Protein AF-A0A533Z6V3-F1 (afdb_monomer)

Secondary structure (DSSP, 8-state):
-HHHHHHHTTTTS-PPTTBEEEEESSBSS-TT-BPPTT-EEEB-TT-EEEEEEETTEEEEE-TT-EEEEEEE-SSEEEEEEEESEEEEEES---TT-EEEEEETTEEEEE-SSEEEEEETTEEEEEEE-EEETTSS-EE-TTEEEEEETTEEEEEE--------GGG-TT-PPTTEEEEEESSBSS-TTPBPPTT-EEEB-TT-EEEEE-STTEEEEE-TT-EEEEEEEETTEEEEEEEES-EEEEESS--TTSEEEEEETTEEEEE-SSEEEEE-SSEEEESSSEEEE--SSSPPPEEEETTEEEEE-SSSEEEEE----SS--HHHHHHHHHHHHHHHHHHT--TTT-HHHHGGGSS--S-SEEEEEETTTTEEEEEESS-EE-TT--EE--HHHHSPPPPP------PPPPPPS--PPPP------PPPPPPPPPPPPPPPPPPPPPPPPPPPP-

Structure (mmCIF, N/CA/C/O backbone):
data_AF-A0A533Z6V3-F1
#
_entry.id   AF-A0A533Z6V3-F1
#
loop_
_atom_site.group_PDB
_atom_site.id
_atom_site.type_symbol
_atom_site.label_atom_id
_atom_site.label_alt_id
_atom_site.label_comp_id
_atom_site.label_asym_id
_atom_site.label_entity_id
_atom_site.label_seq_id
_atom_site.pdbx_PDB_ins_code
_atom_site.Cartn_x
_atom_site.Cartn_y
_atom_site.Cartn_z
_atom_site.occupancy
_atom_site.B_iso_or_equiv
_atom_site.auth_seq_id
_atom_site.auth_comp_id
_atom_site.auth_asym_id
_atom_site.auth_atom_id
_atom_site.pdbx_PDB_model_num
ATOM 1 N N . MET A 1 1 ? 15.317 36.370 -18.133 1.00 45.97 1 MET A N 1
ATOM 2 C CA . MET A 1 1 ? 14.034 35.686 -17.850 1.00 45.97 1 MET A CA 1
ATOM 3 C C . MET A 1 1 ? 13.417 34.982 -19.062 1.00 45.97 1 MET A C 1
ATOM 5 O O . MET A 1 1 ? 12.971 33.858 -18.901 1.00 45.97 1 MET A O 1
ATOM 9 N N . LEU A 1 2 ? 13.465 35.535 -20.282 1.00 28.42 2 LEU A N 1
ATOM 10 C CA . LEU A 1 2 ? 12.877 34.897 -21.481 1.00 28.42 2 LEU A CA 1
ATOM 11 C C . LEU A 1 2 ? 13.515 33.547 -21.901 1.00 28.42 2 LEU A C 1
ATOM 13 O O . LEU A 1 2 ? 12.857 32.722 -22.523 1.00 28.42 2 LEU A O 1
ATOM 17 N N . ARG A 1 3 ? 14.776 33.284 -21.519 1.00 26.28 3 ARG A N 1
ATOM 18 C CA . ARG A 1 3 ? 15.469 32.006 -21.789 1.00 26.28 3 ARG A CA 1
ATOM 19 C C . ARG A 1 3 ? 15.020 30.835 -20.901 1.00 26.28 3 ARG A C 1
ATOM 21 O O . ARG A 1 3 ? 15.163 29.699 -21.326 1.00 26.28 3 ARG A O 1
ATOM 28 N N . GLN A 1 4 ? 14.463 31.091 -19.712 1.00 32.66 4 GLN A N 1
ATOM 29 C CA . GLN A 1 4 ? 13.884 30.033 -18.863 1.00 32.66 4 GLN A CA 1
ATOM 30 C C . GLN A 1 4 ? 12.463 29.655 -19.309 1.00 32.66 4 GLN A C 1
ATOM 32 O O . GLN A 1 4 ? 12.070 28.501 -19.184 1.00 32.66 4 GLN A O 1
ATOM 37 N N . LEU A 1 5 ? 11.729 30.595 -19.915 1.00 29.12 5 LEU A N 1
ATOM 38 C CA . LEU A 1 5 ? 10.377 30.358 -20.429 1.00 29.12 5 LEU A CA 1
ATOM 39 C C . LEU A 1 5 ? 10.367 29.455 -21.681 1.00 29.12 5 LEU A C 1
ATOM 41 O O . LEU A 1 5 ? 9.414 28.718 -21.905 1.00 29.12 5 LEU A O 1
ATOM 45 N N . PHE A 1 6 ? 11.453 29.452 -22.464 1.00 28.50 6 PHE A N 1
ATOM 46 C CA . PHE A 1 6 ? 11.595 28.576 -23.636 1.00 28.50 6 PHE A CA 1
ATOM 47 C C . PHE A 1 6 ? 11.985 27.127 -23.288 1.00 28.50 6 PHE A C 1
ATOM 49 O O . PHE A 1 6 ? 11.748 26.229 -24.089 1.00 28.50 6 PHE A O 1
ATOM 56 N N . LEU A 1 7 ? 12.540 26.885 -22.094 1.00 33.44 7 LEU A N 1
ATOM 57 C CA . LEU A 1 7 ? 12.881 25.538 -21.615 1.00 33.44 7 LEU A CA 1
ATOM 58 C C . LEU A 1 7 ? 11.640 24.752 -21.163 1.00 33.44 7 LEU A C 1
ATOM 60 O O . LEU A 1 7 ? 11.576 23.548 -21.380 1.00 33.44 7 LEU A O 1
ATOM 64 N N . PHE A 1 8 ? 10.620 25.429 -20.626 1.00 32.91 8 PHE A N 1
ATOM 65 C CA . PHE A 1 8 ? 9.383 24.774 -20.185 1.00 32.91 8 PHE A CA 1
ATOM 66 C C . PHE A 1 8 ? 8.428 24.414 -21.333 1.00 32.91 8 PHE A C 1
ATOM 68 O O . PHE A 1 8 ? 7.726 23.412 -21.248 1.00 32.91 8 PHE A O 1
ATOM 75 N N . LEU A 1 9 ? 8.431 25.162 -22.445 1.00 25.94 9 LEU A N 1
ATOM 76 C CA . LEU A 1 9 ? 7.551 24.869 -23.588 1.00 25.94 9 LEU A CA 1
ATOM 77 C C . LEU A 1 9 ? 8.075 23.739 -24.501 1.00 25.94 9 LEU A C 1
ATOM 79 O O . LEU A 1 9 ? 7.354 23.278 -25.382 1.00 25.94 9 LEU A O 1
ATOM 83 N N . GLN A 1 10 ? 9.303 23.256 -24.277 1.00 28.12 10 GLN A N 1
ATOM 84 C CA . GLN A 1 10 ? 9.844 22.062 -24.939 1.00 28.12 10 GLN A CA 1
ATOM 85 C C . GLN A 1 10 ? 9.676 20.768 -24.130 1.00 28.12 10 GLN A C 1
ATOM 87 O O . GLN A 1 10 ? 10.006 19.708 -24.653 1.00 28.12 10 GLN A O 1
ATOM 92 N N . LEU A 1 11 ? 9.103 20.789 -22.919 1.00 33.06 11 LEU A N 1
ATOM 93 C CA . LEU A 1 11 ? 8.893 19.552 -22.146 1.00 33.06 11 LEU A CA 1
ATOM 94 C C . LEU A 1 11 ? 7.780 18.634 -22.697 1.00 33.06 11 LEU A C 1
ATOM 96 O O . LEU A 1 11 ? 7.604 17.526 -22.205 1.00 33.06 11 LEU A O 1
ATOM 100 N N . VAL A 1 12 ? 7.083 19.041 -23.764 1.00 36.91 12 VAL A N 1
ATOM 101 C CA . VAL A 1 12 ? 6.184 18.171 -24.555 1.00 36.91 12 VAL A CA 1
ATOM 102 C C . VAL A 1 12 ? 6.929 17.514 -25.743 1.00 36.91 12 VAL A C 1
ATOM 104 O O . VAL A 1 12 ? 6.346 16.791 -26.546 1.00 36.91 12 VAL A O 1
ATOM 107 N N . VAL A 1 13 ? 8.250 17.708 -25.864 1.00 40.09 13 VAL A N 1
ATOM 108 C CA . VAL A 1 13 ? 9.100 17.108 -26.906 1.00 40.09 13 VAL A CA 1
ATOM 109 C C . VAL A 1 13 ? 9.956 16.005 -26.284 1.00 40.09 13 VAL A C 1
ATOM 111 O O . VAL A 1 13 ? 10.940 16.304 -25.622 1.00 40.09 13 VAL A O 1
ATOM 114 N N . SER A 1 14 ? 9.563 14.741 -26.499 1.00 50.19 14 SER A N 1
ATOM 115 C CA . SER A 1 14 ? 10.246 13.490 -26.101 1.00 50.19 14 SER A CA 1
ATOM 116 C C . SER A 1 14 ? 11.380 13.670 -25.075 1.00 50.19 14 SER A C 1
ATOM 118 O O . SER A 1 14 ? 12.535 13.893 -25.465 1.00 50.19 14 SER A O 1
ATOM 120 N N . ALA A 1 15 ? 11.062 13.575 -23.780 1.00 58.72 15 ALA A N 1
ATOM 121 C CA . ALA A 1 15 ? 12.078 13.589 -22.732 1.00 58.72 15 ALA A CA 1
ATOM 122 C C . ALA A 1 15 ? 13.212 12.620 -23.107 1.00 58.72 15 ALA A C 1
ATOM 124 O O . ALA A 1 15 ? 12.973 11.483 -23.534 1.00 58.72 15 ALA A O 1
ATOM 125 N N . ARG A 1 16 ? 14.454 13.114 -23.061 1.00 78.81 16 ARG A N 1
ATOM 126 C CA . ARG A 1 16 ? 15.626 12.263 -23.275 1.00 78.81 16 ARG A CA 1
ATOM 127 C C . ARG A 1 16 ? 15.628 11.207 -22.162 1.00 78.81 16 ARG A C 1
ATOM 129 O O . ARG A 1 16 ? 15.336 11.571 -21.023 1.00 78.81 16 ARG A O 1
ATOM 136 N N . PRO A 1 17 ? 15.956 9.938 -22.461 1.00 85.06 17 PRO A N 1
ATOM 137 C CA . PRO A 1 17 ? 16.124 8.944 -21.410 1.00 85.06 17 PRO A CA 1
ATOM 138 C C . PRO A 1 17 ? 17.102 9.458 -20.345 1.00 85.06 17 PRO A C 1
ATOM 140 O O . PRO A 1 17 ? 18.105 10.087 -20.686 1.00 85.06 17 PRO A O 1
ATOM 143 N N . GLY A 1 18 ? 16.790 9.213 -19.077 1.00 78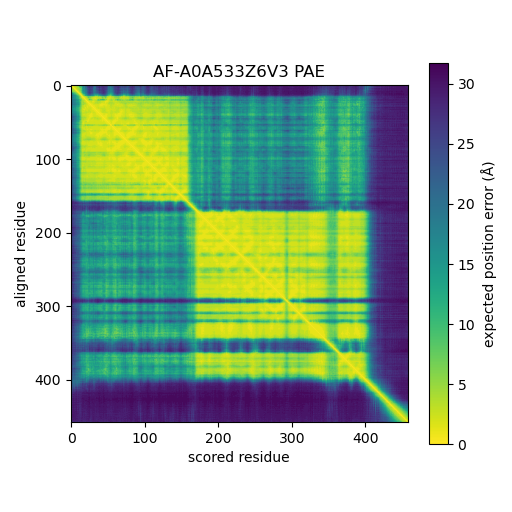.81 18 GLY A N 1
ATOM 144 C CA . GLY A 1 18 ? 17.560 9.627 -17.910 1.00 78.81 18 GLY A CA 1
ATOM 145 C C . GLY A 1 18 ? 17.136 10.945 -17.261 1.00 78.81 18 GLY A C 1
ATOM 146 O O . GLY A 1 18 ? 17.854 11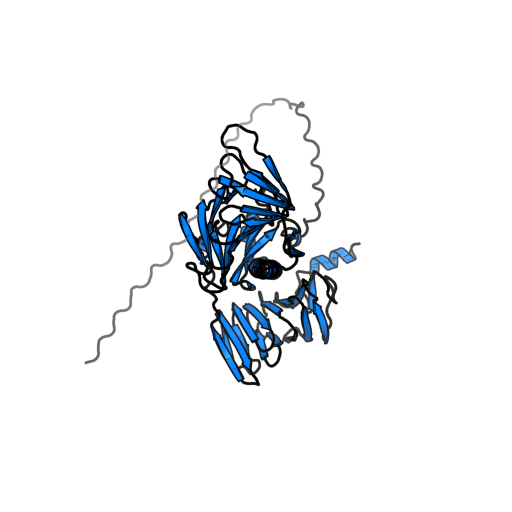.400 -16.389 1.00 78.81 18 GLY A O 1
ATOM 147 N N . LEU A 1 19 ? 16.041 11.597 -17.657 1.00 81.00 19 LEU A N 1
ATOM 148 C CA . LEU A 1 19 ? 15.552 12.761 -16.904 1.00 81.00 19 LEU A CA 1
ATOM 149 C C . LEU A 1 19 ? 14.813 12.300 -15.637 1.00 81.00 19 LEU A C 1
ATOM 151 O O . LEU A 1 19 ? 13.793 11.622 -15.765 1.00 81.00 19 LEU A O 1
ATOM 155 N N . ASP A 1 20 ? 15.309 12.678 -14.460 1.00 70.31 20 ASP A N 1
ATOM 156 C CA . ASP A 1 20 ? 14.656 12.451 -13.165 1.00 70.31 20 ASP A CA 1
ATOM 157 C C . ASP A 1 20 ? 13.398 13.318 -13.048 1.00 70.31 20 ASP A C 1
ATOM 159 O O . ASP A 1 20 ? 13.476 14.543 -13.144 1.00 70.31 20 ASP A O 1
ATOM 163 N N . ASP A 1 21 ? 12.239 12.703 -12.834 1.00 63.62 21 ASP A N 1
ATOM 164 C CA . ASP A 1 21 ? 10.954 13.414 -12.750 1.00 63.62 21 ASP A CA 1
ATOM 165 C C . ASP A 1 21 ? 10.521 13.589 -11.288 1.00 63.62 21 ASP A C 1
ATOM 167 O O . ASP A 1 21 ? 10.210 14.693 -10.826 1.00 63.62 21 ASP A O 1
ATOM 171 N N . ILE A 1 22 ? 10.610 12.506 -10.510 1.00 65.38 22 ILE A N 1
ATOM 172 C CA . ILE A 1 22 ? 10.210 12.483 -9.103 1.00 65.38 22 ILE A CA 1
ATOM 173 C C . ILE A 1 22 ? 11.339 11.904 -8.261 1.00 65.38 22 ILE A C 1
ATOM 175 O O . ILE A 1 22 ? 11.894 10.853 -8.569 1.00 65.38 22 ILE A O 1
ATOM 179 N N . VAL A 1 23 ? 11.665 12.602 -7.179 1.00 71.19 23 VAL A N 1
ATOM 180 C CA . VAL A 1 23 ? 12.683 12.200 -6.216 1.00 71.19 23 VAL A CA 1
ATOM 181 C C . VAL A 1 23 ? 12.122 12.411 -4.814 1.00 71.19 23 VAL A C 1
ATOM 183 O O . VAL A 1 23 ? 11.740 13.535 -4.484 1.00 71.19 23 VAL A O 1
ATOM 186 N N . ASP A 1 24 ? 12.078 11.351 -4.009 1.00 66.69 24 ASP A N 1
ATOM 187 C CA . ASP A 1 24 ? 11.649 11.399 -2.610 1.00 66.69 24 ASP A CA 1
ATOM 188 C C . ASP A 1 24 ? 12.590 10.595 -1.701 1.00 66.69 24 ASP A C 1
ATOM 190 O O . ASP A 1 24 ? 13.068 9.520 -2.067 1.00 66.69 24 ASP A O 1
ATOM 194 N N . GLY A 1 25 ? 12.842 11.120 -0.502 1.00 76.06 25 GLY A N 1
ATOM 195 C CA . GLY A 1 25 ? 13.687 10.482 0.510 1.00 76.06 25 GLY A CA 1
ATOM 196 C C . GLY A 1 25 ? 15.205 10.621 0.311 1.00 76.06 25 GLY A C 1
ATOM 197 O O . GLY A 1 25 ? 15.705 11.576 -0.289 1.00 76.06 25 GLY A O 1
ATOM 198 N N . ASP A 1 26 ? 15.942 9.681 0.903 1.00 86.88 26 ASP A N 1
ATOM 199 C CA . ASP A 1 26 ? 17.400 9.564 0.851 1.00 86.88 26 ASP A CA 1
ATOM 200 C C . ASP A 1 26 ? 17.829 8.913 -0.469 1.00 86.88 26 ASP A C 1
ATOM 202 O O . ASP A 1 26 ? 17.736 7.697 -0.657 1.00 86.88 26 ASP A O 1
ATOM 206 N N . VAL A 1 27 ? 18.256 9.742 -1.420 1.00 90.56 27 VAL A N 1
ATOM 207 C CA . VAL A 1 27 ? 18.645 9.311 -2.765 1.00 90.56 27 VAL A CA 1
ATOM 208 C C . VAL A 1 27 ? 19.910 10.030 -3.233 1.00 90.56 27 VAL A C 1
ATOM 210 O O . VAL A 1 27 ? 20.238 11.130 -2.782 1.00 90.56 27 VAL A O 1
ATOM 213 N N . ASN A 1 28 ? 20.619 9.445 -4.199 1.00 95.94 28 ASN A N 1
ATOM 214 C CA . ASN A 1 28 ? 21.859 10.017 -4.743 1.00 95.94 28 ASN A CA 1
ATOM 215 C C . ASN A 1 28 ? 21.671 10.862 -6.029 1.00 95.94 28 ASN A C 1
ATOM 217 O O . ASN A 1 28 ? 22.651 11.212 -6.700 1.00 95.94 28 ASN A O 1
ATOM 221 N N . VAL A 1 29 ? 20.426 11.180 -6.383 1.00 92.81 29 VAL A N 1
ATOM 222 C CA . VAL A 1 29 ? 20.042 12.008 -7.538 1.00 92.81 29 VAL A CA 1
ATOM 223 C C . VAL A 1 29 ? 19.205 13.205 -7.094 1.00 92.81 29 VAL A C 1
ATOM 225 O O . VAL A 1 29 ? 18.727 13.260 -5.962 1.00 92.81 29 VAL A O 1
ATOM 228 N N . ARG A 1 30 ? 19.037 14.194 -7.974 1.00 87.12 30 ARG A N 1
ATOM 229 C CA . ARG A 1 30 ? 18.175 15.356 -7.719 1.00 87.12 30 ARG A CA 1
ATOM 230 C C . ARG A 1 30 ? 17.009 15.381 -8.689 1.00 87.12 30 ARG A C 1
ATOM 232 O O . ARG A 1 30 ? 17.155 15.020 -9.848 1.00 87.12 30 ARG A O 1
ATOM 239 N N . GLN A 1 31 ? 15.870 15.895 -8.235 1.00 75.31 31 GLN A N 1
ATOM 240 C CA . GLN A 1 31 ? 14.732 16.115 -9.121 1.00 75.31 31 GLN A CA 1
ATOM 241 C C . GLN A 1 31 ? 15.146 16.975 -10.329 1.00 75.31 31 GLN A C 1
ATOM 243 O O . GLN A 1 31 ? 15.828 17.993 -10.161 1.00 75.31 31 GLN A O 1
ATOM 248 N N . TYR A 1 32 ? 14.734 16.563 -11.531 1.00 80.56 32 TYR A N 1
ATOM 249 C CA . TYR A 1 32 ? 15.093 17.163 -12.822 1.00 80.56 32 TYR A CA 1
ATOM 250 C C . TYR A 1 32 ? 16.571 17.060 -13.211 1.00 80.56 32 TYR A C 1
ATOM 252 O O . TYR A 1 32 ? 17.021 17.743 -14.138 1.00 80.56 32 TYR A O 1
ATOM 260 N N . GLU A 1 33 ? 17.346 16.214 -12.535 1.00 87.12 33 GLU A N 1
ATOM 261 C CA . GLU A 1 33 ? 18.684 15.866 -12.987 1.00 87.12 33 GLU A CA 1
ATOM 262 C C . GLU A 1 33 ? 18.617 15.013 -14.266 1.00 87.12 33 GLU A C 1
ATOM 264 O O . GLU A 1 33 ? 17.751 14.163 -14.448 1.00 87.12 33 GLU A O 1
ATOM 269 N N . GLN A 1 34 ? 19.546 15.260 -15.191 1.00 93.25 34 GLN A N 1
ATOM 270 C CA . GLN A 1 34 ? 19.751 14.397 -16.348 1.00 93.25 34 GLN A CA 1
ATOM 271 C C . GLN A 1 34 ? 20.813 13.349 -15.998 1.00 93.25 34 GLN A C 1
ATOM 273 O O . GLN A 1 34 ? 22.012 13.630 -16.028 1.00 93.25 34 GLN A O 1
ATOM 278 N N . ILE A 1 35 ? 20.370 12.130 -15.722 1.00 91.62 35 ILE A N 1
ATOM 279 C CA . ILE A 1 35 ? 21.204 10.950 -15.519 1.00 91.62 35 ILE A CA 1
ATOM 280 C C . ILE A 1 35 ? 21.983 10.654 -16.804 1.00 91.62 35 ILE A C 1
ATOM 282 O O . ILE A 1 35 ? 21.416 10.481 -17.889 1.00 91.62 35 ILE A O 1
ATOM 286 N N . ALA A 1 36 ? 23.307 10.577 -16.670 1.00 91.88 36 ALA A N 1
ATOM 287 C CA . ALA A 1 36 ? 24.202 10.107 -17.718 1.00 91.88 36 ALA A CA 1
ATOM 288 C C . ALA A 1 36 ? 24.273 8.574 -17.733 1.00 91.88 36 ALA A C 1
ATOM 290 O O . ALA A 1 36 ? 24.183 7.929 -16.686 1.00 91.88 36 ALA A O 1
ATOM 291 N N . SER A 1 37 ? 24.500 7.984 -18.909 1.00 94.88 37 SER A N 1
ATOM 292 C CA . SER A 1 37 ? 24.711 6.539 -18.999 1.00 94.88 37 SER A CA 1
ATOM 293 C C . SER A 1 37 ? 25.888 6.091 -18.124 1.00 94.88 37 SER A C 1
ATOM 295 O O . SER A 1 37 ? 26.932 6.741 -18.097 1.00 94.88 37 SER A O 1
ATOM 297 N N . GLY A 1 38 ? 25.706 4.993 -17.395 1.00 94.94 38 GLY A N 1
ATOM 298 C CA . GLY A 1 38 ? 26.668 4.464 -16.428 1.00 94.94 38 GLY A CA 1
ATOM 299 C C . GLY A 1 38 ? 26.573 5.066 -15.021 1.00 94.94 38 GLY A C 1
ATOM 300 O O . GLY A 1 38 ? 27.189 4.519 -14.109 1.00 94.94 38 GLY A O 1
ATOM 301 N N . LYS A 1 39 ? 25.798 6.142 -14.801 1.00 94.56 39 LYS A N 1
ATOM 302 C CA . LYS A 1 39 ? 25.540 6.649 -13.445 1.00 94.56 39 LYS A CA 1
ATOM 303 C C . LYS A 1 39 ? 24.688 5.636 -12.670 1.00 94.56 39 LYS A C 1
ATOM 305 O O . LYS A 1 39 ? 23.670 5.160 -13.170 1.00 94.56 39 LYS A O 1
ATOM 310 N N . ILE A 1 40 ? 25.118 5.342 -11.445 1.00 96.56 40 ILE A N 1
ATOM 311 C CA . ILE A 1 40 ? 24.363 4.545 -10.476 1.00 96.56 40 ILE A CA 1
ATOM 312 C C . ILE A 1 40 ? 23.321 5.446 -9.814 1.00 96.56 40 ILE A C 1
ATOM 314 O O . ILE A 1 40 ? 23.666 6.517 -9.310 1.00 96.56 40 ILE A O 1
ATOM 318 N N . ILE A 1 41 ? 22.072 4.996 -9.793 1.00 96.69 41 ILE A N 1
ATOM 319 C CA . ILE A 1 41 ? 20.966 5.608 -9.056 1.00 96.69 41 ILE A CA 1
ATOM 320 C C . ILE A 1 41 ? 20.635 4.696 -7.882 1.00 96.69 41 ILE A C 1
ATOM 322 O O . ILE A 1 41 ? 20.494 3.488 -8.074 1.00 96.69 41 ILE A O 1
ATOM 326 N N . GLN A 1 42 ? 20.535 5.266 -6.686 1.00 96.75 42 GLN A N 1
ATOM 327 C CA . GLN A 1 42 ? 20.331 4.526 -5.449 1.00 96.75 42 GLN A CA 1
ATOM 328 C C . GLN A 1 42 ? 19.268 5.197 -4.581 1.00 96.75 42 GLN A C 1
ATOM 330 O O . GLN A 1 42 ? 19.284 6.419 -4.411 1.00 96.75 42 GLN A O 1
ATOM 335 N N . THR A 1 43 ? 18.388 4.376 -4.013 1.00 87.62 43 THR A N 1
ATOM 336 C CA . THR A 1 43 ? 17.396 4.754 -3.002 1.00 87.62 43 THR A CA 1
ATOM 337 C C . THR A 1 43 ? 17.756 4.141 -1.648 1.00 87.62 43 THR A C 1
ATOM 339 O O . THR A 1 43 ? 18.217 3.000 -1.568 1.00 87.62 43 THR A O 1
ATOM 342 N N . GLY A 1 44 ? 17.564 4.905 -0.574 1.00 81.62 44 GLY A N 1
ATOM 343 C CA . GLY A 1 44 ? 17.601 4.424 0.805 1.00 81.62 44 GLY A CA 1
ATOM 344 C C . GLY A 1 44 ? 16.266 3.819 1.245 1.00 81.62 44 GLY A C 1
ATOM 345 O O . GLY A 1 44 ? 15.384 3.547 0.425 1.00 81.62 44 GLY A O 1
ATOM 346 N N . ALA A 1 45 ? 16.103 3.626 2.554 1.00 76.56 45 ALA A N 1
ATOM 347 C CA . ALA A 1 45 ? 14.828 3.220 3.145 1.00 76.56 45 ALA A CA 1
ATOM 348 C C . ALA A 1 45 ? 13.769 4.318 2.954 1.00 76.56 45 ALA A C 1
ATOM 350 O O . ALA A 1 45 ? 14.094 5.505 3.040 1.00 76.56 45 ALA A O 1
ATOM 351 N N . ASN A 1 46 ? 12.511 3.940 2.712 1.00 64.88 46 ASN A N 1
ATOM 352 C CA . ASN A 1 46 ? 11.397 4.874 2.494 1.00 64.88 46 ASN A CA 1
ATOM 353 C C . ASN A 1 46 ? 11.654 5.924 1.397 1.00 64.88 46 ASN A C 1
ATOM 355 O O . ASN A 1 46 ? 11.172 7.049 1.499 1.00 64.88 46 ASN A O 1
ATOM 359 N N . SER A 1 47 ? 12.467 5.585 0.397 1.00 73.50 47 SER A N 1
ATOM 360 C CA . SER A 1 47 ? 12.923 6.519 -0.635 1.00 73.50 47 SER A CA 1
ATOM 361 C C . SER A 1 47 ? 12.599 5.979 -2.021 1.00 73.50 47 SER A C 1
ATOM 363 O O . SER A 1 47 ? 12.661 4.769 -2.247 1.00 73.50 47 SER A O 1
ATOM 365 N N . HIS A 1 48 ? 12.293 6.873 -2.959 1.00 77.00 48 HIS A N 1
ATOM 366 C CA . HIS A 1 48 ? 11.842 6.521 -4.304 1.00 77.00 48 HIS A CA 1
ATOM 367 C C . HIS A 1 48 ? 12.422 7.482 -5.340 1.00 77.00 48 HIS A C 1
ATOM 369 O O . HIS A 1 48 ? 12.587 8.679 -5.097 1.00 77.00 48 HIS A O 1
ATOM 375 N N . VAL A 1 49 ? 12.705 6.957 -6.530 1.00 82.94 49 VAL A N 1
ATOM 376 C CA . VAL A 1 49 ? 13.136 7.756 -7.686 1.00 82.94 49 VAL A CA 1
ATOM 377 C C . VAL A 1 49 ? 12.358 7.311 -8.911 1.00 82.94 49 VAL A C 1
ATOM 379 O O . VAL A 1 49 ? 12.291 6.117 -9.189 1.00 82.94 49 VAL A O 1
ATOM 382 N N . GLU A 1 50 ? 11.821 8.263 -9.668 1.00 83.69 50 GLU A N 1
ATOM 383 C CA . GLU A 1 50 ? 11.296 8.066 -11.016 1.00 83.69 50 GLU A CA 1
ATOM 384 C C . GLU A 1 50 ? 12.179 8.797 -12.022 1.00 83.69 50 GLU A C 1
ATOM 386 O O . GLU A 1 50 ? 12.422 9.997 -11.882 1.00 83.69 50 GLU A O 1
ATOM 391 N N . PHE A 1 51 ? 12.575 8.103 -13.088 1.00 84.75 51 PHE A N 1
ATOM 392 C CA . PHE A 1 51 ? 13.209 8.746 -14.230 1.00 84.75 51 PHE A CA 1
ATOM 393 C C . PHE A 1 51 ? 12.705 8.222 -15.569 1.00 84.75 51 PHE A C 1
ATOM 395 O O . PHE A 1 51 ? 12.304 7.065 -15.730 1.00 84.75 51 PHE A O 1
ATOM 402 N N . SER A 1 52 ? 12.731 9.107 -16.564 1.00 87.75 52 SER A N 1
ATOM 403 C CA . SER A 1 52 ? 12.260 8.810 -17.910 1.00 87.75 52 SER A CA 1
ATOM 404 C C . SER A 1 52 ? 13.179 7.818 -18.619 1.00 87.75 52 SER A C 1
ATOM 406 O O . SER A 1 52 ? 14.397 7.972 -18.632 1.00 87.75 52 SER A O 1
ATOM 408 N N . LEU A 1 53 ? 12.598 6.850 -19.318 1.00 91.31 53 LEU A N 1
ATOM 409 C CA . LEU A 1 53 ? 13.283 5.989 -20.283 1.00 91.31 53 LEU A CA 1
ATOM 410 C C . LEU A 1 53 ? 13.047 6.446 -21.733 1.00 91.31 53 LEU A C 1
ATOM 412 O O . LEU A 1 53 ? 13.402 5.737 -22.670 1.00 91.31 53 LEU A O 1
ATOM 416 N N . GLY A 1 54 ? 12.461 7.630 -21.939 1.00 86.19 54 GLY A N 1
ATOM 417 C CA . GLY A 1 54 ? 11.977 8.088 -23.243 1.00 86.19 54 GLY A CA 1
ATOM 418 C C . GLY A 1 54 ? 10.653 7.427 -23.656 1.00 86.19 54 GLY A C 1
ATOM 419 O O . GLY A 1 54 ? 10.138 6.558 -22.974 1.00 86.19 54 GLY A O 1
ATOM 420 N N . TRP A 1 55 ? 10.071 7.859 -24.778 1.00 80.69 55 TRP A N 1
ATOM 421 C CA . TRP A 1 55 ? 8.818 7.323 -25.360 1.00 80.69 55 TRP A CA 1
ATOM 422 C C . TRP A 1 55 ? 7.585 7.234 -24.441 1.00 80.69 55 TRP A C 1
ATOM 424 O O . TRP A 1 55 ? 6.735 6.398 -24.698 1.00 80.69 55 TRP A O 1
ATOM 434 N N . GLU A 1 56 ? 7.426 8.082 -23.421 1.00 79.88 56 GLU A N 1
ATOM 435 C CA . GLU A 1 56 ? 6.376 7.888 -22.391 1.00 79.88 56 GLU A CA 1
ATOM 436 C C . GLU A 1 56 ? 6.573 6.584 -21.593 1.00 79.88 56 GLU A C 1
ATOM 438 O O . GLU A 1 56 ? 5.615 5.951 -21.141 1.00 79.88 56 GLU A O 1
ATOM 443 N N . ALA A 1 57 ? 7.828 6.161 -21.457 1.00 84.38 57 ALA A N 1
ATOM 444 C CA . ALA A 1 57 ? 8.246 5.113 -20.556 1.00 84.38 57 ALA A CA 1
ATOM 445 C C . ALA A 1 57 ? 9.028 5.697 -19.383 1.00 84.38 57 ALA A C 1
ATOM 447 O O . ALA A 1 57 ? 9.818 6.634 -19.537 1.00 84.38 57 ALA A O 1
ATOM 448 N N . TYR A 1 58 ? 8.812 5.105 -18.219 1.00 85.56 58 TYR A N 1
ATOM 449 C CA . TYR A 1 58 ? 9.367 5.535 -16.947 1.00 85.56 58 TYR A CA 1
ATOM 450 C C . TYR A 1 58 ? 9.810 4.304 -16.177 1.00 85.56 58 TYR A C 1
ATOM 452 O O . TYR A 1 58 ? 9.166 3.254 -16.240 1.00 85.56 58 TYR A O 1
ATOM 460 N N . ILE A 1 59 ? 10.912 4.440 -15.454 1.00 90.75 59 ILE A N 1
ATOM 461 C CA . ILE A 1 59 ? 11.302 3.490 -14.424 1.00 90.75 59 ILE A CA 1
ATOM 462 C C . ILE A 1 59 ? 11.206 4.176 -13.078 1.00 90.75 59 ILE A C 1
ATOM 464 O O . ILE A 1 59 ? 11.569 5.341 -12.926 1.00 90.75 59 ILE A O 1
ATOM 468 N N . ARG A 1 60 ? 10.721 3.420 -12.107 1.00 86.38 60 ARG A N 1
ATOM 469 C CA . ARG A 1 60 ? 10.580 3.839 -10.729 1.00 86.38 60 ARG A CA 1
ATOM 470 C C . ARG A 1 60 ? 11.293 2.834 -9.845 1.00 86.38 60 ARG A C 1
ATOM 472 O O . ARG A 1 60 ? 10.957 1.650 -9.872 1.00 86.38 60 ARG A O 1
ATOM 479 N N . LEU A 1 61 ? 12.288 3.296 -9.105 1.00 85.50 61 LEU A N 1
ATOM 480 C CA . LEU A 1 61 ? 13.009 2.484 -8.135 1.00 85.50 61 LEU A CA 1
ATOM 481 C C . LEU A 1 61 ? 12.241 2.484 -6.813 1.00 85.50 61 LEU A C 1
ATOM 483 O O . LEU A 1 61 ? 11.810 3.540 -6.345 1.00 85.50 61 LEU A O 1
ATOM 487 N N . GLU A 1 62 ? 12.054 1.292 -6.247 1.00 83.06 62 GLU A N 1
ATOM 488 C CA . GLU A 1 62 ? 11.514 1.117 -4.895 1.00 83.06 62 GLU A CA 1
ATOM 489 C C . GLU A 1 62 ? 12.595 1.463 -3.855 1.00 83.06 62 GLU A C 1
ATOM 491 O O . GLU A 1 62 ? 13.673 1.941 -4.209 1.00 83.06 62 GLU A O 1
ATOM 496 N N . GLU A 1 63 ? 12.334 1.259 -2.567 1.00 80.62 63 GLU A N 1
ATOM 497 C CA . GLU A 1 63 ? 13.331 1.539 -1.529 1.00 80.62 63 GLU A CA 1
ATOM 498 C C . GLU A 1 63 ? 14.514 0.567 -1.608 1.00 80.62 63 GLU A C 1
ATOM 500 O O . GLU A 1 63 ? 14.395 -0.529 -2.164 1.00 80.62 63 GLU A O 1
ATOM 505 N N . ASN A 1 64 ? 15.662 0.955 -1.047 1.00 88.88 64 ASN A N 1
ATOM 506 C CA . ASN A 1 64 ? 16.868 0.118 -0.986 1.00 88.88 64 ASN A CA 1
ATOM 507 C C . ASN A 1 64 ? 17.269 -0.492 -2.347 1.00 88.88 64 ASN A C 1
ATOM 509 O O . ASN A 1 64 ? 17.792 -1.610 -2.432 1.00 88.88 64 ASN A O 1
ATOM 513 N N . SER A 1 65 ? 16.993 0.235 -3.426 1.00 94.12 65 SER A N 1
ATOM 514 C CA . SER A 1 65 ? 17.146 -0.226 -4.798 1.00 94.12 65 SER A CA 1
ATOM 515 C C . SER A 1 65 ? 18.295 0.495 -5.481 1.00 94.12 65 SER A C 1
ATOM 517 O O . SER A 1 65 ? 18.595 1.656 -5.199 1.00 94.12 65 SER A O 1
ATOM 519 N N . MET A 1 66 ? 18.954 -0.211 -6.395 1.00 97.62 66 MET A N 1
ATOM 520 C CA . MET A 1 66 ? 20.070 0.319 -7.165 1.00 97.62 66 MET A CA 1
ATOM 521 C C . MET A 1 66 ? 19.889 -0.030 -8.634 1.00 97.62 66 MET A C 1
ATOM 523 O O . MET A 1 66 ? 19.688 -1.195 -8.981 1.00 97.62 66 MET A O 1
ATOM 527 N N . ALA A 1 67 ? 19.992 0.969 -9.504 1.00 97.94 67 ALA A N 1
ATOM 528 C CA . ALA A 1 67 ? 19.937 0.766 -10.942 1.00 97.94 67 ALA A CA 1
ATOM 529 C C . ALA A 1 67 ? 20.975 1.608 -11.682 1.00 97.94 67 ALA A C 1
ATOM 531 O O . ALA A 1 67 ? 21.475 2.615 -11.185 1.00 97.94 67 ALA A O 1
ATOM 532 N N . VAL A 1 68 ? 21.286 1.191 -12.904 1.00 97.94 68 VAL A N 1
ATOM 533 C CA . VAL A 1 68 ? 22.191 1.879 -13.820 1.00 97.94 68 VAL A CA 1
ATOM 534 C C . VAL A 1 68 ? 21.488 2.054 -15.154 1.00 97.94 68 VAL A C 1
ATOM 536 O O . VAL A 1 68 ? 21.052 1.078 -15.767 1.00 97.94 68 VAL A O 1
ATOM 539 N N . LEU A 1 69 ? 21.418 3.292 -15.641 1.00 97.25 69 LEU A N 1
ATOM 540 C CA . LEU A 1 69 ? 21.055 3.563 -17.030 1.00 97.25 69 LEU A CA 1
ATOM 541 C C . LEU A 1 69 ? 22.253 3.194 -17.915 1.00 97.25 69 LEU A C 1
ATOM 543 O O . LEU A 1 69 ? 23.186 3.974 -18.058 1.00 97.25 69 LEU A O 1
ATOM 547 N N . GLU A 1 70 ? 22.278 1.998 -18.490 1.00 97.38 70 GLU A N 1
ATOM 548 C CA . GLU A 1 70 ? 23.410 1.516 -19.297 1.00 97.38 70 GLU A CA 1
ATOM 549 C C . GLU A 1 70 ? 23.468 2.185 -20.677 1.00 97.38 70 GLU A C 1
ATOM 551 O O . GLU A 1 70 ? 24.548 2.465 -21.193 1.00 97.38 70 GLU A O 1
ATOM 556 N N . SER A 1 71 ? 22.307 2.468 -21.273 1.00 96.06 71 SER A N 1
ATOM 557 C CA . SER A 1 71 ? 22.192 3.115 -22.583 1.00 96.06 71 SER A CA 1
ATOM 558 C C . SER A 1 71 ? 20.995 4.055 -22.621 1.00 96.06 71 SER A C 1
ATOM 560 O O . SER A 1 71 ? 19.889 3.666 -22.253 1.00 96.06 71 SER A O 1
ATOM 562 N N . ALA A 1 72 ? 21.207 5.264 -23.141 1.00 93.25 72 ALA A N 1
ATOM 563 C CA . ALA A 1 72 ? 20.168 6.252 -23.442 1.00 93.25 72 ALA A CA 1
ATOM 564 C C . ALA A 1 72 ? 19.883 6.369 -24.961 1.00 93.25 72 ALA A C 1
ATOM 566 O O . ALA A 1 72 ? 19.396 7.401 -25.433 1.00 93.25 72 ALA A O 1
ATOM 567 N N . ASP A 1 73 ? 20.226 5.343 -25.753 1.00 92.69 73 ASP A N 1
ATOM 568 C CA . ASP A 1 73 ? 20.034 5.346 -27.209 1.00 92.69 73 ASP A CA 1
ATOM 569 C C . ASP A 1 73 ? 18.543 5.392 -27.604 1.00 92.69 73 ASP A C 1
ATOM 571 O O . ASP A 1 73 ? 17.700 4.669 -27.077 1.00 92.69 73 ASP A O 1
ATOM 575 N N . ARG A 1 74 ? 18.214 6.220 -28.608 1.00 86.00 74 ARG A N 1
ATOM 576 C CA . ARG A 1 74 ? 16.841 6.462 -29.097 1.00 86.00 74 ARG A CA 1
ATOM 577 C C . ARG A 1 74 ? 16.163 5.277 -29.808 1.00 86.00 74 ARG A C 1
ATOM 579 O O . ARG A 1 74 ? 15.013 5.397 -30.238 1.00 86.00 74 ARG A O 1
ATOM 586 N N . LYS A 1 75 ? 16.834 4.152 -29.983 1.00 91.69 75 LYS A N 1
ATOM 587 C CA . LYS A 1 75 ? 16.246 2.891 -30.448 1.00 91.69 75 LYS A CA 1
ATOM 588 C C . LYS A 1 75 ? 16.381 1.793 -29.400 1.00 91.69 75 LYS A C 1
ATOM 590 O O . LYS A 1 75 ? 15.641 0.814 -29.461 1.00 91.69 75 LYS A O 1
ATOM 595 N N . MET A 1 76 ? 17.295 1.945 -28.447 1.00 94.81 76 MET A N 1
ATOM 596 C CA . MET A 1 76 ? 17.584 0.935 -27.441 1.00 94.81 76 MET A CA 1
ATOM 597 C C . MET A 1 76 ? 18.044 1.580 -26.135 1.00 94.81 76 MET A C 1
ATOM 599 O O . MET A 1 76 ? 19.238 1.782 -25.893 1.00 94.81 76 MET A O 1
ATOM 603 N N . VAL A 1 77 ? 17.079 1.847 -25.265 1.00 96.75 77 VAL A N 1
ATOM 604 C CA . VAL A 1 77 ? 17.378 2.211 -23.882 1.00 96.75 77 VAL A CA 1
ATOM 605 C C . VAL A 1 77 ? 17.661 0.931 -23.114 1.00 96.75 77 VAL A C 1
ATOM 607 O O . VAL A 1 77 ? 16.960 -0.063 -23.294 1.00 96.75 77 VAL A O 1
ATOM 610 N N . ALA A 1 78 ? 18.711 0.929 -22.301 1.00 97.88 78 ALA A N 1
ATOM 611 C CA . ALA A 1 78 ? 19.078 -0.222 -21.488 1.00 97.88 78 ALA A CA 1
ATOM 612 C C . ALA A 1 78 ? 19.243 0.204 -20.035 1.00 97.88 78 ALA A C 1
ATOM 614 O O . ALA A 1 78 ? 19.902 1.206 -19.758 1.00 97.88 78 ALA A O 1
ATOM 615 N N . VAL A 1 79 ? 18.643 -0.561 -19.130 1.00 98.06 79 VAL A N 1
ATOM 616 C CA . VAL A 1 79 ? 18.739 -0.368 -17.686 1.00 98.06 79 VAL A CA 1
ATOM 617 C C . VAL A 1 79 ? 19.116 -1.687 -17.033 1.00 98.06 79 VAL A C 1
ATOM 619 O O . VAL A 1 79 ? 18.600 -2.746 -17.399 1.00 98.06 79 VAL A O 1
ATOM 622 N N . ARG A 1 80 ? 19.996 -1.612 -16.040 1.00 98.38 80 ARG A N 1
ATOM 623 C CA . ARG A 1 80 ? 20.352 -2.730 -15.172 1.00 98.38 80 ARG A CA 1
ATOM 624 C C . ARG A 1 80 ? 19.916 -2.428 -13.745 1.00 98.38 80 ARG A C 1
ATOM 626 O O . ARG A 1 80 ? 20.183 -1.338 -13.257 1.00 98.38 80 ARG A O 1
ATOM 633 N N . ILE A 1 81 ? 19.230 -3.371 -13.112 1.00 98.12 81 ILE A N 1
ATOM 634 C CA . ILE A 1 81 ? 18.799 -3.330 -11.714 1.00 98.12 81 ILE A CA 1
ATOM 635 C C . ILE A 1 81 ? 19.749 -4.241 -10.943 1.00 98.12 81 ILE A C 1
ATOM 637 O O . ILE A 1 81 ? 19.782 -5.453 -11.170 1.00 98.12 81 ILE A O 1
ATOM 641 N N . ASP A 1 82 ? 20.544 -3.634 -10.071 1.00 96.88 82 ASP A N 1
ATOM 642 C CA . ASP A 1 82 ? 21.622 -4.299 -9.341 1.00 96.88 82 ASP A CA 1
ATOM 643 C C . ASP A 1 82 ? 21.138 -4.854 -8.004 1.00 96.88 82 ASP A C 1
ATOM 645 O O . ASP A 1 82 ? 21.570 -5.927 -7.586 1.00 96.88 82 ASP A O 1
ATOM 649 N N . SER A 1 83 ? 20.223 -4.142 -7.346 1.00 96.06 83 SER A N 1
ATOM 650 C CA . SER A 1 83 ? 19.583 -4.568 -6.104 1.00 96.06 83 SER A CA 1
ATOM 651 C C . SER A 1 83 ? 18.190 -3.961 -5.964 1.00 96.06 83 SER A C 1
ATOM 653 O O . SER A 1 83 ? 17.871 -2.958 -6.606 1.00 96.06 83 SER A O 1
ATOM 655 N N . GLY A 1 84 ? 17.379 -4.563 -5.093 1.00 92.06 84 GLY A N 1
ATOM 656 C CA . GLY A 1 84 ? 16.012 -4.128 -4.825 1.00 92.06 84 GLY A CA 1
ATOM 657 C C . GLY A 1 84 ? 15.061 -4.430 -5.980 1.00 92.06 84 GLY A C 1
ATOM 658 O O . GLY A 1 84 ? 15.160 -5.482 -6.624 1.00 92.06 84 GLY A O 1
ATOM 659 N N . SER A 1 85 ? 14.135 -3.508 -6.218 1.00 90.25 85 SER A N 1
ATOM 660 C CA . SER A 1 85 ? 13.038 -3.674 -7.164 1.00 90.25 85 SER A CA 1
ATOM 661 C C . SER A 1 85 ? 12.807 -2.401 -7.969 1.00 90.25 85 SER A C 1
ATOM 663 O O . SER A 1 85 ? 13.043 -1.284 -7.508 1.00 90.25 85 SER A O 1
ATOM 665 N N . ALA A 1 86 ? 12.301 -2.565 -9.186 1.00 90.81 86 ALA A N 1
ATOM 666 C CA . ALA A 1 86 ? 11.877 -1.446 -10.009 1.00 90.81 86 ALA A CA 1
ATOM 667 C C . ALA A 1 86 ? 10.577 -1.752 -10.744 1.00 90.81 86 ALA A C 1
ATOM 669 O O . ALA A 1 86 ? 10.378 -2.857 -11.253 1.00 90.81 86 ALA A O 1
ATOM 670 N N . LEU A 1 87 ? 9.716 -0.748 -10.869 1.00 87.56 87 LEU A N 1
ATOM 671 C CA . LEU A 1 87 ? 8.578 -0.780 -11.774 1.00 87.56 87 LEU A CA 1
ATOM 672 C C . LEU A 1 87 ? 8.942 -0.046 -13.060 1.00 87.56 87 LEU A C 1
ATOM 674 O O . LEU A 1 87 ? 9.458 1.068 -13.024 1.00 87.56 87 LEU A O 1
ATOM 678 N N . ILE A 1 88 ? 8.635 -0.649 -14.199 1.00 90.25 88 ILE A N 1
ATOM 679 C CA . ILE A 1 88 ? 8.755 -0.022 -15.507 1.00 90.25 88 ILE A CA 1
ATOM 680 C C . ILE A 1 88 ? 7.364 0.092 -16.108 1.00 90.25 88 ILE A C 1
ATOM 682 O O . ILE A 1 88 ? 6.678 -0.906 -16.344 1.00 90.25 88 ILE A O 1
ATOM 686 N N . GLU A 1 89 ? 6.966 1.326 -16.377 1.00 83.19 89 GLU A N 1
ATOM 687 C CA . GLU A 1 89 ? 5.742 1.661 -17.081 1.00 83.19 89 GLU A CA 1
ATOM 688 C C . GLU A 1 89 ? 6.084 2.102 -18.498 1.00 83.19 89 GLU A C 1
ATOM 690 O O . GLU A 1 89 ? 6.957 2.940 -18.701 1.00 83.19 89 GLU A O 1
ATOM 695 N N . VAL A 1 90 ? 5.364 1.568 -19.481 1.00 87.19 90 VAL A N 1
ATOM 696 C CA . VAL A 1 90 ? 5.499 1.934 -20.890 1.00 87.19 90 VAL A CA 1
ATOM 697 C C . VAL A 1 90 ? 4.121 2.309 -21.420 1.00 87.19 90 VAL A C 1
ATOM 699 O O . VAL A 1 90 ? 3.334 1.443 -21.812 1.00 87.19 90 VAL A O 1
ATOM 702 N N . SER A 1 91 ? 3.818 3.607 -21.432 1.00 78.19 91 SER A N 1
ATOM 703 C CA . SER A 1 91 ? 2.566 4.143 -21.986 1.00 78.19 91 SER A CA 1
ATOM 704 C C . SER A 1 91 ? 2.642 4.343 -23.504 1.00 78.19 91 SER A C 1
ATOM 706 O O . SER A 1 91 ? 1.632 4.225 -24.211 1.00 78.19 91 SER A O 1
ATOM 708 N N . GLY A 1 92 ? 3.854 4.508 -24.031 1.00 82.12 92 GLY A N 1
ATOM 709 C CA . GLY A 1 92 ? 4.168 4.587 -25.450 1.00 82.12 92 GLY A CA 1
ATOM 710 C C . GLY A 1 92 ? 5.495 3.898 -25.762 1.00 82.12 92 GLY A C 1
ATOM 711 O O . GLY A 1 92 ? 6.359 3.746 -24.908 1.00 82.12 92 GLY A O 1
ATOM 712 N N . ILE A 1 93 ? 5.657 3.426 -26.997 1.00 88.69 93 ILE A N 1
ATOM 713 C CA . ILE A 1 93 ? 6.971 3.055 -27.527 1.00 88.69 93 ILE A CA 1
ATOM 714 C C . ILE A 1 93 ? 6.946 3.173 -29.047 1.00 88.69 93 ILE A C 1
ATOM 716 O O . ILE A 1 93 ? 5.974 2.782 -29.700 1.00 88.69 93 ILE A O 1
ATOM 720 N N . ASN A 1 94 ? 7.999 3.750 -29.623 1.00 89.94 94 ASN A N 1
ATOM 721 C CA . ASN A 1 94 ? 8.096 3.887 -31.071 1.00 89.94 94 ASN A CA 1
ATOM 722 C C . ASN A 1 94 ? 8.345 2.528 -31.731 1.00 89.94 94 ASN A C 1
ATOM 724 O O . ASN A 1 94 ? 9.068 1.679 -31.209 1.00 89.94 94 ASN A O 1
ATOM 728 N N . LYS A 1 95 ? 7.792 2.331 -32.932 1.00 89.88 95 LYS A N 1
ATOM 729 C CA . LYS A 1 95 ? 8.027 1.111 -33.712 1.00 89.88 95 LYS A CA 1
ATOM 730 C C . LYS A 1 95 ? 9.528 0.929 -33.971 1.00 89.88 95 LYS A C 1
ATOM 732 O O . LYS A 1 95 ? 10.169 1.800 -34.552 1.00 89.88 95 LYS A O 1
ATOM 737 N N . GLY A 1 96 ? 10.063 -0.228 -33.583 1.00 90.44 96 GLY A N 1
ATOM 738 C CA . GLY A 1 96 ? 11.484 -0.555 -33.729 1.00 90.44 96 GLY A CA 1
ATOM 739 C C . GLY A 1 96 ? 12.380 -0.032 -32.601 1.00 90.44 96 GLY A C 1
ATOM 740 O O . GLY A 1 96 ? 13.567 -0.347 -32.611 1.00 90.44 96 GLY A O 1
ATOM 741 N N . SER A 1 97 ? 11.829 0.718 -31.642 1.00 93.94 97 SER A N 1
ATOM 742 C CA . SER A 1 97 ? 12.490 1.016 -30.371 1.00 93.94 97 SER A CA 1
ATOM 743 C C . SER A 1 97 ? 12.214 -0.093 -29.355 1.00 93.94 97 SER A C 1
ATOM 745 O O . SER A 1 97 ? 11.215 -0.807 -29.458 1.00 93.94 97 SER A O 1
ATOM 747 N N . ARG A 1 98 ? 13.102 -0.234 -28.370 1.00 95.69 98 ARG A N 1
ATOM 748 C CA . ARG A 1 98 ? 12.950 -1.179 -27.262 1.00 95.69 98 ARG A CA 1
ATOM 749 C C . ARG A 1 98 ? 13.629 -0.702 -25.993 1.00 95.69 98 ARG A C 1
ATOM 751 O O . ARG A 1 98 ? 14.606 0.046 -26.051 1.00 95.69 98 ARG A O 1
ATOM 758 N N . ILE A 1 99 ? 13.140 -1.210 -24.870 1.00 97.75 99 ILE A N 1
ATOM 759 C CA . ILE A 1 99 ? 13.778 -1.073 -23.562 1.00 97.75 99 ILE A CA 1
ATOM 760 C C . ILE A 1 99 ? 14.343 -2.438 -23.181 1.00 97.75 99 ILE A C 1
ATOM 762 O O . ILE A 1 99 ? 13.621 -3.434 -23.184 1.00 97.75 99 ILE A O 1
ATOM 766 N N . VAL A 1 100 ? 15.639 -2.495 -22.899 1.00 98.00 100 VAL A N 1
ATOM 767 C CA . VAL A 1 100 ? 16.332 -3.690 -22.418 1.00 98.00 100 VAL A CA 1
ATOM 768 C C . VAL A 1 100 ? 16.481 -3.575 -20.912 1.00 98.00 100 VAL A C 1
ATOM 770 O O . VAL A 1 100 ? 16.975 -2.565 -20.418 1.00 98.00 100 VAL A O 1
ATOM 773 N N . VAL A 1 101 ? 16.062 -4.610 -20.194 1.00 98.31 101 VAL A N 1
ATOM 774 C CA . VAL A 1 101 ? 16.119 -4.638 -18.732 1.00 98.31 101 VAL A CA 1
ATOM 775 C C . VAL A 1 101 ? 16.932 -5.843 -18.300 1.00 98.31 101 VAL A C 1
ATOM 777 O O . VAL A 1 101 ? 16.618 -6.975 -18.685 1.00 98.31 101 VAL A O 1
ATOM 780 N N . THR A 1 102 ? 17.972 -5.590 -17.516 1.00 98.19 102 THR A N 1
ATOM 781 C CA . THR A 1 102 ? 18.788 -6.617 -16.866 1.00 98.19 102 THR A CA 1
ATOM 782 C C . THR A 1 102 ? 18.512 -6.578 -15.362 1.00 98.19 102 THR A C 1
ATOM 784 O O . THR A 1 102 ? 18.651 -5.521 -14.762 1.00 98.19 102 THR A O 1
ATOM 787 N N . ALA A 1 103 ? 18.126 -7.694 -14.747 1.00 97.19 103 ALA A N 1
ATOM 788 C CA . ALA A 1 103 ? 17.888 -7.810 -13.306 1.00 97.19 103 ALA A CA 1
ATOM 789 C C . ALA A 1 103 ? 18.409 -9.170 -12.812 1.00 97.19 103 ALA A C 1
ATOM 791 O O . ALA A 1 103 ? 17.829 -10.215 -13.111 1.00 97.19 103 ALA A O 1
ATOM 792 N N . GLY A 1 104 ? 19.544 -9.181 -12.111 1.00 94.12 104 GLY A N 1
ATOM 793 C CA . GLY A 1 104 ? 20.292 -10.422 -11.868 1.00 94.12 104 GLY A CA 1
ATOM 794 C C . GLY A 1 104 ? 20.694 -11.108 -13.184 1.00 94.12 104 GLY A C 1
ATOM 795 O O . GLY A 1 104 ? 21.246 -10.482 -14.087 1.00 94.12 104 GLY A O 1
ATOM 796 N N . ASN A 1 105 ? 20.373 -12.392 -13.317 1.00 94.31 105 ASN A N 1
ATOM 797 C CA . ASN A 1 105 ? 20.564 -13.213 -14.515 1.00 94.31 105 ASN A CA 1
ATOM 798 C C . ASN A 1 105 ? 19.453 -13.015 -15.559 1.00 94.31 105 ASN A C 1
ATOM 800 O O . ASN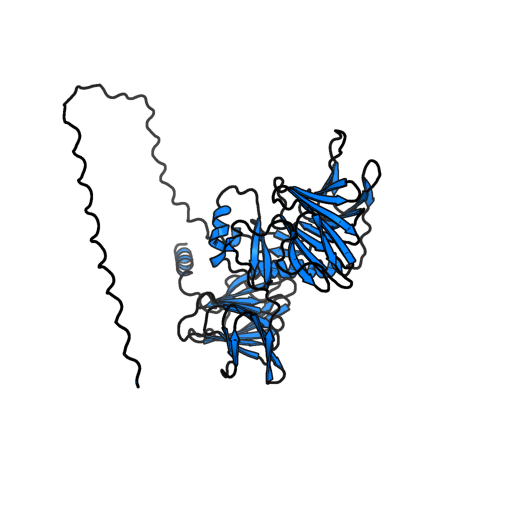 A 1 105 ? 19.532 -13.536 -16.677 1.00 94.31 105 ASN A O 1
ATOM 804 N N . LEU A 1 106 ? 18.376 -12.305 -15.221 1.00 96.38 106 LEU A N 1
ATOM 805 C CA . LEU A 1 106 ? 17.281 -12.052 -16.144 1.00 96.38 106 LEU A CA 1
ATOM 806 C C . LEU A 1 106 ? 17.644 -10.897 -17.083 1.00 96.38 106 LEU A C 1
ATOM 808 O O . LEU A 1 106 ? 17.874 -9.778 -16.640 1.00 96.38 106 LEU A O 1
ATOM 812 N N . LYS A 1 107 ? 17.639 -11.153 -18.396 1.00 97.00 107 LYS A N 1
ATOM 813 C CA . LYS A 1 107 ? 17.776 -10.121 -19.432 1.00 97.00 107 LYS A CA 1
ATOM 814 C C . LYS A 1 107 ? 16.594 -10.175 -20.388 1.00 97.00 107 LYS A C 1
ATOM 816 O O . LYS A 1 107 ? 16.362 -11.191 -21.047 1.00 97.00 107 LYS A O 1
ATOM 821 N N . THR A 1 108 ? 15.843 -9.085 -20.467 1.00 98.06 108 THR A N 1
ATOM 822 C CA . THR A 1 108 ? 14.567 -9.015 -21.192 1.00 98.06 108 THR A CA 1
ATOM 823 C C . THR A 1 108 ? 14.482 -7.785 -22.087 1.00 98.06 108 THR A C 1
ATOM 825 O O . THR A 1 108 ? 15.299 -6.869 -21.996 1.00 98.06 108 THR A O 1
ATOM 828 N N . ALA A 1 109 ? 13.510 -7.796 -22.995 1.00 97.56 109 ALA A N 1
ATOM 829 C CA . ALA A 1 109 ? 13.177 -6.697 -23.881 1.00 97.56 109 ALA A CA 1
ATOM 830 C C . ALA A 1 109 ? 11.678 -6.377 -23.801 1.00 97.56 109 ALA A C 1
ATOM 832 O O . ALA A 1 109 ? 10.828 -7.268 -23.912 1.00 97.56 109 ALA A O 1
ATOM 833 N N . ILE A 1 110 ? 11.377 -5.088 -23.662 1.00 97.44 110 ILE A N 1
ATOM 834 C CA . ILE A 1 110 ? 10.039 -4.512 -23.747 1.00 97.44 110 ILE A CA 1
ATOM 835 C C . ILE A 1 110 ? 9.933 -3.805 -25.100 1.00 97.44 110 ILE A C 1
ATOM 837 O O . ILE A 1 110 ? 10.597 -2.797 -25.348 1.00 97.44 110 ILE A O 1
ATOM 841 N N . ASP A 1 111 ? 9.111 -4.371 -25.984 1.00 95.06 111 ASP A N 1
ATOM 842 C CA . ASP A 1 111 ? 8.884 -3.874 -27.350 1.00 95.06 111 ASP A CA 1
ATOM 843 C C . ASP A 1 111 ? 7.484 -3.235 -27.516 1.00 95.06 111 ASP A C 1
ATOM 845 O O . ASP A 1 111 ? 7.103 -2.834 -28.616 1.00 95.06 111 ASP A O 1
ATOM 849 N N . SER A 1 112 ? 6.673 -3.200 -26.455 1.00 93.56 112 SER A N 1
ATOM 850 C CA . SER A 1 112 ? 5.282 -2.734 -26.486 1.00 93.56 112 SER A CA 1
ATOM 851 C C . SER A 1 112 ? 4.883 -2.060 -25.177 1.00 93.56 112 SER A C 1
ATOM 853 O O . SER A 1 112 ? 5.593 -2.160 -24.182 1.00 93.56 112 SER A O 1
ATOM 855 N N . LYS A 1 113 ? 3.712 -1.417 -25.175 1.00 90.19 113 LYS A N 1
ATOM 856 C CA . LYS A 1 113 ? 3.107 -0.855 -23.964 1.00 90.19 113 LYS A CA 1
ATOM 857 C C . LYS A 1 113 ? 2.890 -1.931 -22.898 1.00 90.19 113 LYS A C 1
ATOM 859 O O . LYS A 1 113 ? 2.543 -3.066 -23.239 1.00 90.19 113 LYS A O 1
ATOM 864 N N . GLY A 1 114 ? 3.031 -1.554 -21.634 1.00 86.00 114 GLY A N 1
ATOM 865 C CA . GLY A 1 114 ? 2.860 -2.467 -20.511 1.00 86.00 114 GLY A CA 1
ATOM 866 C C . GLY A 1 114 ? 3.307 -1.886 -19.176 1.00 86.00 114 GLY A C 1
ATOM 867 O O . GLY A 1 114 ? 3.776 -0.751 -19.102 1.00 86.00 114 GLY A O 1
ATOM 868 N N . ILE A 1 115 ? 3.134 -2.682 -18.127 1.00 83.25 115 ILE A N 1
ATOM 869 C CA . ILE A 1 115 ? 3.580 -2.402 -16.765 1.00 83.25 115 ILE A CA 1
ATOM 870 C C . ILE A 1 115 ? 4.270 -3.663 -16.257 1.00 83.25 115 ILE A C 1
ATOM 872 O O . ILE A 1 115 ? 3.695 -4.756 -16.288 1.00 83.25 115 ILE A O 1
ATOM 876 N N . TYR A 1 116 ? 5.499 -3.499 -15.792 1.00 90.88 116 TYR A N 1
ATOM 877 C CA . TYR A 1 116 ? 6.382 -4.598 -15.439 1.00 90.88 116 TYR A CA 1
ATOM 878 C C . TYR A 1 116 ? 7.051 -4.289 -14.107 1.00 90.88 116 TYR A C 1
ATOM 880 O O . TYR A 1 116 ? 7.564 -3.188 -13.936 1.00 90.88 116 TYR A O 1
ATOM 888 N N . ARG A 1 117 ? 7.084 -5.242 -13.176 1.00 90.81 117 ARG A N 1
ATOM 889 C CA . ARG A 1 117 ? 7.907 -5.139 -11.963 1.00 90.81 117 ARG A CA 1
ATOM 890 C C . ARG A 1 117 ? 9.096 -6.075 -12.097 1.00 90.81 117 ARG A C 1
ATOM 892 O O . ARG A 1 117 ? 8.920 -7.240 -12.432 1.00 90.81 117 ARG A O 1
ATOM 899 N N . PHE A 1 118 ? 10.288 -5.573 -11.833 1.00 95.56 118 PHE A N 1
ATOM 900 C CA . PHE A 1 118 ? 11.535 -6.317 -11.873 1.00 95.56 118 PHE A CA 1
ATOM 901 C C . PHE A 1 118 ? 12.151 -6.363 -10.482 1.00 95.56 118 PHE A C 1
ATOM 903 O O . PHE A 1 118 ? 12.148 -5.364 -9.770 1.00 95.56 118 PHE A O 1
ATOM 910 N N . SER A 1 119 ? 12.706 -7.511 -10.130 1.00 94.31 119 SER A N 1
ATOM 911 C CA . SER A 1 119 ? 13.570 -7.717 -8.969 1.00 94.31 119 SER A CA 1
ATOM 912 C C . SER A 1 119 ? 14.646 -8.737 -9.349 1.00 94.31 119 SER A C 1
ATOM 914 O O . SER A 1 119 ? 14.688 -9.195 -10.496 1.00 94.31 119 SER A O 1
ATOM 916 N N . ALA A 1 120 ? 15.548 -9.078 -8.426 1.00 93.69 120 ALA A N 1
ATOM 917 C CA . ALA A 1 120 ? 16.613 -10.042 -8.696 1.00 93.69 120 ALA A CA 1
ATOM 918 C C . ALA A 1 120 ? 16.064 -11.314 -9.374 1.00 93.69 120 ALA A C 1
ATOM 920 O O . ALA A 1 120 ? 15.171 -11.988 -8.854 1.00 93.69 120 ALA A O 1
ATOM 921 N N . ASP A 1 121 ? 16.581 -11.599 -10.572 1.00 95.69 121 ASP A N 1
ATOM 922 C CA . ASP A 1 121 ? 16.235 -12.760 -11.394 1.00 95.69 121 ASP A CA 1
ATOM 923 C C . ASP A 1 121 ? 14.765 -12.867 -11.834 1.00 95.69 121 ASP A C 1
ATOM 925 O O . ASP A 1 121 ? 14.393 -13.861 -12.458 1.00 95.69 121 ASP A O 1
ATOM 929 N N . THR A 1 122 ? 13.917 -11.874 -11.556 1.00 95.56 122 THR A N 1
ATOM 930 C CA . THR A 1 122 ? 12.461 -11.996 -11.701 1.00 95.56 122 THR A CA 1
ATOM 931 C C . THR A 1 122 ? 11.841 -10.787 -12.395 1.00 95.56 122 THR A C 1
ATOM 933 O O . THR A 1 122 ? 12.207 -9.641 -12.149 1.00 95.56 122 THR A O 1
ATOM 936 N N . ALA A 1 123 ? 10.852 -11.045 -13.251 1.00 96.50 123 ALA A N 1
ATOM 937 C CA . ALA A 1 123 ? 9.970 -10.038 -13.821 1.00 96.50 123 ALA A CA 1
ATOM 938 C C . ALA A 1 123 ? 8.505 -10.462 -13.693 1.00 96.50 123 ALA A C 1
ATOM 940 O O . ALA A 1 123 ? 8.120 -11.543 -14.131 1.00 96.50 123 ALA A O 1
ATOM 941 N N . GLN A 1 124 ? 7.676 -9.591 -13.135 1.00 92.00 124 GLN A N 1
ATOM 942 C CA . GLN A 1 124 ? 6.227 -9.719 -13.064 1.00 92.00 124 GLN A CA 1
ATOM 943 C C . GLN A 1 124 ? 5.598 -8.869 -14.167 1.00 92.00 124 GLN A C 1
ATOM 945 O O . GLN A 1 124 ? 5.834 -7.662 -14.249 1.00 92.00 124 GLN A O 1
ATOM 950 N N . ILE A 1 125 ? 4.798 -9.496 -15.026 1.00 92.25 125 ILE A N 1
ATOM 951 C CA . ILE A 1 125 ? 4.104 -8.851 -16.135 1.00 92.25 125 ILE A CA 1
ATOM 952 C C . ILE A 1 125 ? 2.697 -8.498 -15.661 1.00 92.25 125 ILE A C 1
ATOM 954 O O . ILE A 1 125 ? 1.758 -9.290 -15.770 1.00 92.25 125 ILE A O 1
ATOM 958 N N . LEU A 1 126 ? 2.571 -7.294 -15.105 1.00 79.81 126 LEU A N 1
ATOM 959 C CA . LEU A 1 126 ? 1.304 -6.758 -14.607 1.00 79.81 126 LEU A CA 1
ATOM 960 C C . LEU A 1 126 ? 0.353 -6.459 -15.766 1.00 79.81 126 LEU A C 1
ATOM 962 O O . LEU A 1 126 ? -0.838 -6.745 -15.693 1.00 79.81 126 LEU A O 1
ATOM 966 N N . ARG A 1 127 ? 0.906 -5.938 -16.864 1.00 80.88 127 ARG A N 1
ATOM 967 C CA . ARG A 1 127 ? 0.194 -5.687 -18.117 1.00 80.88 127 ARG A CA 1
ATOM 968 C C . ARG A 1 127 ? 1.168 -5.678 -19.291 1.00 80.88 127 ARG A C 1
ATOM 970 O O . ARG A 1 127 ? 2.269 -5.152 -19.167 1.00 80.88 127 ARG A O 1
ATOM 977 N N . GLY A 1 128 ? 0.748 -6.155 -20.455 1.00 89.75 128 GLY A N 1
ATOM 978 C CA . GLY A 1 128 ? 1.544 -6.138 -21.678 1.00 89.75 128 GLY A CA 1
ATOM 979 C C . GLY A 1 128 ? 2.364 -7.409 -21.892 1.00 89.75 128 GLY A C 1
ATOM 980 O O . GLY A 1 128 ? 2.089 -8.478 -21.362 1.00 89.75 128 GLY A O 1
ATOM 981 N N . LYS A 1 129 ? 3.383 -7.308 -22.745 1.00 94.75 129 LYS A N 1
ATOM 982 C CA . LYS A 1 129 ? 4.193 -8.457 -23.168 1.00 94.75 129 LYS A CA 1
ATOM 983 C C . LYS A 1 129 ? 5.655 -8.235 -22.856 1.00 94.75 129 LYS A C 1
ATOM 985 O O . LYS A 1 129 ? 6.176 -7.152 -23.114 1.00 94.75 129 LYS A O 1
ATOM 990 N N . LEU A 1 130 ? 6.312 -9.266 -22.349 1.00 96.56 130 LEU A N 1
ATOM 991 C CA . LEU A 1 130 ? 7.738 -9.270 -22.069 1.00 96.56 130 LEU A CA 1
ATOM 992 C C . LEU A 1 130 ? 8.404 -10.416 -22.825 1.00 96.56 130 LEU A C 1
ATOM 994 O O . LEU A 1 130 ? 7.886 -11.534 -22.853 1.00 96.56 130 LEU A O 1
ATOM 998 N N . LYS A 1 131 ? 9.556 -10.140 -23.434 1.00 96.69 131 LYS A N 1
ATOM 999 C CA . LYS A 1 131 ? 10.372 -11.152 -24.111 1.00 96.69 131 LYS A CA 1
ATOM 1000 C C . LYS A 1 131 ? 11.714 -11.289 -23.423 1.00 96.69 131 LYS A C 1
ATOM 1002 O O . LYS A 1 131 ? 12.285 -10.290 -22.992 1.00 96.69 131 LYS A O 1
ATOM 1007 N N . THR A 1 132 ? 12.268 -12.491 -23.382 1.00 95.69 132 THR A N 1
ATOM 1008 C CA . THR A 1 132 ? 13.694 -12.655 -23.090 1.00 95.69 132 THR A CA 1
ATOM 1009 C C . THR A 1 132 ? 14.523 -12.017 -24.204 1.00 95.69 132 THR A C 1
ATOM 1011 O O . THR A 1 132 ? 14.078 -11.890 -25.350 1.00 95.69 132 THR A O 1
ATOM 1014 N N . PHE A 1 133 ? 15.726 -11.547 -23.879 1.00 90.88 133 PHE A N 1
ATOM 1015 C CA . PHE A 1 133 ? 16.550 -10.807 -24.839 1.00 90.88 133 PHE A CA 1
ATOM 1016 C C . PHE A 1 133 ? 16.985 -11.667 -26.038 1.00 90.88 133 PHE A C 1
ATOM 1018 O O . PHE A 1 133 ? 17.025 -11.182 -27.170 1.00 90.88 133 PHE A O 1
ATOM 1025 N N . ASP A 1 134 ? 17.233 -12.954 -25.795 1.00 89.75 134 ASP A N 1
ATOM 1026 C CA . ASP A 1 134 ? 17.486 -13.991 -26.806 1.00 89.75 134 ASP A CA 1
ATOM 1027 C C . ASP A 1 134 ? 16.224 -14.394 -27.600 1.00 89.75 134 ASP A C 1
ATOM 1029 O O . ASP A 1 134 ? 16.314 -15.157 -28.560 1.00 89.75 134 ASP A O 1
ATOM 1033 N N . LYS A 1 135 ? 15.053 -13.858 -27.225 1.00 88.50 135 LYS A N 1
ATOM 1034 C CA . LYS A 1 135 ? 13.728 -14.144 -27.790 1.00 88.50 135 LYS A CA 1
ATOM 1035 C C . LYS A 1 135 ? 13.286 -15.604 -27.658 1.00 88.50 135 LYS A C 1
ATOM 1037 O O . LYS A 1 135 ? 12.361 -16.009 -28.360 1.00 88.50 135 LYS A O 1
ATOM 1042 N N . SER A 1 136 ? 13.904 -16.385 -26.773 1.00 88.44 136 SER A N 1
ATOM 1043 C CA . SER A 1 136 ? 13.496 -17.771 -26.523 1.00 88.44 136 SER A CA 1
ATOM 1044 C C . SER A 1 136 ? 12.116 -17.861 -25.865 1.00 88.44 136 SER A C 1
ATOM 1046 O O . SER A 1 136 ? 11.393 -18.838 -26.071 1.00 88.44 136 SER A O 1
ATOM 1048 N N . ILE A 1 137 ? 11.718 -16.842 -25.096 1.00 92.75 137 ILE A N 1
ATOM 1049 C CA . ILE A 1 137 ? 10.472 -16.825 -24.332 1.00 92.75 137 ILE A CA 1
ATOM 1050 C C . ILE A 1 137 ? 9.744 -15.486 -24.487 1.00 92.75 137 ILE A C 1
ATOM 1052 O O . ILE A 1 137 ? 10.336 -14.418 -24.359 1.00 92.75 137 ILE A O 1
ATOM 1056 N N . GLU A 1 138 ? 8.428 -15.561 -24.701 1.00 95.69 138 GLU A N 1
ATOM 1057 C CA . GLU A 1 138 ? 7.478 -14.450 -24.566 1.00 95.69 138 GLU A CA 1
ATOM 1058 C C . GLU A 1 138 ? 6.447 -14.800 -23.485 1.00 95.69 138 GLU A C 1
ATOM 1060 O O . GLU A 1 138 ? 5.921 -15.920 -23.453 1.00 95.69 138 GLU A O 1
ATOM 1065 N N . VAL A 1 139 ? 6.167 -13.841 -22.603 1.00 94.19 139 VAL A N 1
ATOM 1066 C CA . VAL A 1 139 ? 5.191 -13.956 -21.515 1.00 94.19 139 VAL A CA 1
ATOM 1067 C C . VAL A 1 139 ? 4.301 -12.708 -21.500 1.00 94.19 139 VAL A C 1
ATOM 1069 O O . VAL A 1 139 ? 4.775 -11.609 -21.787 1.00 94.19 139 VAL A O 1
ATOM 1072 N N . GLY A 1 140 ? 3.007 -12.884 -21.229 1.00 91.56 140 GLY A N 1
ATOM 1073 C CA . GLY A 1 140 ? 2.014 -11.804 -21.200 1.00 91.56 140 GLY A CA 1
ATOM 1074 C C . GLY A 1 140 ? 1.487 -11.498 -19.798 1.00 91.56 140 GLY A C 1
ATOM 1075 O O . GLY A 1 140 ? 1.984 -12.039 -18.814 1.00 91.56 140 GLY A O 1
ATOM 1076 N N . ASP A 1 141 ? 0.457 -10.660 -19.740 1.00 86.06 141 ASP A N 1
ATOM 1077 C CA . ASP A 1 141 ? -0.282 -10.230 -18.549 1.00 86.06 141 ASP A CA 1
ATOM 1078 C C . ASP A 1 141 ? -0.588 -11.384 -17.579 1.00 86.06 141 ASP A C 1
ATOM 1080 O O . ASP A 1 141 ? -1.023 -12.463 -17.993 1.00 86.06 141 ASP A O 1
ATOM 1084 N N . GLY A 1 142 ? -0.423 -11.146 -16.276 1.00 81.00 142 GLY A N 1
ATOM 1085 C CA . GLY A 1 142 ? -0.799 -12.128 -15.255 1.00 81.00 142 GLY A CA 1
ATOM 1086 C C . GLY A 1 142 ? 0.268 -13.183 -14.971 1.00 81.00 142 GLY A C 1
ATOM 1087 O O . GLY A 1 142 ? -0.024 -14.176 -14.308 1.00 81.00 142 GLY A O 1
ATOM 1088 N N . TRP A 1 143 ? 1.492 -13.009 -15.466 1.00 91.50 143 TRP A N 1
ATOM 1089 C CA . TRP A 1 143 ? 2.566 -13.986 -15.308 1.00 91.50 143 TRP A CA 1
ATOM 1090 C C . TRP A 1 143 ? 3.822 -13.384 -14.697 1.00 91.50 143 TRP A C 1
ATOM 1092 O O . TRP A 1 143 ? 4.125 -12.207 -14.865 1.00 91.50 143 TRP A O 1
ATOM 1102 N N . GLN A 1 144 ? 4.592 -14.240 -14.045 1.00 93.50 144 GLN A N 1
ATOM 1103 C CA . GLN A 1 144 ? 5.948 -13.994 -13.604 1.00 93.50 144 GLN A CA 1
ATOM 1104 C C . GLN A 1 144 ? 6.909 -14.839 -14.443 1.00 93.50 144 GLN A C 1
ATOM 1106 O O . GLN A 1 144 ? 6.645 -16.008 -14.729 1.00 93.50 144 GLN A O 1
ATOM 1111 N N . LEU A 1 145 ? 8.025 -14.234 -14.831 1.00 95.69 145 LEU A N 1
ATOM 1112 C CA . LEU A 1 145 ? 9.165 -14.862 -15.480 1.00 95.69 145 LEU A CA 1
ATOM 1113 C C . LEU A 1 145 ? 10.353 -14.803 -14.516 1.00 95.69 145 LEU A C 1
ATOM 1115 O O . LEU A 1 145 ? 10.741 -13.717 -14.097 1.00 95.69 145 LEU A O 1
ATOM 1119 N N . THR A 1 146 ? 10.945 -15.949 -14.199 1.00 95.38 146 THR A N 1
ATOM 1120 C CA . THR A 1 146 ? 12.124 -16.051 -13.325 1.00 95.38 146 THR A CA 1
ATOM 1121 C C . THR A 1 146 ? 13.271 -16.719 -14.083 1.00 95.38 146 THR A C 1
ATOM 1123 O O . THR A 1 146 ? 13.025 -17.638 -14.862 1.00 95.38 146 THR A O 1
ATOM 1126 N N . ASN A 1 147 ? 14.512 -16.268 -13.887 1.00 94.31 147 ASN A N 1
ATOM 1127 C CA . ASN A 1 147 ? 15.718 -16.925 -14.393 1.00 94.31 147 ASN A CA 1
ATOM 1128 C C . ASN A 1 147 ? 16.540 -17.503 -13.234 1.00 94.31 147 ASN A C 1
ATOM 1130 O O . ASN A 1 147 ? 17.259 -16.780 -12.555 1.00 94.31 147 ASN A O 1
ATOM 1134 N N . SER A 1 148 ? 16.480 -18.816 -13.040 1.00 88.69 148 SER A N 1
ATOM 1135 C CA . SER A 1 148 ? 17.286 -19.507 -12.035 1.00 88.69 148 SER A CA 1
ATOM 1136 C C . SER A 1 148 ? 18.466 -20.194 -12.716 1.00 88.69 148 SER A C 1
ATOM 1138 O O . SER A 1 148 ? 18.286 -21.181 -13.427 1.00 88.69 148 SER A O 1
ATOM 1140 N N . ALA A 1 149 ? 19.677 -19.668 -12.506 1.00 83.56 149 ALA A N 1
ATOM 1141 C CA . ALA A 1 149 ? 20.925 -20.241 -13.025 1.00 83.56 149 ALA A CA 1
ATOM 1142 C C . ALA A 1 149 ? 20.938 -20.476 -14.555 1.00 83.56 149 ALA A C 1
ATOM 1144 O O . ALA A 1 149 ? 21.483 -21.466 -15.041 1.00 83.56 149 ALA A O 1
ATOM 1145 N N . GLY A 1 150 ? 20.329 -19.569 -15.325 1.00 81.50 150 GLY A N 1
ATOM 1146 C CA . GLY A 1 150 ? 20.268 -19.638 -16.788 1.00 81.50 150 GLY A CA 1
ATOM 1147 C C . GLY A 1 150 ? 19.031 -20.351 -17.342 1.00 81.50 150 GLY A C 1
ATOM 1148 O O . GLY A 1 150 ? 18.834 -20.349 -18.556 1.00 81.50 150 GLY A O 1
ATOM 1149 N N . ALA A 1 151 ? 18.186 -20.932 -16.485 1.00 88.56 151 ALA A N 1
ATOM 1150 C CA . ALA A 1 151 ? 16.927 -21.548 -16.882 1.00 88.56 151 ALA A CA 1
ATOM 1151 C C . ALA A 1 151 ? 15.739 -20.628 -16.579 1.00 88.56 151 ALA A C 1
ATOM 1153 O O . ALA A 1 151 ? 15.528 -20.194 -15.446 1.00 88.56 151 ALA A O 1
ATOM 1154 N N . TYR A 1 152 ? 14.920 -20.378 -17.597 1.00 92.69 152 TYR A N 1
ATOM 1155 C CA . TYR A 1 152 ? 13.715 -19.573 -17.459 1.00 92.69 152 TYR A CA 1
ATOM 1156 C C . TYR A 1 152 ? 12.515 -20.405 -16.993 1.00 92.69 152 TYR A C 1
ATOM 1158 O O . TYR A 1 152 ? 12.192 -21.439 -17.579 1.00 92.69 152 TYR A O 1
ATOM 1166 N N . GLN A 1 153 ? 11.795 -19.901 -15.997 1.00 92.88 153 GLN A N 1
ATOM 1167 C CA . GLN A 1 153 ? 10.553 -20.470 -15.482 1.00 92.88 153 GLN A CA 1
ATOM 1168 C C . GLN A 1 153 ? 9.422 -19.448 -15.551 1.00 92.88 153 GLN A C 1
ATOM 1170 O O . GLN A 1 153 ? 9.652 -18.245 -15.431 1.00 92.88 153 GLN A O 1
ATOM 1175 N N . ARG A 1 154 ? 8.191 -19.931 -15.751 1.00 93.25 154 ARG A N 1
ATOM 1176 C CA . ARG A 1 154 ? 6.986 -19.095 -15.785 1.00 93.25 154 ARG A CA 1
ATOM 1177 C C . ARG A 1 154 ? 6.008 -19.565 -14.719 1.00 93.25 154 ARG A C 1
ATOM 1179 O O . ARG A 1 154 ? 5.704 -20.755 -14.662 1.00 93.25 154 ARG A O 1
ATOM 1186 N N . SER A 1 155 ? 5.464 -18.641 -13.944 1.00 90.44 155 SER A N 1
ATOM 1187 C CA . SER A 1 155 ? 4.378 -18.903 -12.996 1.00 90.44 155 SER A CA 1
ATOM 1188 C C . SER A 1 155 ? 3.265 -17.877 -13.185 1.00 90.44 155 SER A C 1
ATOM 1190 O O . SER A 1 155 ? 3.515 -16.749 -13.603 1.00 90.44 155 SER A O 1
ATOM 1192 N N . LYS A 1 156 ? 2.011 -18.264 -12.935 1.00 84.25 156 LYS A N 1
ATOM 1193 C CA . LYS A 1 156 ? 0.910 -17.294 -12.919 1.00 84.25 156 LYS A CA 1
ATOM 1194 C C . LYS A 1 156 ? 1.000 -16.458 -11.652 1.00 84.25 156 LYS A C 1
ATOM 1196 O O . LYS A 1 156 ? 1.206 -16.997 -10.568 1.00 84.25 156 LYS A O 1
ATOM 1201 N N . LEU A 1 157 ? 0.798 -15.159 -11.803 1.00 77.12 157 LEU A N 1
ATOM 1202 C CA . LEU A 1 157 ? 0.570 -14.262 -10.687 1.00 77.12 157 LEU A CA 1
ATOM 1203 C C . LEU A 1 157 ? -0.860 -14.455 -10.186 1.00 77.12 157 LEU A C 1
ATOM 1205 O O . LEU A 1 157 ? -1.778 -14.677 -10.978 1.00 77.12 157 LEU A O 1
ATOM 1209 N N . ALA A 1 158 ? -1.055 -14.314 -8.879 1.00 65.75 158 ALA A N 1
ATOM 1210 C CA . ALA A 1 158 ? -2.377 -14.151 -8.282 1.00 65.75 158 ALA A CA 1
ATOM 1211 C C . ALA A 1 158 ? -2.907 -12.733 -8.573 1.00 65.75 158 ALA A C 1
ATOM 1213 O O . ALA A 1 158 ? -3.165 -11.946 -7.667 1.00 65.75 158 ALA A O 1
ATOM 1214 N N . MET A 1 159 ? -2.987 -12.375 -9.856 1.00 57.44 159 MET A N 1
ATOM 1215 C CA . MET A 1 159 ? -3.642 -11.159 -10.312 1.00 57.44 159 MET A CA 1
ATOM 1216 C C . MET A 1 159 ? -5.052 -11.527 -10.737 1.00 57.44 159 MET A C 1
ATOM 1218 O O . MET A 1 159 ? -5.281 -11.934 -11.877 1.00 57.44 159 MET A O 1
ATOM 1222 N N . ASP A 1 160 ? -5.991 -11.420 -9.800 1.00 53.28 160 ASP A N 1
ATOM 1223 C CA . ASP A 1 160 ? -7.392 -11.317 -10.177 1.00 53.28 160 ASP A CA 1
ATOM 1224 C C . ASP A 1 160 ? -7.530 -10.069 -11.056 1.00 53.28 160 ASP A C 1
ATOM 1226 O O . ASP A 1 160 ? -7.092 -8.974 -10.701 1.00 53.28 160 ASP A O 1
ATOM 1230 N N . ILE A 1 161 ? -8.009 -10.304 -12.278 1.00 48.25 161 ILE A N 1
ATOM 1231 C CA . ILE A 1 161 ? -8.146 -9.321 -13.354 1.00 48.25 161 ILE A CA 1
ATOM 1232 C C . ILE A 1 161 ? -8.788 -8.055 -12.790 1.00 48.25 161 ILE A C 1
ATOM 1234 O O . ILE A 1 161 ? -9.772 -8.156 -12.058 1.00 48.25 161 ILE A O 1
ATOM 1238 N N . GLU A 1 162 ? -8.248 -6.894 -13.188 1.00 47.00 162 GLU A N 1
ATOM 1239 C CA . GLU A 1 162 ? -8.805 -5.562 -12.933 1.00 47.00 162 GLU A CA 1
ATOM 1240 C C . GLU A 1 162 ? -10.341 -5.642 -12.846 1.00 47.00 162 GLU A C 1
ATOM 1242 O O . GLU A 1 162 ? -10.976 -6.066 -13.826 1.00 47.00 162 GLU A O 1
ATOM 1247 N N . PRO A 1 163 ? -10.960 -5.293 -11.699 1.00 41.31 163 PRO A N 1
ATOM 1248 C CA . PRO A 1 163 ? -12.409 -5.249 -11.617 1.00 41.31 163 PRO A CA 1
ATOM 1249 C C . PRO A 1 163 ? -12.915 -4.439 -12.807 1.00 41.31 163 PRO A C 1
ATOM 1251 O O . PRO A 1 163 ? -12.368 -3.383 -13.109 1.00 41.31 163 PRO A O 1
ATOM 1254 N N . GLN A 1 164 ? -13.926 -4.926 -13.531 1.00 39.88 164 GLN A N 1
ATOM 1255 C CA . GLN A 1 164 ? -14.500 -4.186 -14.657 1.00 39.88 164 GLN A CA 1
ATOM 1256 C C . GLN A 1 164 ? -15.094 -2.868 -14.120 1.00 39.88 164 GLN A C 1
ATOM 1258 O O . GLN A 1 164 ? -16.269 -2.791 -13.760 1.00 39.88 164 GLN A O 1
ATOM 1263 N N . PHE A 1 165 ? -14.276 -1.813 -14.061 1.00 42.47 165 PHE A N 1
ATOM 1264 C CA . PHE A 1 165 ? -14.573 -0.542 -13.394 1.00 42.47 165 PHE A CA 1
ATOM 1265 C C . PHE A 1 165 ? -15.627 0.301 -14.110 1.00 42.47 165 PHE A C 1
ATOM 1267 O O . PHE A 1 165 ? -15.957 1.393 -13.652 1.00 42.47 165 PHE A O 1
ATOM 1274 N N . LYS A 1 166 ? -16.257 -0.232 -15.166 1.00 31.25 166 LYS A N 1
ATOM 1275 C CA . LYS A 1 166 ? -17.459 0.359 -15.771 1.00 31.25 166 LYS A CA 1
ATOM 1276 C C . LYS A 1 166 ? -18.580 0.617 -14.748 1.00 31.25 166 LYS A C 1
ATOM 1278 O O . LYS A 1 166 ? -19.451 1.427 -15.033 1.00 31.25 166 LYS A O 1
ATOM 1283 N N . HIS A 1 167 ? -18.544 -0.012 -13.567 1.00 31.11 167 HIS A N 1
ATOM 1284 C CA . HIS A 1 167 ? -19.504 0.217 -12.480 1.00 31.11 167 HIS A CA 1
ATOM 1285 C C . HIS A 1 167 ? -19.034 1.152 -11.349 1.00 31.11 167 HIS A C 1
ATOM 1287 O O . HIS A 1 167 ? -19.846 1.498 -10.495 1.00 31.11 167 HIS A O 1
ATOM 1293 N N . PHE A 1 168 ? -17.775 1.604 -11.326 1.00 38.09 168 PHE A N 1
ATOM 1294 C CA . PHE A 1 168 ? -17.232 2.407 -10.222 1.00 38.09 168 PHE A CA 1
ATOM 1295 C C . PHE A 1 168 ? -16.785 3.792 -10.696 1.00 38.09 168 PHE A C 1
ATOM 1297 O O . PHE A 1 168 ? -15.618 4.154 -10.584 1.00 38.09 168 PHE A O 1
ATOM 1304 N N . MET A 1 169 ? -17.722 4.622 -11.162 1.00 34.34 169 MET A N 1
ATOM 1305 C CA . MET A 1 169 ? -17.454 6.046 -11.445 1.00 34.34 169 MET A CA 1
ATOM 1306 C C . MET A 1 169 ? -17.142 6.892 -10.180 1.00 34.34 169 MET A C 1
ATOM 1308 O O . MET A 1 169 ? -17.190 8.115 -10.238 1.00 34.34 169 MET A O 1
ATOM 1312 N N . GLY A 1 170 ? -16.831 6.272 -9.032 1.00 50.53 170 GLY A N 1
ATOM 1313 C CA . GLY A 1 170 ? -16.579 6.952 -7.752 1.00 50.53 170 GLY A CA 1
ATOM 1314 C C . GLY A 1 170 ? -15.620 6.241 -6.783 1.00 50.53 170 GLY A C 1
ATOM 1315 O O . GLY A 1 170 ? -15.554 6.638 -5.624 1.00 50.53 170 GLY A O 1
ATOM 1316 N N . GLY A 1 171 ? -14.883 5.214 -7.228 1.00 60.28 171 GLY A N 1
ATOM 1317 C CA . GLY A 1 171 ? -14.012 4.399 -6.364 1.00 60.28 171 GLY A CA 1
ATOM 1318 C C . GLY A 1 171 ? -14.744 3.274 -5.601 1.00 60.28 171 GLY A C 1
ATOM 1319 O O . GLY A 1 171 ? -15.964 3.146 -5.726 1.00 60.28 171 GLY A O 1
ATOM 1320 N N . PRO A 1 172 ? -14.014 2.419 -4.857 1.00 67.62 172 PRO A N 1
ATOM 1321 C CA . PRO A 1 172 ? -14.572 1.323 -4.068 1.00 67.62 172 PRO A CA 1
ATOM 1322 C C . PRO A 1 172 ? -15.492 1.838 -2.952 1.00 67.62 172 PRO A C 1
ATOM 1324 O O . PRO A 1 172 ? -15.279 2.921 -2.402 1.00 67.62 172 PRO A O 1
ATOM 1327 N N . LYS A 1 173 ? -16.525 1.053 -2.618 1.00 81.88 173 LYS A N 1
ATOM 1328 C CA . LYS A 1 173 ? -17.386 1.313 -1.454 1.00 81.88 173 LYS A CA 1
ATOM 1329 C C . LYS A 1 173 ? -16.679 0.867 -0.174 1.00 81.88 173 LYS A C 1
ATOM 1331 O O . LYS A 1 173 ? -15.742 0.070 -0.222 1.00 81.88 173 LYS A O 1
ATOM 1336 N N . ALA A 1 174 ? -17.159 1.345 0.972 1.00 88.81 174 ALA A N 1
ATOM 1337 C CA . ALA A 1 174 ? -16.637 0.871 2.244 1.00 88.81 174 ALA A CA 1
ATOM 1338 C C . ALA A 1 174 ? -16.853 -0.648 2.378 1.00 88.81 174 ALA A C 1
ATOM 1340 O O . ALA A 1 174 ? -17.885 -1.177 1.967 1.00 88.81 174 ALA A O 1
ATOM 1341 N N . GLY A 1 175 ? -15.864 -1.356 2.916 1.00 92.00 175 GLY A N 1
ATOM 1342 C CA . GLY A 1 175 ? -15.833 -2.817 2.969 1.00 92.00 175 GLY A CA 1
ATOM 1343 C C . GLY A 1 175 ? -15.252 -3.499 1.728 1.00 92.00 175 GLY A C 1
ATOM 1344 O O . GLY A 1 175 ? -15.329 -4.720 1.634 1.00 92.00 175 GLY A O 1
ATOM 1345 N N . PHE A 1 176 ? -14.680 -2.763 0.773 1.00 92.94 176 PHE A N 1
ATOM 1346 C CA . PHE A 1 176 ? -13.940 -3.379 -0.329 1.00 92.94 176 PHE A CA 1
ATOM 1347 C C . PHE A 1 176 ? -12.625 -3.993 0.169 1.00 92.94 176 PHE A C 1
ATOM 1349 O O . PHE A 1 176 ? -11.865 -3.330 0.873 1.00 92.94 176 PHE A O 1
ATOM 1356 N N . VAL A 1 177 ? -12.341 -5.238 -0.212 1.00 95.00 177 VAL A N 1
ATOM 1357 C CA . VAL A 1 177 ? -11.143 -5.978 0.207 1.00 95.00 177 VAL A CA 1
ATOM 1358 C C . VAL A 1 177 ? -9.949 -5.605 -0.671 1.00 95.00 177 VAL A C 1
ATOM 1360 O O . VAL A 1 177 ? -9.916 -5.903 -1.867 1.00 95.00 177 VAL A O 1
ATOM 1363 N N . ASN A 1 178 ? -8.950 -4.975 -0.059 1.00 94.62 178 ASN A N 1
ATOM 1364 C CA . ASN A 1 178 ? -7.768 -4.446 -0.737 1.00 94.62 178 ASN A CA 1
ATOM 1365 C C . ASN A 1 178 ? -6.531 -5.338 -0.639 1.00 94.62 178 ASN A C 1
ATOM 1367 O O . ASN A 1 178 ? -5.660 -5.275 -1.501 1.00 94.62 178 ASN A O 1
ATOM 1371 N N . ALA A 1 179 ? -6.446 -6.149 0.413 1.00 95.00 179 ALA A N 1
ATOM 1372 C CA . ALA A 1 179 ? -5.374 -7.112 0.615 1.00 95.00 179 ALA A CA 1
ATOM 1373 C C . ALA A 1 179 ? -5.896 -8.300 1.426 1.00 95.00 179 ALA A C 1
ATOM 1375 O O . ALA A 1 179 ? -6.714 -8.120 2.330 1.00 95.00 179 ALA A O 1
ATOM 1376 N N . VAL A 1 180 ? -5.401 -9.496 1.105 1.00 94.94 180 VAL A N 1
ATOM 1377 C CA . VAL A 1 180 ? -5.635 -10.732 1.861 1.00 94.94 180 VAL A CA 1
ATOM 1378 C C . VAL A 1 180 ? -4.313 -11.487 1.946 1.00 94.94 180 VAL A C 1
ATOM 1380 O O . VAL A 1 180 ? -3.671 -11.722 0.923 1.00 94.94 180 VAL A O 1
ATOM 1383 N N . VAL A 1 181 ? -3.915 -11.863 3.156 1.00 91.38 181 VAL A N 1
ATOM 1384 C CA . VAL A 1 181 ? -2.773 -12.737 3.438 1.00 91.38 181 VAL A CA 1
ATOM 1385 C C . VAL A 1 181 ? -3.273 -13.885 4.307 1.00 91.38 181 VAL A C 1
ATOM 1387 O O . VAL A 1 181 ? -4.002 -13.651 5.266 1.00 91.38 181 VAL A O 1
ATOM 1390 N N . GLY A 1 182 ? -2.880 -15.115 3.984 1.00 90.62 182 GLY A N 1
ATOM 1391 C CA . GLY A 1 182 ? -3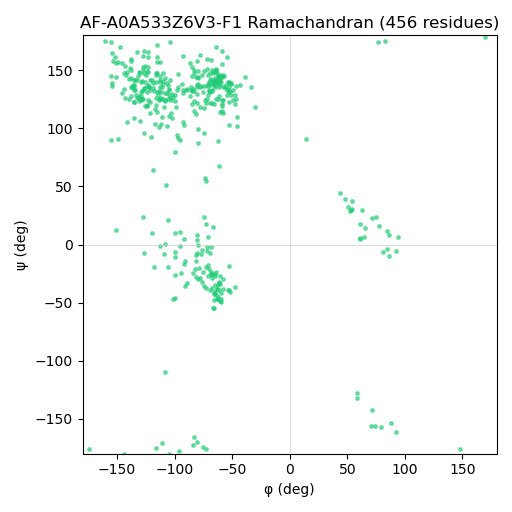.299 -16.299 4.735 1.00 90.62 182 GLY A CA 1
ATOM 1392 C C . GLY A 1 182 ? -4.756 -16.705 4.485 1.00 90.62 182 GLY A C 1
ATOM 1393 O O . GLY A 1 182 ? -5.327 -16.432 3.427 1.00 90.62 182 GLY A O 1
ATOM 1394 N N . GLU A 1 183 ? -5.337 -17.416 5.447 1.00 93.12 183 GLU A N 1
ATOM 1395 C CA . GLU A 1 183 ? -6.706 -17.920 5.383 1.00 93.12 183 GLU A CA 1
ATOM 1396 C C . GLU A 1 183 ? -7.705 -16.838 5.812 1.00 93.12 183 GLU A C 1
ATOM 1398 O O . GLU A 1 183 ? -7.646 -16.311 6.923 1.00 93.12 183 GLU A O 1
ATOM 1403 N N . ALA A 1 184 ? -8.660 -16.527 4.935 1.00 97.12 184 ALA A N 1
ATOM 1404 C CA . ALA A 1 184 ? -9.773 -15.634 5.229 1.00 97.12 184 ALA A CA 1
ATOM 1405 C C . ALA A 1 184 ? -11.046 -16.087 4.503 1.00 97.12 184 ALA A C 1
ATOM 1407 O O . ALA A 1 184 ? -10.988 -16.745 3.461 1.00 97.12 184 ALA A O 1
ATOM 1408 N N . ASN A 1 185 ? -12.211 -15.704 5.027 1.00 97.50 185 ASN A N 1
ATOM 1409 C CA . ASN A 1 185 ? -13.507 -15.994 4.395 1.00 97.50 185 ASN A CA 1
ATOM 1410 C C . ASN A 1 185 ? -13.871 -15.021 3.247 1.00 97.50 185 ASN A C 1
ATOM 1412 O O . ASN A 1 185 ? -14.956 -15.119 2.669 1.00 97.50 185 ASN A O 1
ATOM 1416 N N . VAL A 1 186 ? -12.968 -14.097 2.911 1.00 95.81 186 VAL A N 1
ATOM 1417 C CA . VAL A 1 186 ? -13.089 -13.140 1.807 1.00 95.81 186 VAL A CA 1
ATOM 1418 C C . VAL A 1 186 ? -11.920 -13.262 0.840 1.00 95.81 186 VAL A C 1
ATOM 1420 O O . VAL A 1 186 ? -10.862 -13.793 1.175 1.00 95.81 186 VAL A O 1
ATOM 1423 N N . ARG A 1 187 ? -12.103 -12.743 -0.372 1.00 90.00 187 ARG A N 1
ATOM 1424 C CA . ARG A 1 187 ? -11.074 -12.711 -1.415 1.00 90.00 187 ARG A CA 1
ATOM 1425 C C . ARG A 1 187 ? -10.671 -11.286 -1.749 1.00 90.00 187 ARG A C 1
ATOM 1427 O O . ARG A 1 187 ? -11.443 -10.349 -1.552 1.00 90.00 187 ARG A O 1
ATOM 1434 N N . LEU A 1 188 ? -9.467 -11.141 -2.293 1.00 85.31 188 LEU A N 1
ATOM 1435 C CA . LEU A 1 188 ? -9.011 -9.887 -2.877 1.00 85.31 188 LEU A CA 1
ATOM 1436 C C . LEU A 1 188 ? -10.060 -9.356 -3.877 1.00 85.31 188 LEU A C 1
ATOM 1438 O O . LEU A 1 188 ? -10.677 -10.128 -4.608 1.00 85.31 188 LEU A O 1
ATOM 1442 N N . HIS A 1 189 ? -10.298 -8.043 -3.856 1.00 83.69 189 HIS A N 1
ATOM 1443 C CA . HIS A 1 189 ? -11.295 -7.322 -4.666 1.00 83.69 189 HIS A CA 1
ATOM 1444 C C . HIS A 1 189 ? -12.764 -7.656 -4.397 1.00 83.69 189 HIS A C 1
ATOM 1446 O O . HIS A 1 189 ? -13.656 -7.158 -5.092 1.00 83.69 189 HIS A O 1
ATOM 1452 N N . GLN A 1 190 ? -13.051 -8.460 -3.378 1.00 86.06 190 GLN A N 1
ATOM 1453 C CA . GLN A 1 190 ? -14.418 -8.695 -2.953 1.00 86.06 190 GLN A CA 1
ATOM 1454 C C . GLN A 1 190 ? -14.993 -7.442 -2.285 1.00 86.06 190 GLN A C 1
ATOM 1456 O O . GLN A 1 190 ? -14.361 -6.815 -1.438 1.00 86.06 190 GLN A O 1
ATOM 1461 N N . GLN A 1 191 ? -16.235 -7.104 -2.622 1.00 90.38 191 GLN A N 1
ATOM 1462 C CA . GLN A 1 191 ? -17.032 -6.180 -1.824 1.00 90.38 191 GLN A CA 1
ATOM 1463 C C . GLN A 1 191 ? -17.706 -6.963 -0.695 1.00 90.38 191 GLN A C 1
ATOM 1465 O O . GLN A 1 191 ? -18.482 -7.882 -0.962 1.00 90.38 191 GLN A O 1
ATOM 1470 N N . VAL A 1 192 ? -17.435 -6.599 0.558 1.00 93.88 192 VAL A N 1
ATOM 1471 C CA . VAL A 1 192 ? -18.134 -7.183 1.709 1.00 93.88 192 VAL A CA 1
ATOM 1472 C C . VAL A 1 192 ? -19.578 -6.687 1.728 1.00 93.88 192 VAL A C 1
ATOM 1474 O O . VAL A 1 192 ? -19.845 -5.494 1.565 1.00 93.88 192 VAL A O 1
ATOM 1477 N N . GLU A 1 193 ? -20.513 -7.615 1.919 1.00 91.94 193 GLU A N 1
ATOM 1478 C CA . GLU A 1 193 ? -21.931 -7.308 2.094 1.00 91.94 193 GLU A CA 1
ATOM 1479 C C . GLU A 1 193 ? -22.215 -6.856 3.532 1.00 91.94 193 GLU A C 1
ATOM 1481 O O . GLU A 1 193 ? -21.653 -7.383 4.495 1.00 91.94 193 GLU A O 1
ATOM 1486 N N . ILE A 1 194 ? -23.143 -5.912 3.690 1.00 95.50 194 ILE A N 1
ATOM 1487 C CA . ILE A 1 194 ? -23.597 -5.467 5.011 1.00 95.50 194 ILE A CA 1
ATOM 1488 C C . ILE A 1 194 ? -24.135 -6.660 5.817 1.00 95.50 194 ILE A C 1
ATOM 1490 O O . ILE A 1 194 ? -24.903 -7.481 5.318 1.00 95.50 194 ILE A O 1
ATOM 1494 N N . GLY A 1 195 ? -23.749 -6.734 7.088 1.00 95.75 195 GLY A N 1
ATOM 1495 C CA . GLY A 1 195 ? -24.149 -7.781 8.023 1.00 95.75 195 GLY A CA 1
ATOM 1496 C C . GLY A 1 195 ? -23.353 -9.079 7.890 1.00 95.75 195 GLY A C 1
ATOM 1497 O O . GLY A 1 195 ? -23.525 -9.964 8.726 1.00 95.75 195 GLY A O 1
ATOM 1498 N N . LYS A 1 196 ? -22.474 -9.212 6.887 1.00 95.12 196 LYS A N 1
ATOM 1499 C CA . LYS A 1 196 ? -21.552 -10.348 6.783 1.00 95.12 196 LYS A CA 1
ATOM 1500 C C . LYS A 1 196 ? -20.286 -10.103 7.596 1.00 95.12 196 LYS A C 1
ATOM 1502 O O . LYS A 1 196 ? -19.813 -8.969 7.708 1.00 95.12 196 LYS A O 1
ATOM 1507 N N . SER A 1 197 ? -19.760 -11.184 8.166 1.00 96.81 197 SER A N 1
ATOM 1508 C CA . SER A 1 197 ? -18.477 -11.186 8.856 1.00 96.81 197 SER A CA 1
ATOM 1509 C C . SER A 1 197 ? -17.323 -11.308 7.864 1.00 96.81 197 SER A C 1
ATOM 1511 O O . SER A 1 197 ? -17.409 -12.030 6.870 1.00 96.81 197 SER A O 1
ATOM 1513 N N . VAL A 1 198 ? -16.227 -10.625 8.172 1.00 98.44 198 VAL A N 1
ATOM 1514 C CA . VAL A 1 198 ? -14.898 -10.904 7.631 1.00 98.44 198 VAL A CA 1
ATOM 1515 C C . VAL A 1 198 ? -14.093 -11.560 8.740 1.00 98.44 198 VAL A C 1
ATOM 1517 O O . VAL A 1 198 ? -13.998 -11.007 9.837 1.00 98.44 198 VAL A O 1
ATOM 1520 N N . GLU A 1 199 ? -13.549 -12.733 8.449 1.00 98.62 199 GLU A N 1
ATOM 1521 C CA . GLU A 1 199 ? -12.871 -13.612 9.397 1.00 98.62 199 GLU A CA 1
ATOM 1522 C C . GLU A 1 199 ? -11.472 -13.944 8.883 1.00 98.62 199 GLU A C 1
ATOM 1524 O O . GLU A 1 199 ? -11.310 -14.279 7.705 1.00 98.62 199 GLU A O 1
ATOM 1529 N N . THR A 1 200 ? -10.477 -13.860 9.766 1.00 98.56 200 THR A N 1
ATOM 1530 C CA . THR A 1 200 ? -9.082 -14.233 9.497 1.00 98.56 200 THR A CA 1
ATOM 1531 C C . THR A 1 200 ? -8.675 -15.457 10.316 1.00 98.56 200 THR A C 1
ATOM 1533 O O . THR A 1 200 ? -9.062 -15.613 11.475 1.00 98.56 200 THR A O 1
ATOM 1536 N N . GLY A 1 201 ? -7.881 -16.343 9.716 1.00 97.69 201 GLY A N 1
ATOM 1537 C CA . GLY A 1 201 ? -7.264 -17.487 10.382 1.00 97.69 201 GLY A CA 1
ATOM 1538 C C . GLY A 1 201 ? -5.994 -17.121 11.166 1.00 97.69 201 GLY A C 1
ATOM 1539 O O . GLY A 1 201 ? -5.684 -15.940 11.352 1.00 97.69 201 GLY A O 1
ATOM 1540 N N . PRO A 1 202 ? -5.241 -18.126 11.649 1.00 95.81 202 PRO A N 1
ATOM 1541 C CA . PRO A 1 202 ? -3.890 -17.937 12.185 1.00 95.81 202 PRO A CA 1
ATOM 1542 C C . PRO A 1 202 ? -2.934 -17.363 11.127 1.00 95.81 202 PRO A C 1
ATOM 1544 O O . PRO A 1 202 ? -3.048 -17.730 9.957 1.00 95.81 202 PRO A O 1
ATOM 1547 N N . ALA A 1 203 ? -1.998 -16.493 11.525 1.00 92.19 203 ALA A N 1
ATOM 1548 C CA . ALA A 1 203 ? -1.016 -15.857 10.627 1.00 92.19 203 ALA A CA 1
ATOM 1549 C C . ALA A 1 203 ? -1.648 -15.266 9.345 1.00 92.19 203 ALA A C 1
ATOM 1551 O O . ALA A 1 203 ? -1.136 -15.428 8.234 1.00 92.19 203 ALA A O 1
ATOM 1552 N N . SER A 1 204 ? -2.832 -14.665 9.491 1.00 95.75 204 SER A N 1
ATOM 1553 C CA . SER A 1 204 ? -3.655 -14.185 8.381 1.00 95.75 204 SER A CA 1
ATOM 1554 C C . SER A 1 204 ? -4.103 -12.748 8.613 1.00 95.75 204 SER A C 1
ATOM 1556 O O . SER A 1 204 ? -4.350 -12.336 9.746 1.00 95.75 204 SER A O 1
ATOM 1558 N N . HIS A 1 205 ? -4.250 -12.000 7.526 1.00 98.06 205 HIS A N 1
ATOM 1559 C CA . HIS A 1 205 ? -4.555 -10.578 7.542 1.00 98.06 205 HIS A CA 1
ATOM 1560 C C . HIS A 1 205 ? -5.484 -10.178 6.398 1.00 98.06 205 HIS A C 1
ATOM 1562 O O . HIS A 1 205 ? -5.406 -10.720 5.295 1.00 98.06 205 HIS A O 1
ATOM 1568 N N . VAL A 1 206 ? -6.334 -9.180 6.644 1.00 98.62 206 VAL A N 1
ATOM 1569 C CA . VAL A 1 206 ? -7.218 -8.591 5.627 1.00 98.62 206 VAL A CA 1
ATOM 1570 C C . VAL A 1 206 ? -7.226 -7.074 5.762 1.00 98.62 206 VAL A C 1
ATOM 1572 O O . VAL A 1 206 ? -7.339 -6.550 6.867 1.00 98.62 206 VAL A O 1
ATOM 1575 N N . GLU A 1 207 ? -7.124 -6.359 4.641 1.00 98.56 207 GLU A N 1
ATOM 1576 C CA . GLU A 1 207 ? -7.289 -4.903 4.576 1.00 98.56 207 GLU A CA 1
ATOM 1577 C C . GLU A 1 207 ? -8.609 -4.571 3.880 1.00 98.56 207 GLU A C 1
ATOM 1579 O O . GLU A 1 207 ? -8.839 -4.979 2.741 1.00 98.56 207 GLU A O 1
ATOM 1584 N N . LEU A 1 208 ? -9.463 -3.809 4.559 1.00 97.38 208 LEU A N 1
ATOM 1585 C CA . LEU A 1 208 ? -10.695 -3.252 4.017 1.00 97.38 208 LEU A CA 1
ATOM 1586 C C . LEU A 1 208 ? -10.528 -1.752 3.780 1.00 97.38 208 LEU A C 1
ATOM 1588 O O . LEU A 1 208 ? -9.987 -1.031 4.620 1.00 97.38 208 LEU A O 1
ATOM 1592 N N . LEU A 1 209 ? -11.057 -1.268 2.664 1.00 93.81 209 LEU A N 1
ATOM 1593 C CA . LEU A 1 209 ? -11.172 0.161 2.387 1.00 93.81 209 LEU A CA 1
ATOM 1594 C C . LEU A 1 209 ? -12.461 0.685 2.998 1.00 93.81 209 LEU A C 1
ATOM 1596 O O . LEU A 1 209 ? -13.505 0.052 2.851 1.00 93.81 209 LEU A O 1
ATOM 1600 N N . LEU A 1 210 ? -12.409 1.839 3.658 1.00 91.56 210 LEU A N 1
ATOM 1601 C CA . LEU A 1 210 ? -13.598 2.525 4.164 1.00 91.56 210 LEU A CA 1
ATOM 1602 C C . LEU A 1 210 ? -13.858 3.782 3.325 1.00 91.56 210 LEU A C 1
ATOM 1604 O O . LEU A 1 210 ? -14.219 3.687 2.151 1.00 91.56 210 LEU A O 1
ATOM 1608 N N . THR A 1 211 ? -13.656 4.966 3.893 1.00 86.75 211 THR A N 1
ATOM 1609 C CA . THR A 1 211 ? -13.642 6.222 3.135 1.00 86.75 211 THR A CA 1
ATOM 1610 C C . THR A 1 211 ? -12.284 6.419 2.454 1.00 86.75 211 THR A C 1
ATOM 1612 O O . THR A 1 211 ? -11.305 5.830 2.909 1.00 86.75 211 THR A O 1
ATOM 1615 N N . PRO A 1 212 ? -12.182 7.228 1.381 1.00 83.88 212 PRO A N 1
ATOM 1616 C CA . PRO A 1 212 ? -10.901 7.551 0.748 1.00 83.88 212 PRO A CA 1
ATOM 1617 C C . PRO A 1 212 ? -9.820 7.941 1.760 1.00 83.88 212 PRO A C 1
ATOM 1619 O O . PRO A 1 212 ? -10.033 8.843 2.565 1.00 83.88 212 PRO A O 1
ATOM 1622 N N . GLY A 1 213 ? -8.678 7.247 1.721 1.00 86.88 213 GLY A N 1
ATOM 1623 C CA . GLY A 1 213 ? -7.596 7.438 2.693 1.00 86.88 213 GLY A CA 1
ATOM 1624 C C . GLY A 1 213 ? -7.882 6.821 4.065 1.00 86.88 213 GLY A C 1
ATOM 1625 O O . GLY A 1 213 ? -7.356 7.292 5.064 1.00 86.88 213 GLY A O 1
ATOM 1626 N N . THR A 1 214 ? -8.753 5.813 4.165 1.00 92.19 214 THR A N 1
ATOM 1627 C CA . THR A 1 214 ? -8.923 5.037 5.399 1.00 92.19 214 THR A CA 1
ATOM 1628 C C . THR A 1 214 ? -8.847 3.541 5.148 1.00 92.19 214 THR A C 1
ATOM 1630 O O . THR A 1 214 ? -9.639 2.980 4.383 1.00 92.19 214 THR A O 1
ATOM 1633 N N . PHE A 1 215 ? -7.932 2.907 5.874 1.00 96.25 215 PHE A N 1
ATOM 1634 C CA . PHE A 1 215 ? -7.610 1.491 5.792 1.00 96.25 215 PHE A CA 1
ATOM 1635 C C . PHE A 1 215 ? -7.939 0.811 7.115 1.00 96.25 215 PHE A C 1
ATOM 1637 O O . PHE A 1 215 ? -7.476 1.238 8.172 1.00 96.25 215 PHE A O 1
ATOM 1644 N N . PHE A 1 216 ? -8.736 -0.252 7.061 1.00 97.94 216 PHE A N 1
ATOM 1645 C CA . PHE A 1 216 ? -9.084 -1.069 8.217 1.00 97.94 216 PHE A CA 1
ATOM 1646 C C . PHE A 1 216 ? -8.439 -2.449 8.090 1.00 97.94 216 PHE A C 1
ATOM 1648 O O . PHE A 1 216 ? -8.809 -3.240 7.225 1.00 97.94 216 PHE A O 1
ATOM 1655 N N . ARG A 1 217 ? -7.446 -2.715 8.932 1.00 98.62 217 ARG A N 1
ATOM 1656 C CA . ARG A 1 217 ? -6.524 -3.850 8.862 1.00 98.62 217 ARG A CA 1
ATOM 1657 C C . ARG A 1 217 ? -6.805 -4.830 9.988 1.00 98.62 217 ARG A C 1
ATOM 1659 O O . ARG A 1 217 ? -6.685 -4.479 11.156 1.00 98.62 217 ARG A O 1
ATOM 1666 N N . LEU A 1 218 ? -7.177 -6.053 9.635 1.00 98.69 218 LEU A N 1
ATOM 1667 C CA . LEU A 1 218 ? -7.470 -7.129 10.576 1.00 98.69 218 LEU A CA 1
ATOM 1668 C C . LEU A 1 218 ? -6.205 -7.928 10.906 1.00 98.69 218 LEU A C 1
ATOM 1670 O O . LEU A 1 218 ? -5.456 -8.319 10.007 1.00 98.69 218 LEU A O 1
ATOM 1674 N N . GLY A 1 219 ? -5.996 -8.186 12.198 1.00 98.19 219 GLY A N 1
ATOM 1675 C CA . GLY A 1 219 ? -5.011 -9.150 12.695 1.00 98.19 219 GLY A CA 1
ATOM 1676 C C . GLY A 1 219 ? -5.429 -10.601 12.466 1.00 98.19 219 GLY A C 1
ATOM 1677 O O . GLY A 1 219 ? -6.475 -10.868 11.873 1.00 98.19 219 GLY A O 1
ATOM 1678 N N . GLU A 1 220 ? -4.621 -11.539 12.959 1.00 97.56 220 GLU A N 1
ATOM 1679 C CA . GLU A 1 220 ? -4.982 -12.957 12.954 1.00 97.56 220 GLU A CA 1
ATOM 1680 C C . GLU A 1 220 ? -6.152 -13.255 13.903 1.00 97.56 220 GLU A C 1
ATOM 1682 O O . GLU A 1 220 ? -6.315 -12.599 14.933 1.00 97.56 220 GLU A O 1
ATOM 1687 N N . LYS A 1 221 ? -6.953 -14.281 13.580 1.00 98.12 221 LYS A N 1
ATOM 1688 C CA . LYS A 1 221 ? -8.092 -14.740 14.406 1.00 98.12 221 LYS A CA 1
ATOM 1689 C C . LYS A 1 221 ? -9.087 -13.618 14.743 1.00 98.12 221 LYS A C 1
ATOM 1691 O O . LYS A 1 221 ? -9.742 -13.632 15.792 1.00 98.12 221 LYS A O 1
ATOM 1696 N N . SER A 1 222 ? -9.210 -12.647 13.846 1.00 98.56 222 SER A N 1
ATOM 1697 C CA . SER A 1 222 ? -10.087 -11.494 13.989 1.00 98.56 222 SER A CA 1
ATOM 1698 C C . SER A 1 222 ? -11.400 -11.727 13.263 1.00 98.56 222 SER A C 1
ATOM 1700 O O . SER A 1 222 ? -11.463 -12.380 12.224 1.00 98.56 222 SER A O 1
ATOM 1702 N N . THR A 1 223 ? -12.470 -11.169 13.820 1.00 98.56 223 THR A N 1
ATOM 1703 C CA . THR A 1 223 ? -13.787 -11.135 13.184 1.00 98.56 223 THR A CA 1
ATOM 1704 C C . THR A 1 223 ? -14.330 -9.718 13.250 1.00 98.56 223 THR A C 1
ATOM 1706 O O . THR A 1 223 ? -14.440 -9.136 14.332 1.00 98.56 223 THR A O 1
ATOM 1709 N N . VAL A 1 224 ? -14.713 -9.168 12.099 1.00 98.12 224 VAL A N 1
ATOM 1710 C CA . VAL A 1 224 ? -15.393 -7.869 11.990 1.00 98.12 224 VAL A CA 1
ATOM 1711 C C . VAL A 1 224 ? -16.682 -8.023 11.193 1.00 98.12 224 VAL A C 1
ATOM 1713 O O . VAL A 1 224 ? -16.749 -8.827 10.270 1.00 98.12 224 VAL A O 1
ATOM 1716 N N . VAL A 1 225 ? -17.701 -7.231 11.512 1.00 97.94 225 VAL A N 1
ATOM 1717 C CA . VAL A 1 225 ? -18.924 -7.105 10.710 1.00 97.94 225 VAL A CA 1
ATOM 1718 C C . VAL A 1 225 ? -19.016 -5.698 10.129 1.00 97.94 225 VAL A C 1
ATOM 1720 O O . VAL A 1 225 ? -18.864 -4.708 10.851 1.00 97.94 225 VAL A O 1
ATOM 1723 N N . LEU A 1 226 ? -19.300 -5.602 8.830 1.00 96.62 226 LEU A N 1
ATOM 1724 C CA . LEU A 1 226 ? -19.645 -4.339 8.179 1.00 96.62 226 LEU A CA 1
ATOM 1725 C C . LEU A 1 226 ? -21.128 -4.035 8.427 1.00 96.62 226 LEU A C 1
ATOM 1727 O O . LEU A 1 226 ? -21.999 -4.736 7.927 1.00 96.62 226 LEU A O 1
ATOM 1731 N N . GLU A 1 227 ? -21.442 -3.001 9.202 1.00 95.94 227 GLU A N 1
ATOM 1732 C CA . GLU A 1 227 ? -22.829 -2.636 9.531 1.00 95.94 227 GLU A CA 1
ATOM 1733 C C . GLU A 1 227 ? -23.417 -1.572 8.598 1.00 95.94 227 GLU A C 1
ATOM 1735 O O . GLU A 1 227 ? -24.636 -1.465 8.473 1.00 95.94 227 GLU A O 1
ATOM 1740 N N . ALA A 1 228 ? -22.567 -0.754 7.975 1.00 92.62 228 ALA A N 1
ATOM 1741 C CA . ALA A 1 228 ? -22.964 0.227 6.969 1.00 92.62 228 ALA A CA 1
ATOM 1742 C C . ALA A 1 228 ? -21.789 0.520 6.029 1.00 92.62 228 ALA A C 1
ATOM 1744 O O . ALA A 1 228 ? -20.660 0.675 6.494 1.00 92.62 228 ALA A O 1
ATOM 1745 N N . ASP A 1 229 ? -22.063 0.640 4.731 1.00 87.75 229 ASP A N 1
ATOM 1746 C CA . ASP A 1 229 ? -21.059 0.706 3.657 1.00 87.75 229 ASP A CA 1
ATOM 1747 C C . ASP A 1 229 ? -21.108 2.017 2.842 1.00 87.75 229 ASP A C 1
ATOM 1749 O O . ASP A 1 229 ? -20.483 2.151 1.786 1.00 87.75 229 ASP A O 1
ATOM 1753 N N . THR A 1 230 ? -21.878 3.003 3.309 1.00 83.00 230 THR A N 1
ATOM 1754 C CA . THR A 1 230 ? -22.083 4.248 2.564 1.00 83.00 230 THR A CA 1
ATOM 1755 C C . THR A 1 230 ? -20.938 5.229 2.802 1.00 83.00 230 THR A C 1
ATOM 1757 O O . THR A 1 230 ? -20.415 5.336 3.911 1.00 83.00 230 THR A O 1
ATOM 1760 N N . LEU A 1 231 ? -20.608 6.034 1.789 1.00 73.44 231 LEU A N 1
ATOM 1761 C CA . LEU A 1 231 ? -19.526 7.022 1.875 1.00 73.44 231 LEU A CA 1
ATOM 1762 C C . LEU A 1 231 ? -19.730 8.033 3.026 1.00 73.44 231 LEU A C 1
ATOM 1764 O O . LEU A 1 231 ? -18.787 8.377 3.727 1.00 73.44 231 LEU A O 1
ATOM 1768 N N . LYS A 1 232 ? -20.974 8.471 3.270 1.00 80.69 232 LYS A N 1
ATOM 1769 C CA . LYS A 1 232 ? -21.315 9.411 4.359 1.00 80.69 232 LYS A CA 1
ATOM 1770 C C . LYS A 1 232 ? -21.462 8.742 5.729 1.00 80.69 232 LYS A C 1
ATOM 1772 O O . LYS A 1 232 ? -21.549 9.431 6.745 1.00 80.69 232 LYS A O 1
ATOM 1777 N N . ASN A 1 233 ? -21.563 7.418 5.753 1.00 85.31 233 ASN A N 1
ATOM 1778 C CA . ASN A 1 233 ? -21.790 6.640 6.958 1.00 85.31 233 ASN A CA 1
ATOM 1779 C C . ASN A 1 233 ? -21.263 5.215 6.765 1.00 85.31 233 ASN A C 1
ATOM 1781 O O . ASN A 1 233 ? -21.998 4.324 6.326 1.00 85.31 233 ASN A O 1
ATOM 1785 N N . SER A 1 234 ? -19.993 5.031 7.110 1.00 90.75 234 SER A N 1
ATOM 1786 C CA . SER A 1 234 ? -19.336 3.728 7.157 1.00 90.75 234 SER A CA 1
ATOM 1787 C C . SER A 1 234 ? -19.244 3.266 8.607 1.00 90.75 234 SER A C 1
ATOM 1789 O O . SER A 1 234 ? -18.819 4.027 9.483 1.00 90.75 234 SER A O 1
ATOM 1791 N N . VAL A 1 235 ? -19.680 2.037 8.881 1.00 95.38 235 VAL A N 1
ATOM 1792 C CA . VAL A 1 235 ? -19.672 1.472 10.232 1.00 95.38 235 VAL A CA 1
ATOM 1793 C C . VAL A 1 235 ? -19.143 0.050 10.199 1.00 95.38 235 VAL A C 1
ATOM 1795 O O . VAL A 1 235 ? -19.729 -0.810 9.546 1.00 95.38 235 VAL A O 1
ATOM 1798 N N . VAL A 1 236 ? -18.081 -0.199 10.958 1.00 96.81 236 VAL A N 1
ATOM 1799 C CA . VAL A 1 236 ? -17.536 -1.539 11.209 1.00 96.81 236 VAL A CA 1
ATOM 1800 C C . VAL A 1 236 ? -17.664 -1.878 12.690 1.00 96.81 236 VAL A C 1
ATOM 1802 O O . VAL A 1 236 ? -17.596 -0.989 13.537 1.00 96.81 236 VAL A O 1
ATOM 1805 N N . ARG A 1 237 ? -17.859 -3.151 13.029 1.00 97.25 237 ARG A N 1
ATOM 1806 C CA . ARG A 1 237 ? -17.892 -3.623 14.419 1.00 97.25 237 ARG A CA 1
ATOM 1807 C C . ARG A 1 237 ? -16.928 -4.778 14.605 1.00 97.25 237 ARG A C 1
ATOM 1809 O O . ARG A 1 237 ? -17.066 -5.796 13.932 1.00 97.25 237 ARG A O 1
ATOM 1816 N N . MET A 1 238 ? -16.027 -4.639 15.570 1.00 97.25 238 MET A N 1
ATOM 1817 C CA . MET A 1 238 ? -15.195 -5.746 16.029 1.00 97.25 238 MET A CA 1
ATOM 1818 C C . MET A 1 238 ? -16.038 -6.749 16.816 1.00 97.25 238 MET A C 1
ATOM 1820 O O . MET A 1 238 ? -16.755 -6.376 17.745 1.00 97.25 238 MET A O 1
ATOM 1824 N N . VAL A 1 239 ? -15.946 -8.021 16.442 1.00 97.38 239 VAL A N 1
ATOM 1825 C CA . VAL A 1 239 ? -16.562 -9.147 17.158 1.00 97.38 239 VAL A CA 1
ATOM 1826 C C . VAL A 1 239 ? -15.512 -9.845 18.021 1.00 97.38 239 VAL A C 1
ATOM 1828 O O . VAL A 1 239 ? -15.754 -10.094 19.201 1.00 97.38 239 VAL A O 1
ATOM 1831 N N . SER A 1 240 ? -14.328 -10.102 17.465 1.00 97.69 240 SER A N 1
ATOM 1832 C CA . SER A 1 240 ? -13.190 -10.706 18.167 1.00 97.69 240 SER A CA 1
ATOM 1833 C C . SER A 1 240 ? -11.861 -10.317 17.520 1.00 97.69 240 SER A C 1
ATOM 1835 O O . SER A 1 240 ? -11.835 -9.858 16.376 1.00 97.69 240 SER A O 1
ATOM 1837 N N . GLY A 1 241 ? -10.769 -10.541 18.254 1.00 97.44 241 GLY A N 1
ATOM 1838 C CA . GLY A 1 241 ? -9.414 -10.215 17.818 1.00 97.44 241 GLY A CA 1
ATOM 1839 C C . GLY A 1 241 ? -9.150 -8.712 17.783 1.00 97.44 241 GLY A C 1
ATOM 1840 O O . GLY A 1 241 ? -9.825 -7.930 18.460 1.00 97.44 241 GLY A O 1
ATOM 1841 N N . ASP A 1 242 ? -8.177 -8.341 16.958 1.00 97.31 242 ASP A N 1
ATOM 1842 C CA . ASP A 1 242 ? -7.625 -6.995 16.875 1.00 97.31 242 ASP A CA 1
ATOM 1843 C C . ASP A 1 242 ? -7.713 -6.440 15.450 1.00 97.31 242 ASP A C 1
ATOM 1845 O O . ASP A 1 242 ? -7.616 -7.174 14.456 1.00 97.31 242 ASP A O 1
ATOM 1849 N N . ALA A 1 243 ? -7.859 -5.121 15.355 1.00 98.44 243 ALA A N 1
ATOM 1850 C CA . ALA A 1 243 ? -7.762 -4.386 14.106 1.00 98.44 243 ALA A CA 1
ATOM 1851 C C . ALA A 1 243 ? -7.042 -3.047 14.286 1.00 98.44 243 ALA A C 1
ATOM 1853 O O . ALA A 1 243 ? -7.173 -2.393 15.323 1.00 98.44 243 ALA A O 1
ATOM 1854 N N . LEU A 1 244 ? -6.337 -2.614 13.245 1.00 98.50 244 LEU A N 1
ATOM 1855 C CA . LEU A 1 244 ? -5.803 -1.264 13.109 1.00 98.50 244 LEU A CA 1
ATOM 1856 C C . LEU A 1 244 ? -6.626 -0.477 12.090 1.00 98.50 244 LEU A C 1
ATOM 1858 O O . LEU A 1 244 ? -6.974 -0.981 11.027 1.00 98.50 244 LEU A O 1
ATOM 1862 N N . LEU A 1 245 ? -6.930 0.774 12.412 1.00 98.25 245 LEU A N 1
ATOM 1863 C CA . LEU A 1 245 ? -7.518 1.737 11.493 1.00 98.25 245 LEU A CA 1
ATOM 1864 C C . LEU A 1 245 ? -6.510 2.858 11.277 1.00 98.25 245 LEU A C 1
ATOM 1866 O O . LEU A 1 245 ? -6.217 3.613 12.205 1.00 98.25 245 LEU A O 1
ATOM 1870 N N . GLU A 1 246 ? -6.012 2.969 10.054 1.00 97.25 246 GLU A N 1
ATOM 1871 C CA . GLU A 1 246 ? -5.194 4.091 9.604 1.00 97.25 246 GLU A CA 1
ATOM 1872 C C . GLU A 1 246 ? -6.092 5.064 8.834 1.00 97.25 246 GLU A C 1
ATOM 1874 O O . GLU A 1 246 ? -6.729 4.688 7.848 1.00 97.25 246 GLU A O 1
ATOM 1879 N N . CYS A 1 247 ? -6.202 6.294 9.338 1.00 94.38 247 CYS A N 1
ATOM 1880 C CA . CYS A 1 247 ? -6.988 7.375 8.754 1.00 94.38 247 CYS A CA 1
ATOM 1881 C C . CYS A 1 247 ? -6.039 8.477 8.282 1.00 94.38 247 CYS A C 1
ATOM 1883 O O . CYS A 1 247 ? -5.574 9.296 9.080 1.00 94.38 247 CYS A O 1
ATOM 1885 N N . ASP A 1 248 ? -5.787 8.498 6.982 1.00 89.94 248 ASP A N 1
ATOM 1886 C CA . ASP A 1 248 ? -4.832 9.392 6.341 1.00 89.94 248 ASP A CA 1
ATOM 1887 C C . ASP A 1 248 ? -5.465 10.717 5.925 1.00 89.94 248 ASP A C 1
ATOM 1889 O O . ASP A 1 248 ? -4.843 11.776 5.996 1.00 89.94 248 ASP A O 1
ATOM 1893 N N . VAL A 1 249 ? -6.744 10.683 5.548 1.00 84.12 249 VAL A N 1
ATOM 1894 C CA . VAL A 1 249 ? -7.521 11.879 5.219 1.00 84.12 249 VAL A CA 1
ATOM 1895 C C . VAL A 1 249 ? -8.827 11.863 5.994 1.00 84.12 249 VAL A C 1
ATOM 1897 O O . VAL A 1 249 ? -9.576 10.890 5.977 1.00 84.12 249 VAL A O 1
ATOM 1900 N N . PHE A 1 250 ? -9.094 12.967 6.687 1.00 85.44 250 PHE A N 1
ATOM 1901 C CA . PHE A 1 250 ? -10.288 13.139 7.498 1.00 85.44 250 PHE A CA 1
ATOM 1902 C C . PHE A 1 250 ? -11.199 14.201 6.892 1.00 85.44 250 PHE A C 1
ATOM 1904 O O . PHE A 1 250 ? -10.791 15.349 6.732 1.00 85.44 250 PHE A O 1
ATOM 1911 N N . ASP A 1 251 ? -12.452 13.826 6.642 1.00 80.50 251 ASP A N 1
ATOM 1912 C CA . ASP A 1 251 ? -13.501 14.743 6.214 1.00 80.50 251 ASP A CA 1
ATOM 1913 C C . ASP A 1 251 ? -14.704 14.674 7.169 1.00 80.50 251 ASP A C 1
ATOM 1915 O O . ASP A 1 251 ? -15.211 13.602 7.507 1.00 80.50 251 ASP A O 1
ATOM 1919 N N . LEU A 1 252 ? -15.188 15.837 7.612 1.00 80.06 252 LEU A N 1
ATOM 1920 C CA . LEU A 1 252 ? -16.305 15.940 8.557 1.00 80.06 252 LEU A CA 1
ATOM 1921 C C . LEU A 1 252 ? -17.637 15.421 7.988 1.00 80.06 252 LEU A C 1
ATOM 1923 O O . LEU A 1 252 ? -18.512 15.021 8.766 1.00 80.06 252 LEU A O 1
ATOM 1927 N N . GLN A 1 253 ? -17.794 15.433 6.664 1.00 79.12 253 GLN A N 1
ATOM 1928 C CA . GLN A 1 253 ? -18.958 14.937 5.931 1.00 79.12 253 GLN A CA 1
ATOM 1929 C C . GLN A 1 253 ? -18.920 13.417 5.726 1.00 79.12 253 GLN A C 1
ATOM 1931 O O . GLN A 1 253 ? -19.972 12.805 5.518 1.00 79.12 253 GLN A O 1
ATOM 1936 N N . LEU A 1 254 ? -17.736 12.803 5.812 1.00 80.69 254 LEU A N 1
ATOM 1937 C CA . LEU A 1 254 ? -17.531 11.365 5.652 1.00 80.69 254 LEU A CA 1
ATOM 1938 C C . LEU A 1 254 ? -17.415 10.688 7.018 1.00 80.69 254 LEU A C 1
ATOM 1940 O O . LEU A 1 254 ? -16.335 10.406 7.533 1.00 80.69 254 LEU A O 1
ATOM 1944 N N . SER A 1 255 ? -18.561 10.450 7.658 1.00 84.12 255 SER A N 1
ATOM 1945 C CA . SER A 1 255 ? -18.560 9.885 9.003 1.00 84.12 255 SER A CA 1
ATOM 1946 C C . SER A 1 255 ? -18.180 8.405 8.994 1.00 84.12 255 SER A C 1
ATOM 1948 O O . SER A 1 255 ? -18.908 7.566 8.461 1.00 84.12 255 SER A O 1
ATOM 1950 N N . MET A 1 256 ? -17.112 8.077 9.717 1.00 91.06 256 MET A N 1
ATOM 1951 C CA . MET A 1 256 ? -16.720 6.702 10.015 1.00 91.06 256 MET A CA 1
ATOM 1952 C C . MET A 1 256 ? -16.898 6.383 11.487 1.00 91.06 256 MET A C 1
ATOM 1954 O O . MET A 1 256 ? -16.524 7.180 12.354 1.00 91.06 256 MET A O 1
ATOM 1958 N N . ARG A 1 257 ? -17.460 5.209 11.774 1.00 95.00 257 ARG A N 1
ATOM 1959 C CA . ARG A 1 257 ? -17.649 4.735 13.143 1.00 95.00 257 ARG A CA 1
ATOM 1960 C C . ARG A 1 257 ? -17.174 3.303 13.316 1.00 95.00 257 ARG A C 1
ATOM 1962 O O . ARG A 1 257 ? -17.370 2.470 12.436 1.00 95.00 257 ARG A O 1
ATOM 1969 N N . VAL A 1 258 ? -16.625 3.022 14.490 1.00 96.69 258 VAL A N 1
ATOM 1970 C CA . VAL A 1 258 ? -16.221 1.677 14.902 1.00 96.69 258 VAL A CA 1
ATOM 1971 C C . VAL A 1 258 ? -17.029 1.275 16.130 1.00 96.69 258 VAL A C 1
ATOM 1973 O O . VAL A 1 258 ? -17.190 2.066 17.061 1.00 96.69 258 VAL A O 1
ATOM 1976 N N . GLY A 1 259 ? -17.595 0.073 16.115 1.00 95.25 259 GLY A N 1
ATOM 1977 C CA . GLY A 1 259 ? -18.274 -0.520 17.262 1.00 95.25 259 GLY A CA 1
ATOM 1978 C C . GLY A 1 259 ? -17.267 -0.981 18.314 1.00 95.25 259 GLY A C 1
ATOM 1979 O O . GLY A 1 259 ? -16.391 -1.779 17.995 1.00 95.25 259 GLY A O 1
ATOM 1980 N N . VAL A 1 260 ? -17.423 -0.488 19.544 1.00 93.50 260 VAL A N 1
ATOM 1981 C CA . VAL A 1 260 ? -16.614 -0.832 20.721 1.00 93.50 260 VAL A CA 1
ATOM 1982 C C . VAL A 1 260 ? -17.582 -1.177 21.853 1.00 93.50 260 VAL A C 1
ATOM 1984 O O . VAL A 1 260 ? -18.281 -0.316 22.397 1.00 93.50 260 VAL A O 1
ATOM 1987 N N . GLY A 1 261 ? -17.689 -2.466 22.159 1.00 90.69 261 GLY A N 1
ATOM 1988 C CA . GLY A 1 261 ? -18.720 -3.029 23.020 1.00 90.69 261 GLY A CA 1
ATOM 1989 C C . GLY A 1 261 ? -20.133 -2.729 22.489 1.00 90.69 261 GLY A C 1
ATOM 1990 O O . GLY A 1 261 ? -20.406 -2.902 21.293 1.00 90.69 261 GLY A O 1
ATOM 1991 N N . PRO A 1 262 ? -21.066 -2.255 23.337 1.00 88.00 262 PRO A N 1
ATOM 1992 C CA . PRO A 1 262 ? -22.433 -1.947 22.913 1.00 88.00 262 PRO A CA 1
ATOM 1993 C C . PRO A 1 262 ? -22.548 -0.622 22.140 1.00 88.00 262 PRO A C 1
ATOM 1995 O O . PRO A 1 262 ? -23.614 -0.306 21.610 1.00 88.00 262 PRO A O 1
ATOM 1998 N N . ARG A 1 263 ? -21.476 0.174 22.071 1.00 90.19 263 ARG A N 1
ATOM 1999 C CA . ARG A 1 263 ? -21.491 1.551 21.566 1.00 90.19 263 ARG A CA 1
ATOM 2000 C C . ARG A 1 263 ? -20.652 1.691 20.302 1.00 90.19 263 ARG A C 1
ATOM 2002 O O . ARG A 1 263 ? -19.970 0.770 19.867 1.00 90.19 263 ARG A O 1
ATOM 2009 N N . LYS A 1 264 ? -20.746 2.864 19.679 1.00 92.50 264 LYS A N 1
ATOM 2010 C CA . LYS A 1 264 ? -19.955 3.244 18.508 1.00 92.50 264 LYS A CA 1
ATOM 2011 C C . LYS A 1 264 ? -19.138 4.476 18.851 1.00 92.50 264 LYS A C 1
ATOM 2013 O O . LYS A 1 264 ? -19.633 5.362 19.543 1.00 92.50 264 LYS A O 1
ATOM 2018 N N . VAL A 1 265 ? -17.913 4.532 18.357 1.00 95.00 265 VAL A N 1
ATOM 2019 C CA . VAL A 1 265 ? -17.065 5.725 18.411 1.00 95.00 265 VAL A CA 1
ATOM 2020 C C . VAL A 1 265 ? -16.858 6.254 17.008 1.00 95.00 265 VAL A C 1
ATOM 2022 O O . VAL A 1 265 ? -16.799 5.474 16.059 1.00 95.00 265 VAL A O 1
ATOM 2025 N N . LYS A 1 266 ? -16.781 7.574 16.863 1.00 95.25 266 LYS A N 1
ATOM 2026 C CA . LYS A 1 266 ? -16.517 8.236 15.589 1.00 95.25 266 LYS A CA 1
ATOM 2027 C C . LYS A 1 266 ? -15.0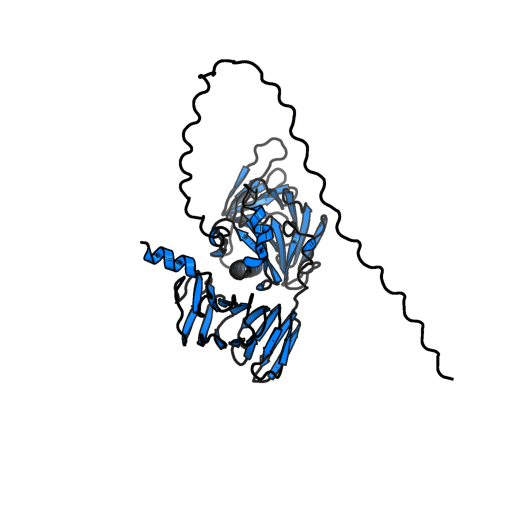31 8.566 15.483 1.00 95.25 266 LYS A C 1
ATOM 2029 O O . LYS A 1 266 ? -14.445 9.091 16.428 1.00 95.25 266 LYS A O 1
ATOM 2034 N N . ILE A 1 267 ? -14.439 8.304 14.322 1.00 95.94 267 ILE A N 1
ATOM 2035 C CA . ILE A 1 267 ? -13.097 8.804 14.004 1.00 95.94 267 ILE A CA 1
ATOM 2036 C C . ILE A 1 267 ? -13.191 10.328 13.866 1.00 95.94 267 ILE A C 1
ATOM 2038 O O . ILE A 1 267 ? -14.016 10.831 13.105 1.00 95.94 267 ILE A O 1
ATOM 2042 N N . GLY A 1 268 ? -12.426 11.063 14.672 1.00 94.75 268 GLY A N 1
ATOM 2043 C CA . GLY A 1 268 ? -12.544 12.516 14.834 1.00 94.75 268 GLY A CA 1
ATOM 2044 C C . GLY A 1 268 ? -11.400 13.330 14.229 1.00 94.75 268 GLY A C 1
ATOM 2045 O O . GLY A 1 268 ? -11.496 14.561 14.214 1.00 94.75 268 GLY A O 1
ATOM 2046 N N . SER A 1 269 ? -10.340 12.667 13.768 1.00 94.81 269 SER A N 1
ATOM 2047 C CA . SER A 1 269 ? -9.223 13.240 13.010 1.00 94.81 269 SER A CA 1
ATOM 2048 C C . SER A 1 269 ? -8.469 12.146 12.246 1.00 94.81 269 SER A C 1
ATOM 2050 O O . SER A 1 269 ? -8.727 10.953 12.435 1.00 94.81 269 SER A O 1
ATOM 2052 N N . THR A 1 270 ? -7.490 12.548 11.437 1.00 93.75 270 THR A N 1
ATOM 2053 C CA . THR A 1 270 ? -6.446 11.640 10.946 1.00 93.75 270 THR A CA 1
ATOM 2054 C C . THR A 1 270 ? -5.676 11.019 12.117 1.00 93.75 270 THR A C 1
ATOM 2056 O O . THR A 1 270 ? -5.675 11.577 13.222 1.00 93.75 270 THR A O 1
ATOM 2059 N N . GLY A 1 271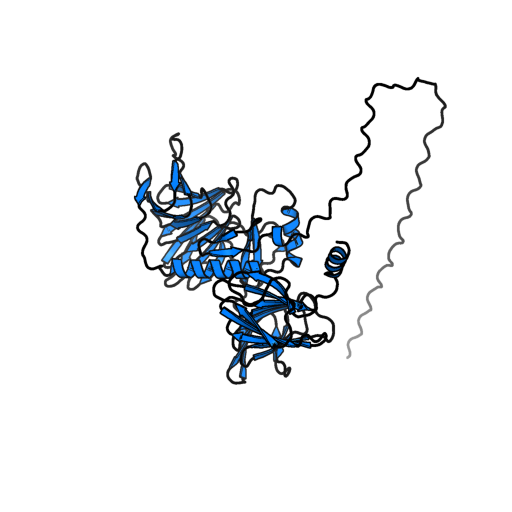 ? -5.076 9.849 11.899 1.00 95.69 271 GLY A N 1
ATOM 2060 C CA . GLY A 1 271 ? -4.304 9.131 12.914 1.00 95.69 271 GLY A CA 1
ATOM 2061 C C . GLY A 1 271 ? -4.378 7.610 12.785 1.00 95.69 271 GLY A C 1
ATOM 2062 O O . GLY A 1 271 ? -5.005 7.077 11.868 1.00 95.69 271 GLY A O 1
ATOM 2063 N N . LEU A 1 272 ? -3.750 6.926 13.744 1.00 97.75 272 LEU A N 1
ATOM 2064 C CA . LEU A 1 272 ? -3.740 5.471 13.866 1.00 97.75 272 LEU A CA 1
ATOM 2065 C C . LEU A 1 272 ? -4.465 5.050 15.147 1.00 97.75 272 LEU A C 1
ATOM 2067 O O . LEU A 1 272 ? -4.156 5.513 16.251 1.00 97.75 272 LEU A O 1
ATOM 2071 N N . TYR A 1 273 ? -5.408 4.130 14.995 1.00 98.19 273 TYR A N 1
ATOM 2072 C CA . TYR A 1 273 ? -6.257 3.639 16.072 1.00 98.19 273 TYR A CA 1
ATOM 2073 C C . TYR A 1 273 ? -6.217 2.114 16.095 1.00 98.19 273 TYR A C 1
ATOM 2075 O O . TYR A 1 273 ? -6.264 1.486 15.041 1.00 98.19 273 TYR A O 1
ATOM 2083 N N . ARG A 1 274 ? -6.188 1.509 17.283 1.00 98.12 274 ARG A N 1
ATOM 2084 C CA . ARG A 1 274 ? -6.310 0.057 17.454 1.00 98.12 274 ARG A CA 1
ATOM 2085 C C . ARG A 1 274 ? -7.612 -0.279 18.149 1.00 98.12 274 ARG A C 1
ATOM 2087 O O . ARG A 1 274 ? -7.969 0.367 19.129 1.00 98.12 274 ARG A O 1
ATOM 2094 N N . PHE A 1 275 ? -8.305 -1.291 17.656 1.00 98.38 275 PHE A N 1
ATOM 2095 C CA . PHE A 1 275 ? -9.602 -1.712 18.158 1.00 98.38 275 PHE A CA 1
ATOM 2096 C C . PHE A 1 275 ? -9.590 -3.191 18.507 1.00 98.38 275 PHE A C 1
ATOM 2098 O O . PHE A 1 275 ? -9.065 -4.010 17.757 1.00 98.38 275 PHE A O 1
ATOM 2105 N N . THR A 1 276 ? -10.242 -3.513 19.617 1.00 97.81 276 THR A N 1
ATOM 2106 C CA . THR A 1 276 ? -10.721 -4.862 19.930 1.00 97.81 276 THR A CA 1
ATOM 2107 C C . THR A 1 276 ? -12.247 -4.827 19.991 1.00 97.81 276 THR A C 1
ATOM 2109 O O . THR A 1 276 ? -12.864 -3.787 19.742 1.00 97.81 276 THR A O 1
ATOM 2112 N N . SER A 1 277 ? -12.890 -5.933 20.364 1.00 96.75 277 SER A N 1
ATOM 2113 C CA . SER A 1 277 ? -14.340 -5.937 20.590 1.00 96.75 277 SER A CA 1
ATOM 2114 C C . SER A 1 277 ? -14.787 -4.975 21.695 1.00 96.75 277 SER A C 1
ATOM 2116 O O . SER A 1 277 ? -15.902 -4.471 21.617 1.00 96.75 277 SER A O 1
ATOM 2118 N N . ASN A 1 278 ? -13.934 -4.671 22.684 1.00 96.94 278 ASN A N 1
ATOM 2119 C CA . ASN A 1 278 ? -14.302 -3.871 23.860 1.00 96.94 278 ASN A CA 1
ATOM 2120 C C . ASN A 1 278 ? -13.401 -2.662 24.131 1.00 96.94 278 ASN A C 1
ATOM 2122 O O . ASN A 1 278 ? -13.727 -1.867 25.014 1.00 96.94 278 ASN A O 1
ATOM 2126 N N . THR A 1 279 ? -12.297 -2.494 23.407 1.00 97.56 279 THR A N 1
ATOM 2127 C CA . THR A 1 279 ? -11.370 -1.374 23.612 1.00 97.56 279 THR A CA 1
ATOM 2128 C C . THR A 1 279 ? -11.083 -0.619 22.322 1.00 97.56 279 THR A C 1
ATOM 2130 O O . THR A 1 279 ? -11.129 -1.184 21.229 1.00 97.56 279 THR A O 1
ATOM 2133 N N . ALA A 1 280 ? -10.760 0.667 22.462 1.00 98.06 280 ALA A N 1
ATOM 2134 C CA . ALA A 1 280 ? -10.115 1.445 21.415 1.00 98.06 280 ALA A CA 1
ATOM 2135 C C . ALA A 1 280 ? -8.912 2.200 21.981 1.00 98.06 280 ALA A C 1
ATOM 2137 O O . ALA A 1 280 ? -9.044 2.986 22.920 1.00 98.06 280 ALA A O 1
ATOM 2138 N N . SER A 1 281 ? -7.753 1.973 21.386 1.00 98.19 281 SER A N 1
ATOM 2139 C CA . SER A 1 281 ? -6.485 2.610 21.719 1.00 98.19 281 SER A CA 1
ATOM 2140 C C . SER A 1 281 ? -6.162 3.660 20.666 1.00 98.19 281 SER A C 1
ATOM 2142 O O . SER A 1 281 ? -6.143 3.362 19.473 1.00 98.19 281 SER A O 1
ATOM 2144 N N . ILE A 1 282 ? -5.908 4.894 21.095 1.00 98.19 282 ILE A N 1
ATOM 2145 C CA . ILE A 1 282 ? -5.593 6.013 20.207 1.00 98.19 282 ILE A CA 1
ATOM 2146 C C . ILE A 1 282 ? -4.072 6.178 20.174 1.00 98.19 282 ILE A C 1
ATOM 2148 O O . ILE A 1 282 ? -3.494 6.829 21.049 1.00 98.19 282 ILE A O 1
ATOM 2152 N N . LEU A 1 283 ? -3.411 5.565 19.188 1.00 97.25 283 LEU A N 1
ATOM 2153 C CA . LEU A 1 283 ? -1.961 5.699 19.000 1.00 97.25 283 LEU A CA 1
ATOM 2154 C C . LEU A 1 283 ? -1.626 7.090 18.452 1.00 97.25 283 LEU A C 1
ATOM 2156 O O . LEU A 1 283 ? -0.649 7.715 18.875 1.00 97.25 283 LEU A O 1
ATOM 2160 N N . ASP A 1 284 ? -2.482 7.591 17.564 1.00 97.00 284 ASP A N 1
ATOM 2161 C CA . ASP A 1 284 ? -2.493 8.966 17.088 1.00 97.00 284 ASP A CA 1
ATOM 2162 C C . ASP A 1 284 ? -3.915 9.417 16.731 1.00 97.00 284 ASP A C 1
ATOM 2164 O O . ASP A 1 284 ? -4.786 8.595 16.452 1.00 97.00 284 ASP A O 1
ATOM 2168 N N . GLY A 1 285 ? -4.152 10.726 16.739 1.00 97.06 285 GLY A N 1
ATOM 2169 C CA . GLY A 1 285 ? -5.450 11.307 16.401 1.00 97.06 285 GLY A CA 1
ATOM 2170 C C . GLY A 1 285 ? -6.427 11.453 17.573 1.00 97.06 285 GLY A C 1
ATOM 2171 O O . GLY A 1 285 ? -6.031 11.655 18.727 1.00 97.06 285 GLY A O 1
ATOM 2172 N N . VAL A 1 286 ? -7.726 11.444 17.256 1.00 97.56 286 VAL A N 1
ATOM 2173 C CA . VAL A 1 286 ? -8.831 11.769 18.168 1.00 97.56 286 VAL A CA 1
ATOM 2174 C C . VAL A 1 286 ? -10.062 10.923 17.848 1.00 97.56 286 VAL A C 1
ATOM 2176 O O . VAL A 1 286 ? -10.548 10.920 16.719 1.00 97.56 286 VAL A O 1
ATOM 2179 N N . LEU A 1 287 ? -10.644 10.290 18.865 1.00 97.06 287 LEU A N 1
ATOM 2180 C CA . LEU A 1 287 ? -11.991 9.720 18.804 1.00 97.06 287 LEU A CA 1
ATOM 2181 C C . LEU A 1 287 ? -13.019 10.728 19.321 1.00 97.06 287 LEU A C 1
ATOM 2183 O O . LEU A 1 287 ? -12.800 11.387 20.337 1.00 97.06 287 LEU A O 1
ATOM 2187 N N . ALA A 1 288 ? -14.155 10.829 18.637 1.00 94.31 288 ALA A N 1
ATOM 2188 C CA . ALA A 1 288 ? -15.335 11.553 19.094 1.00 94.31 288 ALA A CA 1
ATOM 2189 C C . ALA A 1 288 ? -16.401 10.554 19.562 1.00 94.31 288 ALA A C 1
ATOM 2191 O O . ALA A 1 288 ? -16.743 9.606 18.852 1.00 94.31 288 ALA A O 1
ATOM 2192 N N . ILE A 1 289 ? -16.912 10.758 20.772 1.00 92.12 289 ILE A N 1
ATOM 2193 C CA . ILE A 1 289 ? -17.864 9.867 21.430 1.00 92.12 289 ILE A CA 1
ATOM 2194 C C . ILE A 1 289 ? -19.161 10.631 21.645 1.00 92.12 289 ILE A C 1
ATOM 2196 O O . ILE A 1 289 ? -19.197 11.602 22.402 1.00 92.12 289 ILE A O 1
ATOM 2200 N N . ASP A 1 290 ? -20.225 10.160 21.002 1.00 85.38 290 ASP A N 1
ATOM 2201 C CA . ASP A 1 290 ? -21.574 10.674 21.207 1.00 85.38 290 ASP A CA 1
ATOM 2202 C C . ASP A 1 290 ? -22.206 9.989 22.430 1.00 85.38 290 ASP A C 1
ATOM 2204 O O . ASP A 1 290 ? -22.124 8.767 22.590 1.00 85.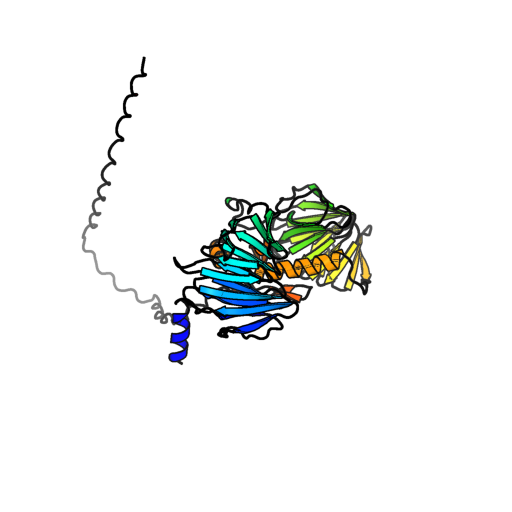38 290 ASP A O 1
ATOM 2208 N N . LEU A 1 291 ? -22.838 10.771 23.307 1.00 74.62 291 LEU A N 1
ATOM 2209 C CA . LEU A 1 291 ? -23.621 10.255 24.432 1.00 74.62 291 LEU A CA 1
ATOM 2210 C C . LEU A 1 291 ? -25.085 10.118 23.994 1.00 74.62 291 LEU A C 1
ATOM 2212 O O . LEU A 1 291 ? -25.630 11.038 23.389 1.00 74.62 291 LEU A O 1
ATOM 2216 N N . GLN A 1 292 ? -25.723 8.977 24.284 1.00 62.78 292 GLN A N 1
ATOM 2217 C CA . GLN A 1 292 ? -27.097 8.699 23.833 1.00 62.78 292 GLN A CA 1
ATOM 2218 C C . GLN A 1 292 ? -28.167 9.560 24.545 1.00 62.78 292 GLN A C 1
ATOM 2220 O O . GLN A 1 292 ? -29.219 9.797 23.961 1.00 62.78 292 GLN A O 1
ATOM 2225 N N . ASP A 1 293 ? -27.877 10.113 25.733 1.00 59.94 293 ASP A N 1
ATOM 2226 C CA . ASP A 1 293 ? -28.870 10.768 26.609 1.00 59.94 293 ASP A CA 1
ATOM 2227 C C . ASP A 1 293 ? -28.755 12.308 26.677 1.00 59.94 293 ASP A C 1
ATOM 2229 O O . ASP A 1 293 ? -28.682 12.889 27.758 1.00 59.94 293 ASP A O 1
ATOM 2233 N N . ASN A 1 294 ? -28.707 13.014 25.539 1.00 54.88 294 ASN A N 1
ATOM 2234 C CA . ASN A 1 294 ? -28.602 14.493 25.464 1.00 54.88 294 ASN A CA 1
ATOM 2235 C C . ASN A 1 294 ? -27.344 15.126 26.104 1.00 54.88 294 ASN A C 1
ATOM 2237 O O . ASN A 1 294 ? -27.206 16.353 26.130 1.00 54.88 294 ASN A O 1
ATOM 2241 N N . GLY A 1 295 ? -26.398 14.325 26.596 1.00 60.22 295 GLY A N 1
ATOM 2242 C CA . GLY A 1 295 ? -25.084 14.807 27.007 1.00 60.22 295 GLY A CA 1
ATOM 2243 C C . GLY A 1 295 ? -24.292 15.304 25.796 1.00 60.22 295 GLY A C 1
ATOM 2244 O O . GLY A 1 295 ? -24.285 14.664 24.744 1.00 60.22 295 GLY A O 1
ATOM 2245 N N . LYS A 1 296 ? -23.587 16.435 25.930 1.00 75.50 296 LYS A N 1
ATOM 2246 C CA . LYS A 1 296 ? -22.591 16.825 24.922 1.00 75.50 296 LYS A CA 1
ATOM 2247 C C . LYS A 1 296 ? -21.555 15.703 24.829 1.00 75.50 296 LYS A C 1
ATOM 2249 O O . LYS A 1 296 ? -20.971 15.332 25.845 1.00 75.50 296 LYS A O 1
ATOM 2254 N N . GLY A 1 297 ? -21.353 15.168 23.625 1.00 85.69 297 GLY A N 1
ATOM 2255 C CA . GLY A 1 297 ? -20.293 14.201 23.362 1.00 85.69 297 GLY A CA 1
ATOM 2256 C C . GLY A 1 297 ? -18.919 14.733 23.779 1.00 85.69 297 GLY A C 1
ATOM 2257 O O . GLY A 1 297 ? -18.727 15.940 23.950 1.00 85.69 297 GLY A O 1
ATOM 2258 N N . TYR A 1 298 ? -17.955 13.835 23.939 1.00 91.81 298 TYR A N 1
ATOM 2259 C CA . TYR A 1 298 ? -16.590 14.181 24.337 1.00 91.81 298 TYR A CA 1
ATOM 2260 C C . TYR A 1 298 ? -15.566 13.602 23.363 1.00 91.81 298 TYR A C 1
ATOM 2262 O O . TYR A 1 298 ? -15.887 12.787 22.496 1.00 91.81 298 TYR A O 1
ATOM 2270 N N . ARG A 1 299 ? -14.327 14.084 23.465 1.00 95.31 299 ARG A N 1
ATOM 2271 C CA . ARG A 1 299 ? -13.216 13.685 22.600 1.00 95.31 299 ARG A CA 1
ATOM 2272 C C . ARG A 1 299 ? -12.114 13.047 23.429 1.00 95.31 299 ARG A C 1
ATOM 2274 O O . ARG A 1 299 ? -11.786 13.565 24.491 1.00 95.31 299 ARG A O 1
ATOM 2281 N N . VAL A 1 300 ? -11.528 11.974 22.909 1.00 97.31 300 VAL A N 1
ATOM 2282 C CA . VAL A 1 300 ? -10.382 11.287 23.513 1.00 97.31 300 VAL A CA 1
ATOM 2283 C C . VAL A 1 300 ? -9.243 11.289 22.505 1.00 97.31 300 VAL A C 1
ATOM 2285 O O . VAL A 1 300 ? -9.420 10.848 21.371 1.00 97.31 300 VAL A O 1
ATOM 2288 N N . GLY A 1 301 ? -8.102 11.851 22.894 1.00 97.94 301 GLY A N 1
ATOM 2289 C CA . GLY A 1 301 ? -6.939 12.008 22.021 1.00 97.94 301 GLY A CA 1
ATOM 2290 C C . GLY A 1 301 ? -5.900 10.899 22.170 1.00 97.94 301 GLY A C 1
ATOM 2291 O O . GLY A 1 301 ? -6.056 9.970 22.962 1.00 97.94 301 GLY A O 1
ATOM 2292 N N . LYS A 1 302 ? -4.812 11.053 21.413 1.00 97.88 302 LYS A N 1
ATOM 2293 C CA . LYS A 1 302 ? -3.580 10.256 21.462 1.00 97.88 302 LYS A CA 1
ATOM 2294 C C . LYS A 1 302 ? -3.123 9.866 22.874 1.00 97.88 302 LYS A C 1
ATOM 2296 O O . LYS A 1 302 ? -3.161 10.667 23.807 1.00 97.88 302 LYS A O 1
ATOM 2301 N N . GLY A 1 303 ? -2.569 8.657 22.986 1.00 97.56 303 GLY A N 1
ATOM 2302 C CA . GLY A 1 303 ? -1.942 8.135 24.203 1.00 97.56 303 GLY A CA 1
ATOM 2303 C C . GLY A 1 303 ? -2.953 7.656 25.241 1.00 97.56 303 GLY A C 1
ATOM 2304 O O . GLY A 1 303 ? -2.614 7.489 26.415 1.00 97.56 303 GLY A O 1
ATOM 2305 N N . ARG A 1 304 ? -4.204 7.453 24.824 1.00 98.31 304 ARG A N 1
ATOM 2306 C CA . ARG A 1 304 ? -5.309 7.019 25.677 1.00 98.31 304 ARG A CA 1
ATOM 2307 C C . ARG A 1 304 ? -5.926 5.744 25.125 1.00 98.31 304 ARG A C 1
ATOM 2309 O O . ARG A 1 304 ? -5.880 5.486 23.923 1.00 98.31 304 ARG A O 1
ATOM 2316 N N . GLN A 1 305 ? -6.506 4.961 26.020 1.00 98.12 305 GLN A N 1
ATOM 2317 C CA . GLN A 1 305 ? -7.349 3.826 25.689 1.00 98.12 305 GLN A CA 1
ATOM 2318 C C . GLN A 1 305 ? -8.712 4.039 26.327 1.00 98.12 305 GLN A C 1
ATOM 2320 O O . GLN A 1 305 ? -8.798 4.414 27.497 1.00 98.12 305 GLN A O 1
ATOM 2325 N N . ILE A 1 306 ? -9.763 3.772 25.563 1.00 97.44 306 ILE A N 1
ATOM 2326 C CA . ILE A 1 306 ? -11.115 3.642 26.085 1.00 97.44 306 ILE A CA 1
ATOM 2327 C C . ILE A 1 306 ? -11.514 2.171 26.157 1.00 97.44 306 ILE A C 1
ATOM 2329 O O . ILE A 1 306 ? -11.210 1.396 25.250 1.00 97.44 306 ILE A O 1
ATOM 2333 N N . THR A 1 307 ? -12.225 1.803 27.214 1.00 97.06 307 THR A N 1
ATOM 2334 C CA . THR A 1 307 ? -12.806 0.472 27.408 1.00 97.06 307 THR A CA 1
ATOM 2335 C C . THR A 1 307 ? -14.311 0.610 27.579 1.00 97.06 307 THR A C 1
ATOM 2337 O O . THR A 1 307 ? -14.783 1.511 28.274 1.00 97.06 307 THR A O 1
ATOM 2340 N N . ALA A 1 308 ? -15.081 -0.250 26.915 1.00 93.69 308 ALA A N 1
ATOM 2341 C CA . ALA A 1 308 ? -16.532 -0.261 27.016 1.00 93.69 308 ALA A CA 1
ATOM 2342 C C . ALA A 1 308 ? -16.978 -0.538 28.461 1.00 93.69 308 ALA A C 1
ATOM 2344 O O . ALA A 1 308 ? -16.770 -1.632 28.981 1.00 93.69 308 ALA A O 1
ATOM 2345 N N . GLY A 1 309 ? -17.607 0.458 29.087 1.00 87.62 309 GLY A N 1
ATOM 2346 C CA . GLY A 1 309 ? -18.315 0.328 30.357 1.00 87.62 309 GLY A CA 1
ATOM 2347 C C . GLY A 1 309 ? -19.834 0.320 30.158 1.00 87.62 309 GLY A C 1
ATOM 2348 O O . GLY A 1 309 ? -20.338 0.427 29.036 1.00 87.62 309 GLY A O 1
ATOM 2349 N N . VAL A 1 310 ? -20.574 0.205 31.264 1.00 78.94 310 VAL A N 1
ATOM 2350 C CA . VAL A 1 310 ? -22.049 0.140 31.261 1.00 78.94 310 VAL A CA 1
ATOM 2351 C C . VAL A 1 310 ? -22.654 1.466 30.767 1.00 78.94 310 VAL A C 1
ATOM 2353 O O . VAL A 1 310 ? -23.360 1.501 29.756 1.00 78.94 310 VAL A O 1
ATOM 2356 N N . ASP A 1 311 ? -22.282 2.582 31.406 1.00 80.81 311 ASP A N 1
ATOM 2357 C CA . ASP A 1 311 ? -22.896 3.901 31.163 1.00 80.81 311 ASP A CA 1
ATOM 2358 C C . ASP A 1 311 ? -22.018 4.868 30.354 1.00 80.81 311 ASP A C 1
ATOM 2360 O O . ASP A 1 311 ? -22.518 5.808 29.726 1.00 80.81 311 ASP A O 1
ATOM 2364 N N . LYS A 1 312 ? -20.709 4.625 30.300 1.00 86.25 312 LYS A N 1
ATOM 2365 C CA . LYS A 1 312 ? -19.724 5.410 29.542 1.00 86.25 312 LYS A CA 1
ATOM 2366 C C . LYS A 1 312 ? -18.516 4.544 29.202 1.00 86.25 312 LYS A C 1
ATOM 2368 O O . LYS A 1 312 ? -18.428 3.408 29.657 1.00 86.25 312 LYS A O 1
ATOM 2373 N N . TYR A 1 313 ? -17.590 5.082 28.415 1.00 93.25 313 TYR A N 1
ATOM 2374 C CA . TYR A 1 313 ? -16.279 4.458 28.303 1.00 93.25 313 TYR A CA 1
ATOM 2375 C C . TYR A 1 313 ? -15.402 4.849 29.490 1.00 93.25 313 TYR A C 1
ATOM 2377 O O . TYR A 1 313 ? -15.362 6.023 29.869 1.00 93.25 313 TYR A O 1
ATOM 2385 N N . ASP A 1 314 ? -14.677 3.874 30.025 1.00 94.12 314 ASP A N 1
ATOM 2386 C CA . ASP A 1 314 ? -13.602 4.121 30.976 1.00 94.12 314 ASP A CA 1
ATOM 2387 C C . ASP A 1 314 ? -12.332 4.478 30.213 1.00 94.12 314 ASP A C 1
ATOM 2389 O O . ASP A 1 314 ? -11.977 3.811 29.243 1.00 94.12 314 ASP A O 1
ATOM 2393 N N . GLU A 1 315 ? -11.662 5.547 30.635 1.00 95.56 315 GLU A N 1
ATOM 2394 C CA . GLU A 1 315 ? -10.498 6.091 29.944 1.00 95.56 315 GLU A CA 1
ATOM 2395 C C . GLU A 1 315 ? -9.232 5.892 30.780 1.00 95.56 315 GLU A C 1
ATOM 2397 O O . GLU A 1 315 ? -9.150 6.331 31.929 1.00 95.56 315 GLU A O 1
ATOM 2402 N N . ALA A 1 316 ? -8.216 5.277 30.183 1.00 97.25 316 ALA A N 1
ATOM 2403 C CA . ALA A 1 316 ? -6.921 5.030 30.803 1.00 97.25 316 ALA A CA 1
ATOM 2404 C C . ALA A 1 316 ? -5.779 5.551 29.924 1.00 97.25 316 ALA A C 1
ATOM 2406 O O . ALA A 1 316 ? -5.947 5.812 28.730 1.00 97.25 316 ALA A O 1
ATOM 2407 N N . ALA A 1 317 ? -4.597 5.714 30.522 1.00 97.56 317 ALA A N 1
ATOM 2408 C CA . ALA A 1 317 ? -3.387 5.933 29.739 1.00 97.56 317 ALA A CA 1
ATOM 2409 C C . ALA A 1 317 ? -3.108 4.679 28.904 1.00 97.56 317 ALA A C 1
ATOM 2411 O O . ALA A 1 317 ? -3.221 3.561 29.409 1.00 97.56 317 ALA A O 1
ATOM 2412 N N . LEU A 1 318 ? -2.767 4.868 27.631 1.00 95.88 318 LEU A N 1
ATOM 2413 C CA . LEU A 1 318 ? -2.408 3.761 26.761 1.00 95.88 318 LEU A CA 1
ATOM 2414 C C . LEU A 1 318 ? -1.034 3.226 27.166 1.00 95.88 318 LEU A C 1
ATOM 2416 O O . LEU A 1 318 ? -0.054 3.970 27.191 1.00 95.88 318 LEU A O 1
ATOM 2420 N N . VAL A 1 319 ? -0.967 1.929 27.447 1.00 90.69 319 VAL A N 1
ATOM 2421 C CA . VAL A 1 319 ? 0.296 1.214 27.626 1.00 90.69 319 VAL A CA 1
ATOM 2422 C C . VAL A 1 319 ? 0.670 0.622 26.275 1.00 90.69 319 VAL A C 1
ATOM 2424 O O . VAL A 1 319 ? 0.042 -0.327 25.814 1.00 90.69 319 VAL A O 1
ATOM 2427 N N . VAL A 1 320 ? 1.657 1.226 25.618 1.00 83.38 320 VAL A N 1
ATOM 2428 C CA . VAL A 1 320 ? 2.168 0.757 24.326 1.00 83.38 320 VAL A CA 1
ATOM 2429 C C . VAL A 1 320 ? 3.351 -0.173 24.586 1.00 83.38 320 VAL A C 1
ATOM 2431 O O . VAL A 1 320 ? 4.249 0.176 25.354 1.00 83.38 320 VAL A O 1
ATOM 2434 N N . SER A 1 321 ? 3.346 -1.352 23.964 1.00 83.50 321 SER A N 1
ATOM 2435 C CA . SER A 1 321 ? 4.516 -2.237 23.935 1.00 83.50 321 SER A CA 1
ATOM 2436 C C . SER A 1 321 ? 5.692 -1.524 23.263 1.00 83.50 321 SER A C 1
ATOM 2438 O O . SER A 1 321 ? 5.499 -0.811 22.281 1.00 83.50 321 SER A O 1
ATOM 2440 N N . SER A 1 322 ? 6.915 -1.720 23.760 1.00 80.25 322 SER A N 1
ATOM 2441 C CA . SER A 1 322 ? 8.114 -1.213 23.077 1.00 80.25 322 SER A CA 1
ATOM 2442 C C . SER A 1 322 ? 8.389 -1.942 21.763 1.00 80.25 322 SER A C 1
ATOM 2444 O O . SER A 1 322 ? 9.011 -1.374 20.873 1.00 80.25 322 SER A O 1
ATOM 2446 N N . GLU A 1 323 ? 7.919 -3.184 21.645 1.00 85.12 323 GLU A N 1
ATOM 2447 C CA . GLU A 1 323 ? 8.081 -4.009 20.454 1.00 85.12 323 GLU A CA 1
ATOM 2448 C C . GLU A 1 323 ? 6.772 -4.034 19.655 1.00 85.12 323 GLU A C 1
ATOM 2450 O O . GLU A 1 323 ? 5.738 -4.403 20.232 1.00 85.12 323 GLU A O 1
ATOM 2455 N N . PRO A 1 324 ? 6.792 -3.665 18.358 1.00 88.38 324 PRO A N 1
ATOM 2456 C CA . PRO A 1 324 ? 5.627 -3.782 17.491 1.00 88.38 324 PRO A CA 1
ATOM 2457 C C . PRO A 1 324 ? 5.267 -5.256 17.303 1.00 88.38 324 PRO A C 1
ATOM 2459 O O . PRO A 1 324 ? 6.148 -6.112 17.155 1.00 88.38 324 PRO A O 1
ATOM 2462 N N . ASP A 1 325 ? 3.977 -5.569 17.293 1.00 92.88 325 ASP A N 1
ATOM 2463 C CA . ASP A 1 325 ? 3.527 -6.929 17.018 1.00 92.88 325 ASP A CA 1
ATOM 2464 C C . ASP A 1 325 ? 3.428 -7.218 15.509 1.00 92.88 325 ASP A C 1
ATOM 2466 O O . ASP A 1 325 ? 3.914 -6.464 14.662 1.00 92.88 325 ASP A O 1
ATOM 2470 N N . GLU A 1 326 ? 2.878 -8.379 15.156 1.00 93.56 326 GLU A N 1
ATOM 2471 C CA . GLU A 1 326 ? 2.729 -8.786 13.760 1.00 93.56 326 GLU A CA 1
ATOM 2472 C C . GLU A 1 326 ? 1.759 -7.890 12.980 1.00 93.56 326 GLU A C 1
ATOM 2474 O O . GLU A 1 326 ? 2.069 -7.516 11.850 1.00 93.56 326 GLU A O 1
ATOM 2479 N N . LEU A 1 327 ? 0.637 -7.486 13.584 1.00 96.50 327 LEU A N 1
ATOM 2480 C CA . LEU A 1 327 ? -0.335 -6.601 12.944 1.00 96.50 327 LEU A CA 1
ATOM 2481 C C . LEU A 1 327 ? 0.252 -5.196 12.749 1.00 96.50 327 LEU A C 1
ATOM 2483 O O . LEU A 1 327 ? 0.022 -4.589 11.701 1.00 96.50 327 LEU A O 1
ATOM 2487 N N . ASP A 1 328 ? 1.046 -4.702 13.702 1.00 95.31 328 ASP A N 1
ATOM 2488 C CA . ASP A 1 328 ? 1.781 -3.440 13.568 1.00 95.31 328 ASP A CA 1
ATOM 2489 C C . ASP A 1 328 ? 2.790 -3.502 12.409 1.00 95.31 328 ASP A C 1
ATOM 2491 O O . ASP A 1 328 ? 2.822 -2.600 11.567 1.00 95.31 328 ASP A O 1
ATOM 2495 N N . ARG A 1 329 ? 3.583 -4.582 12.323 1.00 93.75 329 ARG A N 1
ATOM 2496 C CA . ARG A 1 329 ? 4.559 -4.786 11.236 1.00 93.75 329 ARG A CA 1
ATOM 2497 C C . ARG A 1 329 ? 3.887 -4.912 9.873 1.00 93.75 329 ARG A C 1
ATOM 2499 O O . ARG A 1 329 ? 4.317 -4.262 8.923 1.00 93.75 329 ARG A O 1
ATOM 2506 N N . TRP A 1 330 ? 2.835 -5.722 9.775 1.00 95.50 330 TRP A N 1
ATOM 2507 C CA . TRP A 1 330 ? 2.085 -5.884 8.532 1.00 95.50 330 TRP A CA 1
ATOM 2508 C C . TRP A 1 330 ? 1.422 -4.571 8.106 1.00 95.50 330 TRP A C 1
ATOM 2510 O O . TRP A 1 330 ? 1.441 -4.224 6.929 1.00 95.50 330 TRP A O 1
ATOM 2520 N N . SER A 1 331 ? 0.907 -3.793 9.058 1.00 96.69 331 SER A N 1
ATOM 2521 C CA . SER A 1 331 ? 0.318 -2.483 8.776 1.00 96.69 331 SER A CA 1
ATOM 2522 C C . SER A 1 331 ? 1.347 -1.475 8.273 1.00 96.69 331 SER A C 1
ATOM 2524 O O . SER A 1 331 ? 1.068 -0.797 7.290 1.00 96.69 331 SER A O 1
ATOM 2526 N N . ALA A 1 332 ? 2.543 -1.426 8.868 1.00 91.50 332 ALA A N 1
ATOM 2527 C CA . ALA A 1 332 ? 3.639 -0.596 8.367 1.00 91.50 332 ALA A CA 1
ATOM 2528 C C . ALA A 1 332 ? 4.026 -0.981 6.929 1.00 91.50 332 ALA A C 1
ATOM 2530 O O . ALA A 1 332 ? 4.097 -0.124 6.049 1.00 91.50 332 ALA A O 1
ATOM 2531 N N . GLN A 1 333 ? 4.179 -2.284 6.668 1.00 88.25 333 GLN A N 1
ATOM 2532 C CA . GLN A 1 333 ? 4.458 -2.808 5.330 1.00 88.25 333 GLN A CA 1
ATOM 2533 C C . GLN A 1 333 ? 3.351 -2.436 4.328 1.00 88.25 333 GLN A C 1
ATOM 2535 O O . GLN A 1 333 ? 3.632 -2.031 3.202 1.00 88.25 333 GLN A O 1
ATOM 2540 N N . ARG A 1 334 ? 2.079 -2.515 4.733 1.00 95.31 334 ARG A N 1
ATOM 2541 C CA . ARG A 1 334 ? 0.947 -2.102 3.895 1.00 95.31 334 ARG A CA 1
ATOM 2542 C C . ARG A 1 334 ? 0.963 -0.610 3.586 1.00 95.31 334 ARG A C 1
ATOM 2544 O O . ARG A 1 334 ? 0.746 -0.248 2.432 1.00 95.31 334 ARG A O 1
ATOM 2551 N N . SER A 1 335 ? 1.245 0.253 4.560 1.00 93.50 335 SER A N 1
ATOM 2552 C CA . SER A 1 335 ? 1.377 1.697 4.324 1.00 93.50 335 SER A CA 1
ATOM 2553 C C . SER A 1 335 ? 2.519 2.006 3.355 1.00 93.50 335 SER A C 1
ATOM 2555 O O . SER A 1 335 ? 2.345 2.832 2.458 1.00 93.50 335 SER A O 1
ATOM 2557 N N . TYR A 1 336 ? 3.645 1.293 3.465 1.00 85.94 336 TYR A N 1
ATOM 2558 C CA . TYR A 1 336 ? 4.747 1.377 2.506 1.00 85.94 336 TYR A CA 1
ATOM 2559 C C . TYR A 1 336 ? 4.315 0.977 1.086 1.00 85.94 336 TYR A C 1
ATOM 2561 O O . TYR A 1 336 ? 4.566 1.700 0.118 1.00 85.94 336 TYR A O 1
ATOM 2569 N N . GLU A 1 337 ? 3.626 -0.157 0.946 1.00 84.94 337 GLU A N 1
ATOM 2570 C CA . GLU A 1 337 ? 3.133 -0.652 -0.343 1.00 84.94 337 GLU A CA 1
ATOM 2571 C C . GLU A 1 337 ? 2.108 0.297 -0.970 1.00 84.94 337 GLU A C 1
ATOM 2573 O O . GLU A 1 337 ? 2.129 0.502 -2.183 1.00 84.94 337 GLU A O 1
ATOM 2578 N N . LEU A 1 338 ? 1.238 0.907 -0.160 1.00 91.25 338 LEU A N 1
ATOM 2579 C CA . LEU A 1 338 ? 0.266 1.910 -0.596 1.00 91.25 338 LEU A CA 1
ATOM 2580 C C . LEU A 1 338 ? 0.955 3.186 -1.087 1.00 91.25 338 LEU A C 1
ATOM 2582 O O . LEU A 1 338 ? 0.616 3.666 -2.172 1.00 91.25 338 LEU A O 1
ATOM 2586 N N . ALA A 1 339 ? 1.924 3.712 -0.334 1.00 86.38 339 ALA A N 1
ATOM 2587 C CA . ALA A 1 339 ? 2.700 4.894 -0.714 1.00 86.38 339 ALA A CA 1
ATOM 2588 C C . ALA A 1 339 ? 3.492 4.644 -1.999 1.00 86.38 339 ALA A C 1
ATOM 2590 O O . ALA A 1 339 ? 3.420 5.424 -2.947 1.00 86.38 339 ALA A O 1
ATOM 2591 N N . THR A 1 340 ? 4.145 3.484 -2.081 1.00 77.50 340 THR A N 1
ATOM 2592 C CA . THR A 1 340 ? 4.835 3.035 -3.290 1.00 77.50 340 THR A CA 1
ATOM 2593 C C . THR A 1 340 ? 3.846 2.928 -4.446 1.00 77.50 340 THR A C 1
ATOM 2595 O O . THR A 1 340 ? 4.065 3.507 -5.497 1.00 77.50 340 THR A O 1
ATOM 2598 N N . ALA A 1 341 ? 2.698 2.276 -4.272 1.00 80.56 341 ALA A N 1
ATOM 2599 C CA . ALA A 1 341 ? 1.681 2.160 -5.313 1.00 80.56 341 ALA A CA 1
ATOM 2600 C C . ALA A 1 341 ? 1.093 3.505 -5.769 1.00 80.56 341 ALA A C 1
ATOM 2602 O O . ALA A 1 341 ? 0.717 3.618 -6.937 1.00 80.56 341 ALA A O 1
ATOM 2603 N N . ASN A 1 342 ? 0.997 4.489 -4.868 1.00 83.06 342 ASN A N 1
ATOM 2604 C CA . ASN A 1 342 ? 0.614 5.867 -5.173 1.00 83.06 342 ASN A CA 1
ATOM 2605 C C . ASN A 1 342 ? 1.693 6.520 -6.040 1.00 83.06 342 ASN A C 1
ATOM 2607 O O . ASN A 1 342 ? 1.395 6.934 -7.154 1.00 83.06 342 ASN A O 1
ATOM 2611 N N . PHE A 1 343 ? 2.948 6.508 -5.594 1.00 74.94 343 PHE A N 1
ATOM 2612 C CA . PHE A 1 343 ? 4.085 7.003 -6.369 1.00 74.94 343 PHE A CA 1
ATOM 2613 C C . PHE A 1 343 ? 4.150 6.367 -7.767 1.00 74.94 343 PHE A C 1
ATOM 2615 O O . PHE A 1 343 ? 4.412 7.029 -8.765 1.00 74.94 343 PHE A O 1
ATOM 2622 N N . MET A 1 344 ? 3.837 5.074 -7.837 1.00 67.31 344 MET A N 1
ATOM 2623 C CA . MET A 1 344 ? 3.925 4.235 -9.027 1.00 67.31 344 MET A CA 1
ATOM 2624 C C . MET A 1 344 ? 2.768 4.370 -10.017 1.00 67.31 344 MET A C 1
ATOM 2626 O O . MET A 1 344 ? 2.742 3.661 -11.028 1.00 67.31 344 MET A O 1
ATOM 2630 N N . ALA A 1 345 ? 1.786 5.214 -9.731 1.00 69.31 345 ALA A N 1
ATOM 2631 C CA . ALA A 1 345 ? 0.525 5.175 -10.440 1.00 69.31 345 ALA A CA 1
ATOM 2632 C C . ALA A 1 345 ? 0.530 5.854 -11.815 1.00 69.31 345 ALA A C 1
ATOM 2634 O O . ALA A 1 345 ? 1.180 6.870 -12.053 1.00 69.31 345 ALA A O 1
ATOM 2635 N N . GLN A 1 346 ? -0.306 5.326 -12.716 1.00 60.78 346 GLN A N 1
ATOM 2636 C CA . GLN A 1 346 ? -0.525 5.909 -14.040 1.00 60.78 346 GLN A CA 1
ATOM 2637 C C . GLN A 1 346 ? -1.497 7.097 -13.980 1.00 60.78 346 GLN A C 1
ATOM 2639 O O . GLN A 1 346 ? -2.703 6.960 -14.212 1.00 60.78 346 GLN A O 1
ATOM 2644 N N . TYR A 1 347 ? -0.991 8.301 -13.738 1.00 61.72 347 TYR A N 1
ATOM 2645 C CA . TYR A 1 347 ? -1.845 9.492 -13.633 1.00 61.72 347 TYR A CA 1
ATOM 2646 C C . TYR A 1 347 ? -2.509 9.919 -14.950 1.00 61.72 347 TYR A C 1
ATOM 2648 O O . TYR A 1 347 ? -3.594 10.506 -14.947 1.00 61.72 347 TYR A O 1
ATOM 2656 N N . GLY A 1 348 ? -1.909 9.574 -16.096 1.00 51.75 348 GLY A N 1
ATOM 2657 C CA . GLY A 1 348 ? -2.420 9.928 -17.426 1.00 51.75 348 GLY A CA 1
ATOM 2658 C C . GLY A 1 348 ? -3.797 9.333 -17.754 1.00 51.75 348 GLY A C 1
ATOM 2659 O O . GLY A 1 348 ? -4.615 10.005 -18.384 1.00 51.75 348 GLY A O 1
ATOM 2660 N N . ASN A 1 349 ? -4.085 8.117 -17.273 1.00 48.94 349 ASN A N 1
ATOM 2661 C CA . ASN A 1 349 ? -5.375 7.436 -17.457 1.00 48.94 349 ASN A CA 1
ATOM 2662 C C . ASN A 1 349 ? -6.372 7.719 -16.317 1.00 48.94 349 ASN A C 1
ATOM 2664 O O . ASN A 1 349 ? -7.568 7.494 -16.484 1.00 48.94 349 ASN A O 1
ATOM 2668 N N . ALA A 1 350 ? -5.912 8.272 -15.189 1.00 49.53 350 ALA A N 1
ATOM 2669 C CA . ALA A 1 350 ? -6.752 8.654 -14.049 1.00 49.53 350 ALA A CA 1
ATOM 2670 C C . ALA A 1 350 ? -7.556 9.954 -14.279 1.00 49.53 350 ALA A C 1
ATOM 2672 O O . ALA A 1 350 ? -8.396 10.327 -13.456 1.00 49.53 350 ALA A O 1
ATOM 2673 N N . ARG A 1 351 ? -7.345 10.635 -15.417 1.00 45.53 351 ARG A N 1
ATOM 2674 C CA . ARG A 1 351 ? -7.990 11.907 -15.799 1.00 45.53 351 ARG A CA 1
ATOM 2675 C C . ARG A 1 351 ? -9.519 11.975 -15.614 1.00 45.53 351 ARG A C 1
ATOM 2677 O O . ARG A 1 351 ? -9.975 13.042 -15.210 1.00 45.53 351 ARG A O 1
ATOM 2684 N N . PRO A 1 352 ? -10.327 10.916 -15.843 1.00 44.09 352 PRO A N 1
ATOM 2685 C CA . PRO A 1 352 ? -11.773 10.985 -15.615 1.00 44.09 352 PRO A CA 1
ATOM 2686 C C . PRO A 1 352 ? -12.142 11.274 -14.152 1.00 44.09 352 PRO A C 1
ATOM 2688 O O . PRO A 1 352 ? -13.098 12.003 -13.903 1.00 44.09 352 PRO A O 1
ATOM 2691 N N . ASN A 1 353 ? -11.347 10.784 -13.191 1.00 47.53 353 ASN A N 1
ATOM 2692 C CA . ASN A 1 353 ? -11.563 11.050 -11.768 1.00 47.53 353 ASN A CA 1
ATOM 2693 C C . ASN A 1 353 ? -11.044 12.435 -11.362 1.00 47.53 353 ASN A C 1
ATOM 2695 O O . ASN A 1 353 ? -11.638 13.063 -10.496 1.00 47.53 353 ASN A O 1
ATOM 2699 N N . PHE A 1 354 ? -10.001 12.958 -12.020 1.00 47.75 354 PHE A N 1
ATOM 2700 C CA . PHE A 1 354 ? -9.447 14.295 -11.746 1.00 47.75 354 PHE A CA 1
ATOM 2701 C C . PHE A 1 354 ? -10.453 15.438 -11.971 1.00 47.75 354 PHE A C 1
ATOM 2703 O O . PHE A 1 354 ? -10.419 16.431 -11.242 1.00 47.75 354 PHE A O 1
ATOM 2710 N N . PHE A 1 355 ? -11.366 15.318 -12.944 1.00 43.06 355 PHE A N 1
ATOM 2711 C CA . PHE A 1 355 ? -12.378 16.353 -13.207 1.00 43.06 355 PHE A CA 1
ATOM 2712 C C . PHE A 1 355 ? -13.411 16.493 -12.077 1.00 43.06 355 PHE A C 1
ATOM 2714 O O . PHE A 1 355 ? -13.921 17.592 -11.868 1.00 43.06 355 PHE A O 1
ATOM 2721 N N . LEU A 1 356 ? -13.656 15.440 -11.287 1.00 47.78 356 LEU A N 1
ATOM 2722 C CA . LEU A 1 356 ? -14.543 15.496 -10.116 1.00 47.78 356 LEU A CA 1
ATOM 2723 C C . LEU A 1 356 ? -13.965 16.336 -8.954 1.00 47.78 356 LEU A C 1
ATOM 2725 O O . LEU A 1 356 ? -14.681 16.607 -7.992 1.00 47.78 356 LEU A O 1
ATOM 2729 N N . PHE A 1 357 ? -12.703 16.785 -9.041 1.00 49.25 357 PHE A N 1
ATOM 2730 C CA . PHE A 1 357 ? -12.003 17.542 -7.988 1.00 49.25 357 PHE A CA 1
ATOM 2731 C C . PHE A 1 357 ? -11.678 19.001 -8.351 1.00 49.25 357 PHE A C 1
ATOM 2733 O O . PHE A 1 357 ? -11.125 19.727 -7.519 1.00 49.25 357 PHE A O 1
ATOM 2740 N N . GLN A 1 358 ? -12.018 19.453 -9.569 1.00 43.59 358 GLN A N 1
ATOM 2741 C CA . GLN A 1 358 ? -11.942 20.877 -9.938 1.00 43.59 358 GLN A CA 1
ATOM 2742 C C . GLN A 1 358 ? -13.055 21.711 -9.281 1.00 43.59 358 GLN A C 1
ATOM 2744 O O . GLN A 1 358 ? -12.924 22.926 -9.149 1.00 43.59 358 GLN A O 1
ATOM 2749 N N . THR A 1 359 ? -14.128 21.068 -8.821 1.00 44.12 359 THR A N 1
ATOM 2750 C CA . THR A 1 359 ? -15.153 21.675 -7.963 1.00 44.12 359 THR A CA 1
ATOM 2751 C C . THR A 1 359 ? -14.816 21.442 -6.488 1.00 44.12 359 THR A C 1
ATOM 2753 O O . THR A 1 359 ? -14.025 20.553 -6.183 1.00 44.12 359 THR A O 1
ATOM 2756 N N . GLN A 1 360 ? -15.409 22.215 -5.568 1.00 47.41 360 GLN A N 1
ATOM 2757 C CA . GLN A 1 360 ? -15.348 22.018 -4.105 1.00 47.41 360 GLN A CA 1
ATOM 2758 C C . GLN A 1 360 ? -15.955 20.657 -3.700 1.00 47.41 360 GLN A C 1
ATOM 2760 O O . GLN A 1 360 ? -17.048 20.580 -3.145 1.00 47.41 360 GLN A O 1
ATOM 2765 N N . SER A 1 361 ? -15.290 19.569 -4.075 1.00 47.00 361 SER A N 1
ATOM 2766 C CA . SER A 1 361 ? -15.712 18.205 -3.804 1.00 47.00 361 SER A CA 1
ATOM 2767 C C . SER A 1 361 ? -15.385 17.879 -2.346 1.00 47.00 361 SER A C 1
ATOM 2769 O O . SER A 1 361 ? -14.285 18.207 -1.903 1.00 47.00 361 SER A O 1
ATOM 2771 N N . PRO A 1 362 ? -16.302 17.253 -1.594 1.00 50.12 362 PRO A N 1
ATOM 2772 C CA . PRO A 1 362 ? -16.179 17.014 -0.153 1.00 50.12 362 PRO A CA 1
ATOM 2773 C C . PRO A 1 362 ? -15.187 15.901 0.219 1.00 50.12 362 PRO A C 1
ATOM 2775 O O . PRO A 1 362 ? -15.329 15.275 1.258 1.00 50.12 362 PRO A O 1
ATOM 2778 N N . ASN A 1 363 ? -14.215 15.609 -0.645 1.00 59.72 363 ASN A N 1
ATOM 2779 C CA . ASN A 1 363 ? -13.210 14.591 -0.400 1.00 59.72 363 ASN A CA 1
ATOM 2780 C C . ASN A 1 363 ? -11.843 15.167 -0.794 1.00 59.72 363 ASN A C 1
ATOM 2782 O O . ASN A 1 363 ? -11.534 15.292 -1.981 1.00 59.72 363 ASN A O 1
ATOM 2786 N N . ASP A 1 364 ? -10.992 15.452 0.192 1.00 70.81 364 ASP A N 1
ATOM 2787 C CA . ASP A 1 364 ? -9.577 15.800 -0.016 1.00 70.81 364 ASP A CA 1
ATOM 2788 C C . ASP A 1 364 ? -8.719 14.579 -0.421 1.00 70.81 364 ASP A C 1
ATOM 2790 O O . ASP A 1 364 ? -7.491 14.614 -0.335 1.00 70.81 364 ASP A O 1
ATOM 2794 N N . ALA A 1 365 ? -9.348 13.490 -0.879 1.00 76.50 365 ALA A N 1
ATOM 2795 C CA . ALA A 1 365 ? -8.688 12.308 -1.415 1.00 76.50 365 ALA A CA 1
ATOM 2796 C C . ALA A 1 365 ? -9.557 11.528 -2.414 1.00 76.50 365 ALA A C 1
ATOM 2798 O O . ALA A 1 365 ? -10.789 11.578 -2.380 1.00 76.50 365 ALA A O 1
ATOM 2799 N N . ALA A 1 366 ? -8.898 10.740 -3.263 1.00 76.19 366 ALA A N 1
ATOM 2800 C CA . ALA A 1 366 ? -9.527 9.785 -4.170 1.00 76.19 366 ALA A CA 1
ATOM 2801 C C . ALA A 1 366 ? -8.921 8.390 -4.010 1.00 76.19 366 ALA A C 1
ATOM 2803 O O . ALA A 1 366 ? -7.732 8.255 -3.739 1.00 76.19 366 ALA A O 1
ATOM 2804 N N . TRP A 1 367 ? -9.711 7.349 -4.257 1.00 81.00 367 TRP A N 1
ATOM 2805 C CA . TRP A 1 367 ? -9.169 6.014 -4.485 1.00 81.00 367 TRP A CA 1
ATOM 2806 C C . TRP A 1 367 ? -8.662 5.879 -5.919 1.00 81.00 367 TRP A C 1
ATOM 2808 O O . TRP A 1 367 ? -9.278 6.381 -6.862 1.00 81.00 367 TRP A O 1
ATOM 2818 N N . MET A 1 368 ? -7.567 5.149 -6.089 1.00 78.44 368 MET A N 1
ATOM 2819 C CA . MET A 1 368 ? -6.973 4.865 -7.385 1.00 78.44 368 MET A CA 1
ATOM 2820 C C . MET A 1 368 ? -6.498 3.420 -7.428 1.00 78.44 368 MET A C 1
ATOM 2822 O O . MET A 1 368 ? -5.726 2.985 -6.576 1.00 78.44 368 MET A O 1
ATOM 2826 N N . PHE A 1 369 ? -6.956 2.674 -8.428 1.00 77.56 369 PHE A N 1
ATOM 2827 C CA . PHE A 1 369 ? -6.442 1.333 -8.655 1.00 77.56 369 PHE A CA 1
ATOM 2828 C C . PHE A 1 369 ? -4.997 1.421 -9.153 1.00 77.56 369 PHE A C 1
ATOM 2830 O O . PHE A 1 369 ? -4.695 2.183 -10.073 1.00 77.56 369 PHE A O 1
ATOM 2837 N N . SER A 1 370 ? -4.116 0.637 -8.545 1.00 75.88 370 SER A N 1
ATOM 2838 C CA . SER A 1 370 ? -2.712 0.538 -8.905 1.00 75.88 370 SER A CA 1
ATOM 2839 C C . SER A 1 370 ? -2.381 -0.910 -9.272 1.00 75.88 370 SER A C 1
ATOM 2841 O O . SER A 1 370 ? -2.390 -1.785 -8.401 1.00 75.88 370 SER A O 1
ATOM 2843 N N . PRO A 1 371 ? -2.054 -1.192 -10.546 1.00 66.69 371 PRO A N 1
ATOM 2844 C CA . PRO A 1 371 ? -1.640 -2.527 -10.968 1.00 66.69 371 PRO A CA 1
ATOM 2845 C C . PRO A 1 371 ? -0.411 -3.046 -10.211 1.00 66.69 371 PRO A C 1
ATOM 2847 O O . PRO A 1 371 ? -0.307 -4.247 -9.995 1.00 66.69 371 PRO A O 1
ATOM 2850 N N . SER A 1 372 ? 0.497 -2.167 -9.761 1.00 68.50 372 SER A N 1
ATOM 2851 C CA . SER A 1 372 ? 1.677 -2.564 -8.973 1.00 68.50 372 SER A CA 1
ATOM 2852 C C . SER A 1 372 ? 1.330 -3.068 -7.572 1.00 68.50 372 SER A C 1
ATOM 2854 O O . SER A 1 372 ? 2.106 -3.814 -6.976 1.00 68.50 372 SER A O 1
ATOM 2856 N N . LEU A 1 373 ? 0.169 -2.664 -7.057 1.00 77.19 373 LEU A N 1
ATOM 2857 C CA . LEU A 1 373 ? -0.404 -3.154 -5.806 1.00 77.19 373 LEU A CA 1
ATOM 2858 C C . LEU A 1 373 ? -1.346 -4.342 -6.023 1.00 77.19 373 LEU A C 1
ATOM 2860 O O . LEU A 1 373 ? -1.716 -5.005 -5.063 1.00 77.19 373 LEU A O 1
ATOM 2864 N N . ASN A 1 374 ? -1.795 -4.554 -7.265 1.00 74.75 374 ASN A N 1
ATOM 2865 C CA . ASN A 1 374 ? -3.000 -5.315 -7.578 1.00 74.75 374 ASN A CA 1
ATOM 2866 C C . ASN A 1 374 ? -4.171 -4.948 -6.642 1.00 74.75 374 ASN A C 1
ATOM 2868 O O . ASN A 1 374 ? -4.857 -5.805 -6.091 1.00 74.75 374 ASN A O 1
ATOM 2872 N N . GLY A 1 375 ? -4.367 -3.651 -6.415 1.00 82.12 375 GLY A N 1
ATOM 2873 C CA . GLY A 1 375 ? -5.294 -3.127 -5.418 1.00 82.12 375 GLY A CA 1
ATOM 2874 C C . GLY A 1 375 ? -5.394 -1.612 -5.505 1.00 82.12 375 GLY A C 1
ATOM 2875 O O . GLY A 1 375 ? -4.810 -0.980 -6.384 1.00 82.12 375 GLY A O 1
ATOM 2876 N N . PHE A 1 376 ? -6.142 -1.010 -4.597 1.00 85.19 376 PHE A N 1
ATOM 2877 C CA . PHE A 1 376 ? -6.277 0.433 -4.500 1.00 85.19 376 PHE A CA 1
ATOM 2878 C C . PHE A 1 376 ? -5.231 1.038 -3.577 1.00 85.19 376 PHE A C 1
ATOM 2880 O O . PHE A 1 376 ? -5.038 0.607 -2.443 1.00 85.19 376 PHE A O 1
ATOM 2887 N N . THR A 1 377 ? -4.616 2.102 -4.070 1.00 87.38 377 THR A N 1
ATOM 2888 C CA . THR A 1 377 ? -3.971 3.125 -3.253 1.00 87.38 377 THR A CA 1
ATOM 2889 C C . THR A 1 377 ? -4.863 4.368 -3.216 1.00 87.38 377 THR A C 1
ATOM 2891 O O . THR A 1 377 ? -5.888 4.425 -3.904 1.00 87.38 377 THR A O 1
ATOM 2894 N N . PHE A 1 378 ? -4.500 5.376 -2.431 1.00 85.31 378 PHE A N 1
ATOM 2895 C CA . PHE A 1 378 ? -5.205 6.653 -2.406 1.00 85.31 378 PHE A CA 1
ATOM 2896 C C . PHE A 1 378 ? -4.356 7.791 -2.965 1.00 85.31 378 PHE A C 1
ATOM 2898 O O . PHE A 1 378 ? -3.130 7.730 -3.009 1.00 85.31 378 PHE A O 1
ATOM 2905 N N . LEU A 1 379 ? -5.042 8.837 -3.408 1.00 81.50 379 LEU A N 1
ATOM 2906 C CA . LEU A 1 379 ? -4.478 10.094 -3.868 1.00 81.50 379 LEU A CA 1
ATOM 2907 C C . LEU A 1 379 ? -4.939 11.215 -2.950 1.00 81.50 379 LEU A C 1
ATOM 2909 O O . LEU A 1 379 ? -6.090 11.638 -3.086 1.00 81.50 379 LEU A O 1
ATOM 2913 N N . PRO A 1 380 ? -4.091 11.711 -2.039 1.00 82.69 380 PRO A N 1
ATOM 2914 C CA . PRO A 1 380 ? -4.442 12.874 -1.242 1.00 82.69 380 PRO A CA 1
ATOM 2915 C C . PRO A 1 380 ? -4.366 14.149 -2.088 1.00 82.69 380 PRO A C 1
ATOM 2917 O O . PRO A 1 380 ? -3.549 14.268 -2.998 1.00 82.69 380 PRO A O 1
ATOM 2920 N N . ARG A 1 381 ? -5.198 15.146 -1.785 1.00 76.88 381 ARG A N 1
ATOM 2921 C CA . ARG A 1 381 ? -5.175 16.463 -2.444 1.00 76.88 381 ARG A CA 1
ATOM 2922 C C . ARG A 1 381 ? -3.870 17.210 -2.163 1.00 76.88 381 ARG A C 1
ATOM 2924 O O . ARG A 1 381 ? -3.303 17.839 -3.059 1.00 76.88 381 ARG A O 1
ATOM 2931 N N . HIS A 1 382 ? -3.414 17.130 -0.918 1.00 80.56 382 HIS A N 1
ATOM 2932 C CA . HIS A 1 382 ? -2.216 17.779 -0.393 1.00 80.56 382 HIS A CA 1
ATOM 2933 C C . HIS A 1 382 ? -1.184 16.741 0.034 1.00 80.56 382 HIS A C 1
ATOM 2935 O O . HIS A 1 382 ? -1.526 15.573 0.197 1.00 80.56 382 HIS A O 1
ATOM 2941 N N . ARG A 1 383 ? 0.085 17.155 0.173 1.00 80.62 383 ARG A N 1
ATOM 2942 C CA . ARG A 1 383 ? 1.143 16.251 0.644 1.00 80.62 383 ARG A CA 1
ATOM 2943 C C . ARG A 1 383 ? 0.703 15.640 1.970 1.00 80.62 383 ARG A C 1
ATOM 2945 O O . ARG A 1 383 ? 0.247 16.367 2.852 1.00 80.62 383 ARG A O 1
ATOM 2952 N N . TYR A 1 384 ? 0.863 14.331 2.084 1.00 83.31 384 TYR A N 1
ATOM 2953 C CA . TYR A 1 384 ? 0.510 13.586 3.274 1.00 83.31 384 TYR A CA 1
ATOM 2954 C C . TYR A 1 384 ? 1.600 12.561 3.578 1.00 83.31 384 TYR A C 1
ATOM 2956 O O . TYR A 1 384 ? 2.055 11.867 2.671 1.00 83.31 384 TYR A O 1
ATOM 2964 N N . ASP A 1 385 ? 1.973 12.467 4.851 1.00 87.31 385 ASP A N 1
ATOM 2965 C CA . ASP A 1 385 ? 2.866 11.434 5.357 1.00 87.31 385 ASP A CA 1
ATOM 2966 C C . ASP A 1 385 ? 2.040 10.532 6.281 1.00 87.31 385 ASP A C 1
ATOM 2968 O O . ASP A 1 385 ? 1.412 11.023 7.224 1.00 87.31 385 ASP A O 1
ATOM 2972 N N . SER A 1 386 ? 2.044 9.225 6.013 1.00 89.81 386 SER A N 1
ATOM 2973 C CA . SER A 1 386 ? 1.367 8.225 6.854 1.00 89.81 386 SER A CA 1
ATOM 2974 C C . SER A 1 386 ? 1.877 8.230 8.292 1.00 89.81 386 SER A C 1
ATOM 2976 O O . SER A 1 386 ? 2.950 8.767 8.608 1.00 89.81 386 SER A O 1
ATOM 2978 N N . TYR A 1 387 ? 1.142 7.559 9.185 1.00 91.31 387 TYR A N 1
ATOM 2979 C CA . TYR A 1 387 ? 1.604 7.337 10.558 1.00 91.31 387 TYR A CA 1
ATOM 2980 C C . TYR A 1 387 ? 3.020 6.731 10.579 1.00 91.31 387 TYR A C 1
ATOM 2982 O O . TYR A 1 387 ? 3.886 7.189 11.332 1.00 91.31 387 TYR A O 1
ATOM 2990 N N . TYR A 1 388 ? 3.270 5.789 9.665 1.00 90.62 388 TYR A N 1
ATOM 2991 C CA . TYR A 1 388 ? 4.541 5.088 9.474 1.00 90.62 388 TYR A CA 1
ATOM 2992 C C . TYR A 1 388 ? 5.593 5.868 8.663 1.00 90.62 388 TYR A C 1
ATOM 2994 O O . TYR A 1 388 ? 6.664 5.338 8.388 1.00 90.62 388 TYR A O 1
ATOM 3002 N N . LYS A 1 389 ? 5.344 7.148 8.352 1.00 89.06 389 LYS A N 1
ATOM 3003 C CA . LYS A 1 389 ? 6.288 8.081 7.698 1.00 89.06 389 LYS A CA 1
ATOM 3004 C C . LYS A 1 389 ? 6.575 7.811 6.222 1.00 89.06 389 LYS A C 1
ATOM 3006 O O . LYS A 1 389 ? 7.574 8.298 5.703 1.00 89.06 389 LYS A O 1
ATOM 3011 N N . HIS A 1 390 ? 5.680 7.116 5.531 1.00 85.50 390 HIS A N 1
ATOM 3012 C CA . HIS A 1 390 ? 5.716 7.040 4.070 1.00 85.50 390 HIS A CA 1
ATOM 3013 C C . HIS A 1 390 ? 4.952 8.216 3.457 1.00 85.50 390 HIS A C 1
ATOM 3015 O O . HIS A 1 390 ? 3.793 8.447 3.823 1.00 85.50 390 HIS A O 1
ATOM 3021 N N . THR A 1 391 ? 5.600 8.935 2.540 1.00 84.94 391 THR A N 1
ATOM 3022 C CA . THR A 1 391 ? 5.034 10.083 1.820 1.00 84.94 391 THR A CA 1
ATOM 3023 C C . THR A 1 391 ? 4.138 9.618 0.675 1.00 84.94 391 THR A C 1
ATOM 3025 O O . THR A 1 391 ? 4.497 8.728 -0.092 1.00 84.94 391 THR A O 1
ATOM 3028 N N . PHE A 1 392 ? 2.995 10.277 0.503 1.00 85.00 392 PHE A N 1
ATOM 3029 C CA . PHE A 1 392 ? 2.129 10.114 -0.661 1.00 85.00 392 PHE A CA 1
ATOM 3030 C C . PHE A 1 392 ? 2.270 11.313 -1.597 1.00 85.00 392 PHE A C 1
ATOM 3032 O O . PHE A 1 392 ? 2.202 12.473 -1.171 1.00 85.00 392 PHE A O 1
ATOM 3039 N N . VAL A 1 393 ? 2.420 11.033 -2.893 1.00 81.19 393 VAL A N 1
ATOM 3040 C CA . VAL A 1 393 ? 2.422 12.045 -3.949 1.00 81.19 393 VAL A CA 1
ATOM 3041 C C . VAL A 1 393 ? 1.033 12.682 -4.008 1.00 81.19 393 VAL A C 1
ATOM 3043 O O . VAL A 1 393 ? 0.032 11.982 -4.217 1.00 81.19 393 VAL A O 1
ATOM 3046 N N . PRO A 1 394 ? 0.937 14.009 -3.815 1.00 79.00 394 PRO A N 1
ATOM 3047 C CA . PRO A 1 394 ? -0.351 14.664 -3.769 1.00 79.00 394 PRO A CA 1
ATOM 3048 C C . PRO A 1 394 ? -0.865 15.017 -5.156 1.00 79.00 394 PRO A C 1
ATOM 3050 O O . PRO A 1 394 ? -0.106 15.346 -6.065 1.00 79.00 394 PRO A O 1
ATOM 3053 N N . LEU A 1 395 ? -2.187 15.081 -5.281 1.00 68.75 395 LEU A N 1
ATOM 3054 C CA . LEU A 1 395 ? -2.888 15.446 -6.505 1.00 68.75 395 LEU A CA 1
ATOM 3055 C C . LEU A 1 395 ? -2.404 16.781 -7.081 1.00 68.75 395 LEU A C 1
ATOM 3057 O O . LEU A 1 395 ? -2.264 16.922 -8.293 1.00 68.75 395 LEU A O 1
ATOM 3061 N N . ILE A 1 396 ? -2.131 17.764 -6.217 1.00 66.62 396 ILE A N 1
ATOM 3062 C CA . ILE A 1 396 ? -1.668 19.088 -6.645 1.00 66.62 396 ILE A CA 1
ATOM 3063 C C . ILE A 1 396 ? -0.294 19.055 -7.326 1.00 66.62 396 ILE A C 1
ATOM 3065 O O . ILE A 1 396 ? -0.036 19.901 -8.176 1.00 66.62 396 ILE A O 1
ATOM 3069 N N . ALA A 1 397 ? 0.559 18.074 -7.009 1.00 66.62 397 ALA A N 1
ATOM 3070 C CA . ALA A 1 397 ? 1.840 17.896 -7.694 1.00 66.62 397 ALA A CA 1
ATOM 3071 C C . ALA A 1 397 ? 1.664 17.386 -9.136 1.00 66.62 397 ALA A C 1
ATOM 3073 O O . ALA A 1 397 ? 2.575 17.512 -9.945 1.00 66.62 397 ALA A O 1
ATOM 3074 N N . LEU A 1 398 ? 0.486 16.844 -9.462 1.00 65.12 398 LEU A N 1
ATOM 3075 C CA . LEU A 1 398 ? 0.166 16.237 -10.756 1.00 65.12 398 LEU A CA 1
ATOM 3076 C C . LEU A 1 398 ? -0.622 17.176 -11.678 1.00 65.12 398 LEU A C 1
ATOM 3078 O O . LEU A 1 398 ? -0.830 16.870 -12.855 1.00 65.12 398 LEU A O 1
ATOM 3082 N N . LEU A 1 399 ? -1.111 18.304 -11.153 1.00 60.69 399 LEU A N 1
ATOM 3083 C CA . LEU A 1 399 ? -1.810 19.301 -11.952 1.00 60.69 399 LEU A CA 1
ATOM 3084 C C . LEU A 1 399 ? -0.791 20.112 -12.763 1.00 60.69 399 LEU A C 1
ATOM 3086 O O . LEU A 1 399 ? 0.227 20.534 -12.211 1.00 60.69 399 LEU A O 1
ATOM 3090 N N . PRO A 1 400 ? -1.055 20.383 -14.057 1.00 53.59 400 PRO A N 1
ATOM 3091 C CA . PRO A 1 400 ? -0.229 21.320 -14.800 1.00 53.59 400 PRO A CA 1
ATOM 3092 C C . PRO A 1 400 ? -0.229 22.670 -14.067 1.00 53.59 400 PRO A C 1
ATOM 3094 O O . PRO A 1 400 ? -1.261 23.048 -13.496 1.00 53.59 400 PRO A O 1
ATOM 3097 N N . PRO A 1 401 ? 0.895 23.411 -14.077 1.00 50.31 401 PRO A N 1
ATOM 3098 C CA . PRO A 1 401 ? 0.930 24.738 -13.485 1.00 50.31 401 PRO A CA 1
ATOM 3099 C C . PRO A 1 401 ? -0.212 25.571 -14.078 1.00 50.31 401 PRO A C 1
ATOM 3101 O O . PRO A 1 401 ? -0.486 25.447 -15.281 1.00 50.31 401 PRO A O 1
ATOM 3104 N N . PRO A 1 402 ? -0.902 26.396 -13.267 1.00 49.97 402 PRO A N 1
ATOM 3105 C CA . PRO A 1 402 ? -1.952 27.248 -13.794 1.00 49.97 402 PRO A CA 1
ATOM 3106 C C . PRO A 1 402 ? -1.366 28.045 -14.964 1.00 49.97 402 PRO A C 1
ATOM 3108 O O . PRO A 1 402 ? -0.228 28.526 -14.851 1.00 49.97 402 PRO A O 1
ATOM 3111 N N . PRO A 1 403 ? -2.087 28.167 -16.096 1.00 47.41 403 PRO A N 1
ATOM 3112 C CA . PRO A 1 403 ? -1.630 29.035 -17.165 1.00 47.41 403 PRO A CA 1
ATOM 3113 C C . PRO A 1 403 ? -1.328 30.400 -16.538 1.00 47.41 403 PRO A C 1
ATOM 3115 O O . PRO A 1 403 ? -2.081 30.822 -15.649 1.00 47.41 403 PRO A O 1
ATOM 3118 N N . PRO A 1 404 ? -0.225 31.069 -16.927 1.00 46.66 404 PRO A N 1
ATOM 3119 C CA . PRO A 1 404 ? 0.061 32.401 -16.416 1.00 46.66 404 PRO A CA 1
ATOM 3120 C C . PRO A 1 404 ? -1.219 33.203 -16.584 1.00 46.66 404 PRO A C 1
ATOM 3122 O O . PRO A 1 404 ? -1.768 33.203 -17.688 1.00 46.66 404 PRO A O 1
ATOM 3125 N N . MET A 1 405 ? -1.733 33.782 -15.489 1.00 41.34 405 MET A N 1
ATOM 3126 C CA . MET A 1 405 ? -2.919 34.624 -15.561 1.00 41.34 405 MET A CA 1
ATOM 3127 C C . MET A 1 405 ? -2.626 35.659 -16.637 1.00 41.34 405 MET A C 1
ATOM 3129 O O . MET A 1 405 ? -1.851 36.591 -16.420 1.00 41.34 405 MET A O 1
ATOM 3133 N N . GLN A 1 406 ? -3.197 35.463 -17.827 1.00 44.91 406 GLN A N 1
ATOM 3134 C CA . GLN A 1 406 ? -3.334 36.551 -18.763 1.00 44.91 406 GLN A CA 1
ATOM 3135 C C . GLN A 1 406 ? -4.140 37.548 -17.958 1.00 44.91 406 GLN A C 1
ATOM 3137 O O . GLN A 1 406 ? -5.252 37.228 -17.538 1.00 44.91 406 GLN A O 1
ATOM 3142 N N . MET A 1 407 ? -3.516 38.680 -17.628 1.00 34.47 407 MET A N 1
ATOM 3143 C CA . MET A 1 407 ? -4.218 39.846 -17.123 1.00 34.47 407 MET A CA 1
ATOM 3144 C C . MET A 1 407 ? -5.415 40.003 -18.046 1.00 34.47 407 MET A C 1
ATOM 3146 O O . MET A 1 407 ? -5.245 40.411 -19.194 1.00 34.47 407 MET A O 1
ATOM 3150 N N . ILE A 1 408 ? -6.595 39.577 -17.591 1.00 44.22 408 ILE A N 1
ATOM 3151 C CA . ILE A 1 408 ? -7.827 39.877 -18.296 1.00 44.22 408 ILE A CA 1
ATOM 3152 C C . ILE A 1 408 ? -7.806 41.401 -18.297 1.00 44.22 408 ILE A C 1
ATOM 3154 O O . ILE A 1 408 ? -7.756 41.977 -17.203 1.00 44.22 408 ILE A O 1
ATOM 3158 N N . PRO A 1 409 ? -7.696 42.064 -19.464 1.00 39.16 409 PRO A N 1
ATOM 3159 C CA . PRO A 1 409 ? -7.714 43.511 -19.488 1.00 39.16 409 PRO A CA 1
ATOM 3160 C C . PRO A 1 409 ? -8.967 43.914 -18.728 1.00 39.16 409 PRO A C 1
ATOM 3162 O O . PRO A 1 409 ? -10.051 43.414 -19.032 1.00 39.16 409 PRO A O 1
ATOM 3165 N N . ILE A 1 410 ? -8.774 44.713 -17.675 1.00 44.19 410 ILE A N 1
ATOM 3166 C CA . ILE A 1 410 ? -9.847 45.234 -16.836 1.00 44.19 410 ILE A CA 1
ATOM 3167 C C . ILE A 1 410 ? -10.909 45.732 -17.810 1.00 44.19 410 ILE A C 1
ATOM 3169 O O . ILE A 1 410 ? -10.648 46.682 -18.554 1.00 44.19 410 ILE A O 1
ATOM 3173 N N . MET A 1 411 ? -12.054 45.040 -17.888 1.00 37.91 411 MET A N 1
ATOM 3174 C CA . MET A 1 411 ? -13.163 45.546 -18.688 1.00 37.91 411 MET A CA 1
ATOM 3175 C C . MET A 1 411 ? -13.418 46.962 -18.172 1.00 37.91 411 MET A C 1
ATOM 3177 O O . MET A 1 411 ? -13.495 47.138 -16.949 1.00 37.91 411 MET A O 1
ATOM 3181 N N . PRO A 1 412 ? -13.480 47.978 -19.051 1.00 43.97 412 PRO A N 1
ATOM 3182 C CA . PRO A 1 412 ? -13.795 49.320 -18.601 1.00 43.97 412 PRO A CA 1
ATOM 3183 C C . PRO A 1 412 ? -15.102 49.253 -17.800 1.00 43.97 412 PRO A C 1
ATOM 3185 O O . PRO A 1 412 ? -15.995 48.482 -18.170 1.00 43.97 412 PRO A O 1
ATOM 3188 N N . PRO A 1 413 ? -15.203 49.990 -16.681 1.00 45.09 413 PRO A N 1
ATOM 3189 C CA . PRO A 1 413 ? -16.392 49.956 -15.847 1.00 45.09 413 PRO A CA 1
ATOM 3190 C C . PRO A 1 413 ? -17.618 50.222 -16.718 1.00 45.09 413 PRO A C 1
ATOM 3192 O O . PRO A 1 413 ? -17.621 51.152 -17.529 1.00 45.09 413 PRO A O 1
ATOM 3195 N N . PHE A 1 414 ? -18.641 49.380 -16.569 1.00 46.06 414 PHE A N 1
ATOM 3196 C CA . PHE A 1 414 ? -19.935 49.615 -17.195 1.00 46.06 414 PHE A CA 1
ATOM 3197 C C . PHE A 1 414 ? -20.382 51.045 -16.856 1.00 46.06 414 PHE A C 1
ATOM 3199 O O . PHE A 1 414 ? -20.336 51.422 -15.681 1.00 46.06 414 PHE A O 1
ATOM 3206 N N . PRO A 1 415 ? -20.772 51.867 -17.846 1.00 42.12 415 PRO A N 1
ATOM 3207 C CA . PRO A 1 415 ? -21.242 53.211 -17.563 1.00 42.12 415 PRO A CA 1
ATOM 3208 C C . PRO A 1 415 ? -22.493 53.122 -16.682 1.00 42.12 415 PRO A C 1
ATOM 3210 O O . PRO A 1 415 ? -23.435 52.395 -16.999 1.00 42.12 415 PRO A O 1
ATOM 3213 N N . ASN A 1 416 ? -22.473 53.844 -15.559 1.00 42.38 416 ASN A N 1
ATOM 3214 C CA . ASN A 1 416 ? -23.607 53.963 -14.647 1.00 42.38 416 ASN A CA 1
ATOM 3215 C C . ASN A 1 416 ? -24.867 54.380 -15.422 1.00 42.38 416 ASN A C 1
ATOM 3217 O O . ASN A 1 416 ? -24.833 55.300 -16.241 1.00 42.38 416 ASN A O 1
ATOM 3221 N N . GLY A 1 417 ? -25.965 53.670 -15.165 1.00 48.19 417 GLY A N 1
ATOM 3222 C CA . GLY A 1 417 ? -27.212 53.708 -15.927 1.00 48.19 417 GLY A CA 1
ATOM 3223 C C . GLY A 1 417 ? -28.076 54.959 -15.757 1.00 48.19 417 GLY A C 1
ATOM 3224 O O . GLY A 1 417 ? -29.258 54.809 -15.487 1.00 48.19 417 GLY A O 1
ATOM 3225 N N . ASP A 1 418 ? -27.530 56.158 -15.977 1.00 47.59 418 ASP A N 1
ATOM 3226 C CA . ASP A 1 418 ? -28.285 57.424 -15.892 1.00 47.59 418 ASP A CA 1
ATOM 3227 C C . ASP A 1 418 ? -28.169 58.334 -17.128 1.00 47.59 418 ASP A C 1
ATOM 3229 O O . ASP A 1 418 ? -28.440 59.532 -17.070 1.00 47.59 418 ASP A O 1
ATOM 3233 N N . GLN A 1 419 ? -27.848 57.784 -18.302 1.00 40.75 419 GLN A N 1
ATOM 3234 C CA . GLN A 1 419 ? -28.045 58.508 -19.563 1.00 40.75 419 GLN A CA 1
ATOM 3235 C C . GLN A 1 419 ? -28.990 57.747 -20.483 1.00 40.75 419 GLN A C 1
ATOM 3237 O O . GLN A 1 419 ? -28.602 56.879 -21.258 1.00 40.75 419 GLN A O 1
ATOM 3242 N N . ARG A 1 420 ? -30.272 58.099 -20.369 1.00 44.44 420 ARG A N 1
ATOM 3243 C CA . ARG A 1 420 ? -31.337 57.705 -21.289 1.00 44.44 420 ARG A CA 1
ATOM 3244 C C . ARG A 1 420 ? -31.194 58.525 -22.583 1.00 44.44 420 ARG A C 1
ATOM 3246 O O . ARG A 1 420 ? -31.328 59.747 -22.512 1.00 44.44 420 ARG A O 1
ATOM 3253 N N . PRO A 1 421 ? -30.955 57.918 -23.758 1.00 41.78 421 PRO A N 1
ATOM 3254 C CA . PRO A 1 421 ? -31.042 58.644 -25.019 1.00 41.78 421 PRO A CA 1
ATOM 3255 C C . PRO A 1 421 ? -32.512 58.958 -25.349 1.00 41.78 421 PRO A C 1
ATOM 3257 O O . PRO A 1 421 ? -33.406 58.204 -24.945 1.00 41.78 421 PRO A O 1
ATOM 3260 N N . PRO A 1 422 ? -32.789 60.058 -26.068 1.00 39.69 422 PRO A N 1
ATOM 3261 C CA . PRO A 1 422 ? -34.146 60.487 -26.372 1.00 39.69 422 PRO A CA 1
ATOM 3262 C C . PRO A 1 422 ? -34.843 59.518 -27.332 1.00 39.69 422 PRO A C 1
ATOM 3264 O O . PRO A 1 422 ? -34.246 58.989 -28.268 1.00 39.69 422 PRO A O 1
ATOM 3267 N N . VAL A 1 423 ? -36.139 59.321 -27.091 1.00 45.06 423 VAL A N 1
ATOM 3268 C CA . VAL A 1 423 ? -37.055 58.603 -27.981 1.00 45.06 423 VAL A CA 1
ATOM 3269 C C . VAL A 1 423 ? -37.181 59.379 -29.293 1.00 45.06 423 VAL A C 1
ATOM 3271 O O . VAL A 1 423 ? -37.549 60.553 -29.280 1.00 45.06 423 VAL A O 1
ATOM 3274 N N . LEU A 1 424 ? -36.921 58.712 -30.417 1.00 38.59 424 LEU A N 1
ATOM 3275 C CA . LEU A 1 424 ? -37.312 59.164 -31.750 1.00 38.59 424 LEU A CA 1
ATOM 3276 C C . LEU A 1 424 ? -37.875 57.987 -32.550 1.00 38.59 424 LEU A C 1
ATOM 3278 O O . LEU A 1 424 ? -37.399 56.858 -32.462 1.00 38.59 424 LEU A O 1
ATOM 3282 N N . SER A 1 425 ? -38.959 58.303 -33.246 1.00 38.47 425 SER A N 1
ATOM 3283 C CA . SER A 1 425 ? -40.046 57.434 -33.676 1.00 38.47 425 SER A CA 1
ATOM 3284 C C . SER A 1 425 ? -39.716 56.439 -34.795 1.00 38.47 425 SER A C 1
ATOM 3286 O O . SER A 1 425 ? -38.785 56.611 -35.576 1.00 38.47 425 SER A O 1
ATOM 3288 N N . GLU A 1 426 ? -40.568 55.418 -34.854 1.00 38.59 426 GLU A N 1
ATOM 3289 C CA . GLU A 1 426 ? -40.646 54.285 -35.777 1.00 38.59 426 GLU A CA 1
ATOM 3290 C C . GLU A 1 426 ? -40.222 54.533 -37.239 1.00 38.59 426 GLU A C 1
ATOM 3292 O O . GLU A 1 426 ? -40.713 55.432 -37.925 1.00 38.59 426 GLU A O 1
ATOM 3297 N N . ARG A 1 427 ? -39.438 53.587 -37.774 1.00 35.12 427 ARG A N 1
ATOM 3298 C CA . ARG A 1 427 ? -39.610 53.098 -39.147 1.00 35.12 427 ARG A CA 1
ATOM 3299 C C . ARG A 1 427 ? -39.806 51.588 -39.123 1.00 35.12 427 ARG A C 1
ATOM 3301 O O . ARG A 1 427 ? -38.948 50.832 -38.679 1.00 35.12 427 ARG A O 1
ATOM 3308 N N . THR A 1 428 ? -40.956 51.183 -39.633 1.00 44.94 428 THR A N 1
ATOM 3309 C CA . THR A 1 428 ? -41.346 49.819 -39.962 1.00 44.94 428 THR A CA 1
ATOM 3310 C C . THR A 1 428 ? -40.386 49.204 -40.984 1.00 44.94 428 THR A C 1
ATOM 3312 O O . THR A 1 428 ? -40.269 49.668 -42.115 1.00 44.94 428 THR A O 1
ATOM 3315 N N . SER A 1 429 ? -39.726 48.112 -40.605 1.00 41.25 429 SER A N 1
ATOM 3316 C CA . SER A 1 429 ? -39.220 47.109 -41.546 1.00 41.25 429 SER A CA 1
ATOM 3317 C C . SER A 1 429 ? -39.383 45.737 -40.894 1.00 41.25 429 SER A C 1
ATOM 3319 O O . SER A 1 429 ? -39.046 45.564 -39.725 1.00 41.25 429 SER A O 1
ATOM 3321 N N . GLY A 1 430 ? -40.048 44.825 -41.605 1.00 48.00 430 GLY A N 1
ATOM 3322 C CA . GLY A 1 430 ? -40.467 43.521 -41.092 1.00 48.00 430 GLY A CA 1
ATOM 3323 C C . GLY A 1 430 ? -39.302 42.596 -40.713 1.00 48.00 430 GLY A C 1
ATOM 3324 O O . GLY A 1 430 ? -38.147 42.890 -41.025 1.00 48.00 430 GLY A O 1
ATOM 3325 N N . PRO A 1 431 ? -39.597 41.471 -40.041 1.00 54.62 431 PRO A N 1
ATOM 3326 C CA . PRO A 1 431 ? -38.579 40.522 -39.612 1.00 54.62 431 PRO A CA 1
ATOM 3327 C C . PRO A 1 431 ? -37.860 39.893 -40.820 1.00 54.62 431 PRO A C 1
ATOM 3329 O O . PRO A 1 431 ? -38.513 39.579 -41.820 1.00 54.62 431 PRO A O 1
ATOM 3332 N N . PRO A 1 432 ? -36.535 39.675 -40.747 1.00 47.09 432 PRO A N 1
ATOM 3333 C CA . PRO A 1 432 ? -35.808 38.944 -41.775 1.00 47.09 432 PRO A CA 1
ATOM 3334 C C . PRO A 1 432 ? -36.239 37.471 -41.789 1.00 47.09 432 PRO A C 1
ATOM 3336 O O . PRO A 1 432 ? -36.330 36.821 -40.746 1.00 47.09 432 PRO A O 1
ATOM 3339 N N . SER A 1 433 ? -36.514 36.961 -42.989 1.00 54.53 433 SER A N 1
ATOM 3340 C CA . SER A 1 433 ? -36.893 35.574 -43.257 1.00 54.53 433 SER A CA 1
ATOM 3341 C C . SER A 1 433 ? -35.863 34.580 -42.717 1.00 54.53 433 SER A C 1
ATOM 3343 O O . SER A 1 433 ? -34.656 34.766 -42.881 1.00 54.53 433 SER A O 1
ATOM 3345 N N . ALA A 1 434 ? -36.355 33.502 -42.104 1.00 59.50 434 ALA A N 1
ATOM 3346 C CA . ALA A 1 434 ? -35.544 32.379 -41.652 1.00 59.50 434 ALA A CA 1
ATOM 3347 C C . ALA A 1 434 ? -34.772 31.733 -42.825 1.00 59.50 434 ALA A C 1
ATOM 3349 O O . ALA A 1 434 ? -35.315 31.642 -43.931 1.00 59.50 434 ALA A O 1
ATOM 3350 N N . PRO A 1 435 ? -33.531 31.262 -42.606 1.00 64.44 435 PRO A N 1
ATOM 3351 C CA . PRO A 1 435 ? -32.806 30.500 -43.614 1.00 64.44 435 PRO A CA 1
ATOM 3352 C C . PRO A 1 435 ? -33.498 29.146 -43.867 1.00 64.44 435 PRO A C 1
ATOM 3354 O O . PRO A 1 435 ? -34.081 28.575 -42.939 1.00 64.44 435 PRO A O 1
ATOM 3357 N N . PRO A 1 436 ? -33.451 28.616 -45.104 1.00 67.94 436 PRO A N 1
ATOM 3358 C CA . PRO A 1 436 ? -34.057 27.330 -45.421 1.00 67.94 436 PRO A CA 1
ATOM 3359 C C . PRO A 1 436 ? -33.340 26.178 -44.691 1.00 67.94 436 PRO A C 1
ATOM 3361 O O . PRO A 1 436 ? -32.136 26.264 -44.432 1.00 67.94 436 PRO A O 1
ATOM 3364 N N . PRO A 1 437 ? -34.065 25.096 -44.353 1.00 63.28 437 PRO A N 1
ATOM 3365 C CA . PRO A 1 437 ? -33.487 23.932 -43.695 1.00 63.28 437 PRO A CA 1
ATOM 3366 C C . PRO A 1 437 ? -32.477 23.228 -44.610 1.00 63.28 437 PRO A C 1
ATOM 3368 O O . PRO A 1 437 ? -32.686 23.115 -45.816 1.00 63.28 437 PRO A O 1
ATOM 3371 N N . ALA A 1 438 ? -31.381 22.753 -44.016 1.00 63.78 438 ALA A N 1
ATOM 3372 C CA . ALA A 1 438 ? -30.361 21.972 -44.705 1.00 63.78 438 ALA A CA 1
ATOM 3373 C C . ALA A 1 438 ? -30.940 20.649 -45.241 1.00 63.78 438 ALA A C 1
ATOM 3375 O O . ALA A 1 438 ? -31.722 19.987 -44.555 1.00 63.78 438 ALA A O 1
ATOM 3376 N N . GLU A 1 439 ? -30.540 20.269 -46.457 1.00 67.38 439 GLU A N 1
ATOM 3377 C CA . GLU A 1 439 ? -30.939 19.006 -47.083 1.00 67.38 439 GLU A CA 1
ATOM 3378 C C . GLU A 1 439 ? -30.462 17.791 -46.266 1.00 67.38 439 GLU A C 1
ATOM 3380 O O . GLU A 1 439 ? -29.336 17.786 -45.754 1.00 67.38 439 GLU A O 1
ATOM 3385 N N . PRO A 1 440 ? -31.294 16.740 -46.141 1.00 69.06 440 PRO A N 1
ATOM 3386 C CA . PRO A 1 440 ? -30.895 15.508 -45.481 1.00 69.06 440 PRO A CA 1
ATOM 3387 C C . PRO A 1 440 ? -29.850 14.745 -46.317 1.00 69.06 440 PRO A C 1
ATOM 3389 O O . PRO A 1 440 ? -29.898 14.771 -47.549 1.00 69.06 440 PRO A O 1
ATOM 3392 N N . PRO A 1 441 ? -28.917 14.027 -45.667 1.00 71.56 441 PRO A N 1
ATOM 3393 C CA . PRO A 1 441 ? -27.909 13.241 -46.365 1.00 71.56 441 PRO A CA 1
ATOM 3394 C C . PRO A 1 441 ? -28.544 12.094 -47.174 1.00 71.56 441 PRO A C 1
ATOM 3396 O O . PRO A 1 441 ? -29.584 11.557 -46.777 1.00 71.56 441 PRO A O 1
ATOM 3399 N N . PRO A 1 442 ? -27.921 11.683 -48.295 1.00 68.69 442 PRO A N 1
ATOM 3400 C CA . PRO A 1 442 ? -28.445 10.624 -49.148 1.00 68.69 442 PRO A CA 1
ATOM 3401 C C . PRO A 1 442 ? -28.493 9.277 -48.416 1.00 68.69 442 PRO A C 1
ATOM 3403 O O . PRO A 1 442 ? -27.590 8.923 -47.654 1.00 68.69 442 PRO A O 1
ATOM 3406 N N . ALA A 1 443 ? -29.564 8.524 -48.669 1.00 67.31 443 ALA A N 1
ATOM 3407 C CA . ALA A 1 443 ? -29.807 7.212 -48.082 1.00 67.31 443 ALA A CA 1
ATOM 3408 C C . ALA A 1 443 ? -28.694 6.210 -48.439 1.00 67.31 443 ALA A C 1
ATOM 3410 O O . ALA A 1 443 ? -28.246 6.133 -49.584 1.00 67.31 443 ALA A O 1
ATOM 3411 N N . ALA A 1 444 ? -28.274 5.422 -47.448 1.00 69.00 444 ALA A N 1
ATOM 3412 C CA . ALA A 1 444 ? -27.313 4.343 -47.636 1.00 69.00 444 ALA A CA 1
ATOM 3413 C C . ALA A 1 444 ? -27.860 3.277 -48.613 1.00 69.00 444 ALA A C 1
ATOM 3415 O O . ALA A 1 444 ? -29.053 2.963 -48.566 1.00 69.00 444 ALA A O 1
ATOM 3416 N N . PRO A 1 445 ? -27.014 2.698 -49.485 1.00 68.62 445 PRO A N 1
ATOM 3417 C CA . PRO A 1 445 ? -27.438 1.652 -50.406 1.00 68.62 445 PRO A CA 1
ATOM 3418 C C . PRO A 1 445 ? -27.843 0.378 -49.652 1.00 68.62 445 PRO A C 1
ATOM 3420 O O . PRO A 1 445 ? -27.215 -0.010 -48.665 1.00 68.62 445 PRO A O 1
ATOM 3423 N N . ALA A 1 446 ? -28.904 -0.269 -50.137 1.00 69.94 446 ALA A N 1
ATOM 3424 C CA . ALA A 1 446 ? -29.434 -1.507 -49.579 1.00 69.94 446 ALA A CA 1
ATOM 3425 C C . ALA A 1 446 ? -28.394 -2.649 -49.628 1.00 69.94 446 ALA A C 1
ATOM 3427 O O . ALA A 1 446 ? -27.629 -2.739 -50.593 1.00 69.94 446 ALA A O 1
ATOM 3428 N N . PRO A 1 447 ? -28.364 -3.541 -48.619 1.00 67.25 447 PRO A N 1
ATOM 3429 C CA . PRO A 1 447 ? -27.462 -4.685 -48.615 1.00 67.25 447 PRO A CA 1
ATOM 3430 C C . PRO A 1 447 ? -27.807 -5.664 -49.745 1.00 67.25 447 PRO A C 1
ATOM 3432 O O . PRO A 1 447 ? -28.977 -5.916 -50.040 1.00 67.25 447 PRO A O 1
ATOM 3435 N N . ALA A 1 448 ? -26.768 -6.219 -50.372 1.00 69.69 448 ALA A N 1
ATOM 3436 C CA . ALA A 1 448 ? -26.896 -7.219 -51.425 1.00 69.69 448 ALA A CA 1
ATOM 3437 C C . ALA A 1 448 ? -27.573 -8.506 -50.903 1.00 69.69 448 ALA A C 1
ATOM 3439 O O . ALA A 1 448 ? -27.346 -8.889 -49.751 1.00 69.69 448 ALA A O 1
ATOM 3440 N N . PRO A 1 449 ? -28.384 -9.193 -51.731 1.00 72.75 449 PRO A N 1
ATOM 3441 C CA . PRO A 1 449 ? -29.010 -10.452 -51.346 1.00 72.75 449 PRO A CA 1
ATOM 3442 C C . PRO A 1 449 ? -27.960 -11.556 -51.121 1.00 72.75 449 PRO A C 1
ATOM 3444 O O . PRO A 1 449 ? -26.916 -11.556 -51.779 1.00 72.75 449 PRO A O 1
ATOM 3447 N N . PRO A 1 450 ? -28.221 -12.507 -50.205 1.00 66.75 450 PRO A N 1
ATOM 3448 C CA . PRO A 1 450 ? -27.296 -13.593 -49.908 1.00 66.75 450 PRO A CA 1
ATOM 3449 C C . PRO A 1 450 ? -27.136 -14.543 -51.102 1.00 66.75 450 PRO A C 1
ATOM 3451 O O . PRO A 1 450 ? -28.103 -14.891 -51.781 1.00 66.75 450 PRO A O 1
ATOM 3454 N N . SER A 1 451 ? -25.897 -14.976 -51.333 1.00 70.06 451 SER A N 1
ATOM 3455 C CA . SER A 1 451 ? -25.533 -15.956 -52.356 1.00 70.06 451 SER A CA 1
ATOM 3456 C C . SER A 1 451 ? -26.216 -17.305 -52.105 1.00 70.06 451 SER A C 1
ATOM 3458 O O . SER A 1 451 ? -26.234 -17.797 -50.977 1.00 70.06 451 SER A O 1
ATOM 3460 N N . ALA A 1 452 ? -26.754 -17.909 -53.167 1.00 69.06 452 ALA A N 1
ATOM 3461 C CA . ALA A 1 452 ? -27.364 -19.236 -53.129 1.00 69.06 452 ALA A CA 1
ATOM 3462 C C . ALA A 1 452 ? -26.351 -20.324 -52.697 1.00 69.06 452 ALA A C 1
ATOM 3464 O O . ALA A 1 452 ? -25.172 -20.224 -53.052 1.00 69.06 452 ALA A O 1
ATOM 3465 N N . PRO A 1 453 ? -26.783 -21.363 -51.958 1.00 67.19 453 PRO A N 1
ATOM 3466 C CA . PRO A 1 453 ? -25.908 -22.456 -51.548 1.00 67.19 453 PRO A CA 1
ATOM 3467 C C . PRO A 1 453 ? -25.519 -23.345 -52.740 1.00 67.19 453 PRO A C 1
ATOM 3469 O O . PRO A 1 453 ? -26.350 -23.677 -53.586 1.00 67.19 453 PRO A O 1
ATOM 3472 N N . SER A 1 454 ? -24.242 -23.731 -52.788 1.00 67.69 454 SER A N 1
ATOM 3473 C CA . SER A 1 454 ? -23.695 -24.681 -53.764 1.00 67.69 454 SER A CA 1
ATOM 3474 C C . SER A 1 454 ? -24.338 -26.069 -53.621 1.00 67.69 454 SER A C 1
ATOM 3476 O O . SER A 1 454 ? -24.591 -26.492 -52.492 1.00 67.69 454 SER A O 1
ATOM 3478 N N . PRO A 1 455 ? -24.569 -26.803 -54.726 1.00 63.75 455 PRO A N 1
ATOM 3479 C CA . PRO A 1 455 ? -25.110 -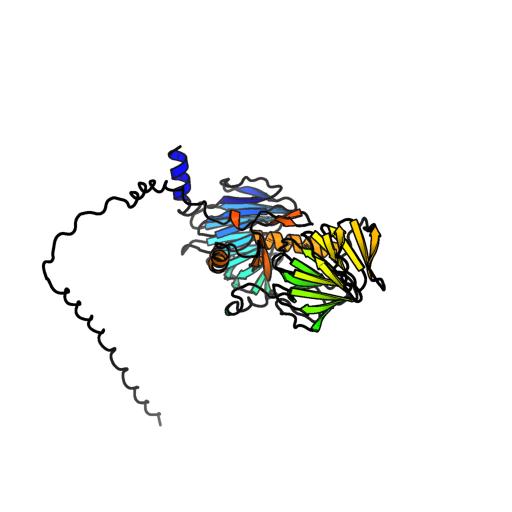28.154 -54.662 1.00 63.75 455 PRO A CA 1
ATOM 3480 C C . PRO A 1 455 ? -24.087 -29.142 -54.086 1.00 63.75 455 PRO A C 1
ATOM 3482 O O . PRO A 1 455 ? -22.894 -29.085 -54.389 1.00 63.75 455 PRO A O 1
ATOM 3485 N N . GLU A 1 456 ? -24.596 -30.038 -53.247 1.00 55.16 456 GLU A N 1
ATOM 3486 C CA . GLU A 1 456 ? -23.885 -31.143 -52.603 1.00 55.16 456 GLU A CA 1
ATOM 3487 C C . GLU A 1 456 ? -23.423 -32.179 -53.652 1.00 55.16 456 GLU A C 1
ATOM 3489 O O . GLU A 1 456 ? -24.192 -32.492 -54.567 1.00 55.16 456 GLU A O 1
ATOM 3494 N N . PRO A 1 457 ? -22.189 -32.708 -53.570 1.00 63.00 457 PRO A N 1
ATOM 3495 C CA . PRO A 1 457 ? -21.715 -33.719 -54.507 1.00 63.00 457 PRO A CA 1
ATOM 3496 C C . PRO A 1 457 ? -22.335 -35.091 -54.196 1.00 63.00 457 PRO A C 1
ATOM 3498 O O . PRO A 1 457 ? -22.313 -35.537 -53.049 1.00 63.00 457 PRO A O 1
ATOM 3501 N N . GLN A 1 458 ? -22.865 -35.743 -55.236 1.00 55.91 458 GLN A N 1
ATOM 3502 C CA . GLN A 1 458 ? -23.201 -37.172 -55.242 1.00 55.91 458 GLN A CA 1
ATOM 3503 C C . GLN A 1 458 ? -21.963 -38.033 -55.471 1.00 55.91 458 GLN A C 1
ATOM 3505 O O . GLN A 1 458 ? -21.096 -37.604 -56.272 1.00 55.91 458 GLN A O 1
#

Radius of gyration: 29.33 Å; Cα contacts (8 Å, |Δi|>4): 1035; chains: 1; bounding box: 68×98×86 Å

Nearest PDB structures (foldseek):
  6ovm-assembly1_R  TM=6.838E-01  e=1.305E-04  Pseudomonas capeferrum
  8urw-assembly1_Z  TM=1.648E-01  e=7.663E+00  Synechococcus elongatus

pLDDT: mean 79.99, std 19.47, range [25.94, 98.69]

Sequence (458 aa):
MLRQLFLFLQLVVSARPGLDDIVDGDVNVRQYEQIASGKIIQTGANSHVEFSLGWEAYIRLEENSMAVLESADRKMVAVRIDSGSALIEVSGINKGSRIVVTAGNLKTAIDSKGIYRFSADTAQILRGKLKTFDKSIEVGDGWQLTNSAGAYQRSKLAMDIEPQFKHFMGGPKAGFVNAVVGEANVRLHQQVEIGKSVETGPASHVELLLTPGTFFRLGEKSTVVLEADTLKNSVVRMVSGDALLECDVFDLQLSMRVGVGPRKVKIGSTGLYRFTSNTASILDG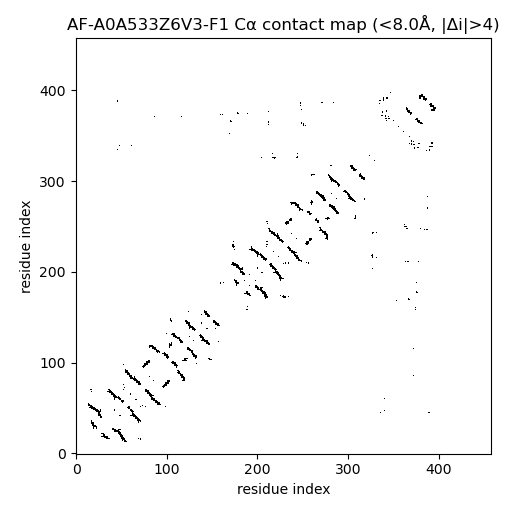VLAIDLQDNGKGYRVGKGRQITAGVDKYDEAALVVSSEPDELDRWSAQRSYELATANFMAQYGNARPNFFLFQTQSPNDAAWMFSPSLNGFTFLPRHRYDSYYKHTFVPLIALLPPPPPMQMIPIMPPFPNGDQRPPVLSERTSGPPSAPPPAEPPPAAPAPAPPSAPSPEPQ

Mean predicted aligned error: 14.79 Å

Foldseek 3Di:
DVVVVVVVVCPVPWDQFQQWCDWFDDWPDDHRDRDDAFDKTAAAPLIKTWTDLTFQKIKMFAHRWIKGFNDRDLQETEMETAAHKMKMFHPGDDQNRWYWYHAAPFIKIDRGGFIWMDHHQKIAGLAAWIAGPVRPDIDGHQWMWGQDPNDIDIDGHPQPDDDPCPPPLADDWWQQWFDKDADWPDDHRDRDDAFDKIFAAPPIKIWTDHAFQKIKIFDHGWIKGFHDTHQQETEIETPAHKIKIARFDDFPSRWYWYAAAPAIKTQDGGAMWMDGNFKIAGQAGKIWGDAPPPDDIDIDGHQWMWGDDDRDTDIDGDDDDPDDDPSRVVVLVVLSQLQVQQVQDDVVVVVSVLVCVVDPHRTQKGWDQGSSSSGIHMAGQDWTATPSGNIGDHPVNVDDDPDPPPPPPPDPPDPDPDDDDDDDDDDDDDDDDDDDDDDDDDDDDDDDDDDDDDDDDD

Solvent-accessible surface area (backbone atoms only — not comparable to full-atom values): 25233 Å² total; per-residue (Å²): 115,76,74,63,60,60,60,65,74,46,70,84,54,73,58,59,37,30,34,24,72,44,62,43,68,51,52,78,72,54,65,68,35,73,53,52,65,67,44,76,44,43,25,30,75,83,8,36,42,31,29,30,57,22,50,67,18,37,39,33,38,39,43,56,11,29,36,27,41,64,32,62,46,93,46,46,23,28,38,36,40,79,40,46,34,34,41,38,40,23,78,37,64,56,91,86,29,36,40,36,43,33,20,66,78,26,48,31,35,37,71,53,45,30,32,35,40,36,30,74,18,32,38,36,25,66,32,37,53,44,26,36,64,89,60,85,44,78,49,44,55,39,26,32,44,35,30,62,94,86,44,79,46,79,46,76,49,95,56,79,70,79,73,79,58,92,80,43,98,78,44,76,53,26,42,24,24,48,42,69,41,68,49,50,84,66,52,68,74,35,72,56,54,72,74,41,74,47,42,27,32,76,87,8,33,40,31,26,34,42,50,52,41,27,42,40,34,35,22,44,55,14,30,36,30,34,71,33,48,44,70,58,44,26,30,41,30,42,70,37,46,41,32,40,37,44,28,73,50,69,44,92,72,44,40,41,33,42,30,31,48,100,45,62,36,30,70,61,46,38,33,34,34,38,35,28,28,40,32,41,35,24,76,32,36,33,40,34,36,74,46,92,80,84,48,82,53,52,75,50,48,50,54,24,25,37,35,57,50,94,92,53,68,48,78,43,76,48,84,75,70,93,65,78,53,69,54,53,51,52,48,45,52,48,49,45,48,33,22,49,22,35,66,69,43,70,65,83,79,46,49,78,63,54,65,64,59,80,50,98,48,88,53,72,37,39,60,40,80,13,74,90,55,70,27,66,21,48,37,34,45,54,80,45,63,44,96,81,65,35,61,38,63,21,48,63,79,71,50,78,76,76,73,78,78,69,76,70,74,77,71,75,77,80,78,76,94,80,77,82,79,81,91,77,81,89,79,93,72,80,84,82,79,78,80,80,83,80,81,79,80,83,79,80,81,79,81,80,82,83,80,81,83,81,84,81,86,131